Protein AF-A0A453E876-F1 (afdb_monomer)

Structure (mmCIF, N/CA/C/O backbone):
data_AF-A0A453E876-F1
#
_entry.id   AF-A0A453E876-F1
#
loop_
_atom_site.group_PDB
_atom_site.id
_atom_site.type_symbol
_atom_site.label_atom_id
_atom_site.label_alt_id
_atom_site.label_comp_id
_atom_site.label_asym_id
_atom_site.label_entity_id
_atom_site.label_seq_id
_atom_site.pdbx_PDB_ins_code
_atom_site.Cartn_x
_atom_site.Cartn_y
_atom_site.Cartn_z
_atom_site.occupancy
_atom_site.B_iso_or_equiv
_atom_site.auth_seq_id
_atom_site.auth_comp_id
_atom_site.auth_asym_id
_atom_site.auth_atom_id
_atom_site.pdbx_PDB_model_num
ATOM 1 N N . MET A 1 1 ? -22.234 -15.215 25.369 1.00 55.12 1 MET A N 1
ATOM 2 C CA . MET A 1 1 ? -22.283 -13.982 26.189 1.00 55.12 1 MET A CA 1
ATOM 3 C C . MET A 1 1 ? -21.768 -12.739 25.442 1.00 55.12 1 MET A C 1
ATOM 5 O O . MET A 1 1 ? -22.533 -11.798 25.303 1.00 55.12 1 MET A O 1
ATOM 9 N N . ARG A 1 2 ? -20.549 -12.729 24.862 1.00 64.06 2 ARG A N 1
ATOM 10 C CA . ARG A 1 2 ? -19.960 -11.552 24.164 1.00 64.06 2 ARG A CA 1
ATOM 11 C C . ARG A 1 2 ? -20.846 -10.894 23.086 1.00 64.06 2 ARG A C 1
ATOM 13 O O . ARG A 1 2 ? -20.958 -9.673 23.042 1.00 64.06 2 ARG A O 1
ATOM 20 N N . ALA A 1 3 ? -21.544 -11.688 22.272 1.00 67.44 3 ALA A N 1
ATOM 21 C CA . ALA A 1 3 ? -22.435 -11.186 21.218 1.00 67.44 3 ALA A CA 1
ATOM 22 C C . ALA A 1 3 ? -23.636 -10.360 21.733 1.00 67.44 3 ALA A C 1
ATOM 24 O O . ALA A 1 3 ? -24.206 -9.573 20.983 1.00 67.44 3 ALA A O 1
ATOM 25 N N . GLN A 1 4 ? -24.016 -10.502 23.009 1.00 72.56 4 GLN A N 1
ATOM 26 C CA . GLN A 1 4 ? -25.180 -9.809 23.572 1.00 72.56 4 GLN A CA 1
ATOM 27 C C . GLN A 1 4 ? -24.911 -8.323 23.831 1.00 72.56 4 GLN A C 1
ATOM 29 O O . GLN A 1 4 ? -25.853 -7.538 23.824 1.00 72.56 4 GLN A O 1
ATOM 34 N N . TYR A 1 5 ? -23.648 -7.915 24.005 1.00 78.81 5 TYR A N 1
ATOM 35 C CA . TYR A 1 5 ? -23.273 -6.534 24.338 1.00 78.81 5 TYR A CA 1
ATOM 36 C C . TYR A 1 5 ? -22.301 -5.867 23.361 1.00 78.81 5 TYR A C 1
ATOM 38 O O . TYR A 1 5 ? -21.954 -4.696 23.536 1.0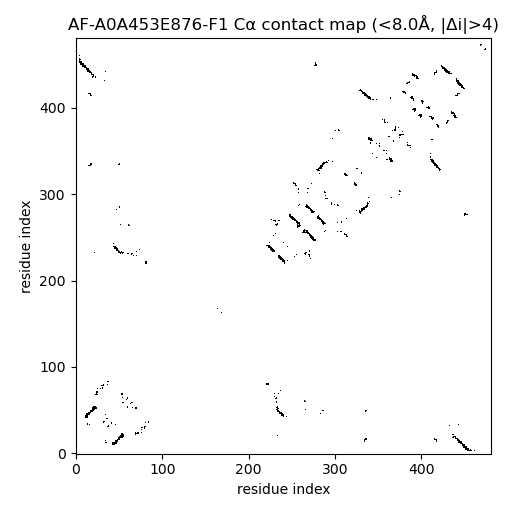0 78.81 5 TYR A O 1
ATOM 46 N N . ILE A 1 6 ? -21.910 -6.572 22.302 1.00 85.31 6 ILE A N 1
ATOM 47 C CA . ILE A 1 6 ? -21.143 -6.014 21.189 1.00 85.31 6 ILE A CA 1
ATOM 48 C C . ILE A 1 6 ? -22.088 -5.643 20.038 1.00 85.31 6 ILE A C 1
ATOM 50 O O . ILE A 1 6 ? -23.146 -6.237 19.817 1.00 85.31 6 ILE A O 1
ATOM 54 N N . SER A 1 7 ? -21.746 -4.576 19.329 1.00 86.75 7 SER A N 1
ATOM 55 C CA . SER A 1 7 ? -22.348 -4.212 18.049 1.00 86.75 7 SER A CA 1
ATOM 56 C C . SER A 1 7 ? -21.262 -4.060 17.003 1.00 86.75 7 SER A C 1
ATOM 58 O O . SER A 1 7 ? -20.224 -3.472 17.295 1.00 86.75 7 SER A O 1
ATOM 60 N N . THR A 1 8 ? -21.527 -4.519 15.789 1.00 91.31 8 THR A N 1
ATOM 61 C CA . THR A 1 8 ? -20.623 -4.320 14.659 1.00 91.31 8 THR A CA 1
ATOM 62 C C . THR A 1 8 ? -20.907 -2.981 13.992 1.00 91.31 8 THR A C 1
ATOM 64 O O . THR A 1 8 ? -22.063 -2.593 13.812 1.00 91.31 8 THR A O 1
ATOM 67 N N . LYS A 1 9 ? -19.845 -2.269 13.628 1.00 94.06 9 LYS A N 1
ATOM 68 C CA . LYS A 1 9 ? -19.885 -1.066 12.798 1.00 94.06 9 LYS A CA 1
ATOM 69 C C . LYS A 1 9 ? -18.961 -1.269 11.602 1.00 94.06 9 LYS A C 1
ATOM 71 O O . LYS A 1 9 ? -17.907 -1.869 11.750 1.00 94.06 9 LYS A O 1
ATOM 76 N N . GLU A 1 10 ? -19.325 -0.742 10.440 1.00 96.31 10 GLU A N 1
ATOM 77 C CA . GLU A 1 10 ? -18.440 -0.717 9.272 1.00 96.31 10 GLU A CA 1
ATOM 78 C C . GLU A 1 10 ? -17.653 0.605 9.243 1.00 96.31 10 GLU A C 1
ATOM 80 O O . GLU A 1 10 ? -18.216 1.677 9.482 1.00 96.31 10 GLU A O 1
ATOM 85 N N . LEU A 1 11 ? -16.344 0.527 8.997 1.00 97.50 11 LEU A N 1
ATOM 86 C CA . LEU A 1 11 ? -15.469 1.669 8.731 1.00 97.50 11 LEU A CA 1
ATOM 87 C C . LEU A 1 11 ? -14.998 1.628 7.282 1.00 97.50 11 LEU A C 1
ATOM 89 O O . LEU A 1 11 ? -14.569 0.579 6.793 1.00 97.50 11 LEU A O 1
ATOM 93 N N . ARG A 1 12 ? -14.999 2.787 6.621 1.00 97.81 12 ARG A N 1
ATOM 94 C CA . ARG A 1 12 ? -14.399 2.927 5.292 1.00 97.81 12 ARG A CA 1
ATOM 95 C C . ARG A 1 12 ? -12.914 3.253 5.432 1.00 97.81 12 ARG A C 1
ATOM 97 O O . ARG A 1 12 ? -12.563 4.306 5.964 1.00 97.81 12 ARG A O 1
ATOM 104 N N . ILE A 1 13 ? -12.045 2.374 4.941 1.00 98.25 13 ILE A N 1
ATOM 105 C CA . ILE A 1 13 ? -10.585 2.523 5.004 1.00 98.25 13 ILE A CA 1
ATOM 106 C C . ILE A 1 13 ? -10.040 2.689 3.586 1.00 98.25 13 ILE A C 1
ATOM 108 O O . ILE A 1 13 ? -10.220 1.814 2.743 1.00 98.25 13 ILE A O 1
ATOM 112 N N . CYS A 1 14 ? -9.364 3.803 3.323 1.00 98.31 14 CYS A N 1
ATOM 113 C CA . CYS A 1 14 ? -8.623 4.042 2.089 1.00 98.31 14 CYS A CA 1
ATOM 114 C C . CYS A 1 14 ? -7.145 3.712 2.323 1.00 98.31 14 CYS A C 1
ATOM 116 O O . CYS A 1 14 ? -6.521 4.259 3.232 1.00 98.31 14 CYS A O 1
ATOM 118 N N . ILE A 1 15 ? -6.591 2.796 1.535 1.00 98.81 15 ILE A N 1
ATOM 119 C CA . ILE A 1 15 ? -5.203 2.347 1.643 1.00 98.81 15 ILE A CA 1
ATOM 120 C C . ILE A 1 15 ? -4.495 2.671 0.335 1.00 98.81 15 ILE A C 1
ATOM 122 O O . ILE A 1 15 ? -4.851 2.129 -0.708 1.00 98.81 15 ILE A O 1
ATOM 126 N N . GLY A 1 16 ? -3.502 3.553 0.395 1.00 98.56 16 GLY A N 1
ATOM 127 C CA . GLY A 1 16 ? -2.729 4.000 -0.756 1.00 98.56 16 GLY A CA 1
ATOM 128 C C . GLY A 1 16 ? -1.260 3.613 -0.636 1.00 98.56 16 GLY A C 1
ATOM 129 O O . GLY A 1 16 ? -0.698 3.644 0.458 1.00 98.56 16 GLY A O 1
ATOM 130 N N . THR A 1 17 ? -0.621 3.279 -1.754 1.00 98.81 17 THR A N 1
ATOM 131 C CA . THR A 1 17 ? 0.834 3.108 -1.821 1.00 98.81 17 THR A CA 1
ATOM 132 C C . THR A 1 17 ? 1.431 3.840 -3.015 1.00 98.81 17 THR A C 1
ATOM 134 O O . THR A 1 17 ? 0.822 3.874 -4.086 1.00 98.81 17 THR A O 1
ATOM 137 N N . TYR A 1 18 ? 2.612 4.433 -2.833 1.00 98.56 18 TYR A N 1
ATOM 138 C CA . TYR A 1 18 ? 3.304 5.158 -3.892 1.00 98.56 18 TYR A CA 1
ATOM 139 C C . TYR A 1 18 ? 4.828 5.129 -3.729 1.00 98.56 18 TYR A C 1
ATOM 141 O O . TYR A 1 18 ? 5.372 5.628 -2.742 1.00 98.56 18 TYR A O 1
ATOM 149 N N . ASN A 1 19 ? 5.531 4.599 -4.729 1.00 98.25 19 ASN A N 1
ATOM 150 C CA . ASN A 1 19 ? 6.972 4.785 -4.836 1.00 98.25 19 ASN A CA 1
ATOM 151 C C . ASN A 1 19 ? 7.273 6.193 -5.389 1.00 98.25 19 ASN A C 1
ATOM 153 O O . ASN A 1 19 ? 6.989 6.495 -6.548 1.00 98.25 19 ASN A O 1
ATOM 157 N N . ALA A 1 20 ? 7.826 7.064 -4.545 1.00 96.81 20 ALA A N 1
ATOM 158 C CA . ALA A 1 20 ? 8.072 8.471 -4.847 1.00 96.81 20 ALA A CA 1
ATOM 159 C C . ALA A 1 20 ? 9.403 8.723 -5.578 1.00 96.81 20 ALA A C 1
ATOM 161 O O . ALA A 1 20 ? 9.680 9.870 -5.921 1.00 96.81 20 ALA A O 1
ATOM 162 N N . ALA A 1 21 ? 10.228 7.693 -5.813 1.00 94.38 21 ALA A N 1
ATOM 163 C CA . ALA A 1 21 ? 11.515 7.791 -6.518 1.00 94.38 21 ALA A CA 1
ATOM 164 C C . ALA A 1 21 ? 12.484 8.862 -5.956 1.00 94.38 21 ALA A C 1
ATOM 166 O O . ALA A 1 21 ? 13.298 9.446 -6.673 1.00 94.38 21 ALA A O 1
ATOM 167 N N . GLY A 1 22 ? 12.393 9.146 -4.658 1.00 92.94 22 GLY A N 1
ATOM 168 C CA . GLY A 1 22 ? 13.159 10.169 -3.949 1.00 92.94 22 GLY A CA 1
ATOM 169 C C . GLY A 1 22 ? 12.712 11.602 -4.230 1.00 92.94 22 GLY A C 1
ATOM 170 O O . GLY A 1 22 ? 13.454 12.530 -3.912 1.00 92.94 22 GLY A O 1
ATOM 171 N N . ILE A 1 23 ? 11.543 11.787 -4.845 1.00 93.44 23 ILE A N 1
ATOM 172 C CA . ILE A 1 23 ? 11.030 13.083 -5.282 1.00 93.44 23 ILE A CA 1
ATOM 173 C C . ILE A 1 23 ? 10.077 13.640 -4.219 1.00 93.44 23 ILE A C 1
ATOM 175 O O . ILE A 1 23 ? 9.083 13.015 -3.838 1.00 93.44 23 ILE A O 1
ATOM 179 N N . GLU A 1 24 ? 10.389 14.843 -3.742 1.00 93.62 24 GLU A N 1
ATOM 180 C CA . GLU A 1 24 ? 9.505 15.623 -2.875 1.00 93.62 24 GLU A CA 1
ATOM 181 C C . GLU A 1 24 ? 8.272 16.111 -3.654 1.00 93.62 24 GLU A C 1
ATOM 183 O O . GLU A 1 24 ? 8.368 16.377 -4.857 1.00 93.62 24 GLU A O 1
ATOM 188 N N . PRO A 1 25 ? 7.103 16.254 -3.004 1.00 96.06 25 PRO A N 1
ATOM 189 C CA . PRO A 1 25 ? 5.923 16.756 -3.688 1.00 96.06 25 PRO A CA 1
ATOM 190 C C . PRO A 1 25 ? 6.150 18.222 -4.104 1.00 96.06 25 PRO A C 1
ATOM 192 O O . PRO A 1 25 ? 6.464 19.051 -3.246 1.00 96.06 25 PRO A O 1
ATOM 195 N N . PRO A 1 26 ? 5.989 18.577 -5.392 1.00 95.06 26 PRO A N 1
ATOM 196 C CA . PRO A 1 26 ? 6.102 19.961 -5.826 1.00 95.06 26 PRO A CA 1
ATOM 197 C C . PRO A 1 26 ? 4.935 20.801 -5.295 1.00 95.06 26 PRO A C 1
ATOM 199 O O . PRO A 1 26 ? 3.850 20.291 -4.997 1.00 95.06 26 PRO A O 1
ATOM 202 N N . GLU A 1 27 ? 5.147 22.114 -5.222 1.00 91.88 27 GLU A N 1
ATOM 203 C CA . GLU A 1 27 ? 4.102 23.056 -4.830 1.00 91.88 27 GLU A CA 1
ATOM 204 C C . GLU A 1 27 ? 2.887 22.945 -5.767 1.00 91.88 27 GLU A C 1
ATOM 206 O O . GLU A 1 27 ? 3.022 22.894 -6.990 1.00 91.88 27 GLU A O 1
ATOM 211 N N . GLY A 1 28 ? 1.687 22.889 -5.186 1.00 89.75 28 GLY A N 1
ATOM 212 C CA . GLY A 1 28 ? 0.436 22.802 -5.941 1.00 89.75 28 GLY A CA 1
ATOM 213 C C . GLY A 1 28 ? 0.098 21.420 -6.510 1.00 89.75 28 GLY A C 1
ATOM 214 O O . GLY A 1 28 ? -0.913 21.311 -7.204 1.00 89.75 28 GLY A O 1
ATOM 215 N N . LEU A 1 29 ? 0.882 20.370 -6.218 1.00 95.06 29 LEU A N 1
ATOM 216 C CA . LEU A 1 29 ? 0.510 18.995 -6.565 1.00 95.06 29 LEU A CA 1
ATOM 217 C C . LEU A 1 29 ? -0.879 18.665 -5.998 1.00 95.06 29 LEU A C 1
ATOM 219 O O . LEU A 1 29 ? -1.130 18.872 -4.814 1.00 95.06 29 LEU A O 1
ATOM 223 N N . ASP A 1 30 ? -1.769 18.116 -6.824 1.00 94.50 30 ASP A N 1
ATOM 224 C CA . ASP A 1 30 ? -3.074 17.645 -6.368 1.00 94.50 30 ASP A CA 1
ATOM 225 C C . ASP A 1 30 ? -3.097 16.121 -6.258 1.00 94.50 30 ASP A C 1
ATOM 227 O O . ASP A 1 30 ? -2.834 15.411 -7.225 1.00 94.50 30 ASP A O 1
ATOM 231 N N . ILE A 1 31 ? -3.436 15.625 -5.069 1.00 95.94 31 ILE A N 1
ATOM 232 C CA . ILE A 1 31 ? -3.569 14.192 -4.783 1.00 95.94 31 ILE A CA 1
ATOM 233 C C . ILE A 1 31 ? -5.001 13.800 -4.402 1.00 95.94 31 ILE A C 1
ATOM 235 O O . ILE A 1 31 ? -5.229 12.685 -3.936 1.00 95.94 31 ILE A O 1
ATOM 239 N N . ALA A 1 32 ? -5.983 14.690 -4.590 1.00 94.25 32 ALA A N 1
ATOM 240 C CA . ALA A 1 32 ? -7.375 14.432 -4.218 1.00 94.25 32 ALA A CA 1
ATOM 241 C C . ALA A 1 32 ? -7.964 13.197 -4.921 1.00 94.25 32 ALA A C 1
ATOM 243 O O . ALA A 1 32 ? -8.670 12.409 -4.293 1.00 94.25 32 ALA A O 1
ATOM 244 N N . GLU A 1 33 ? -7.632 12.996 -6.198 1.00 92.88 33 GLU A N 1
ATOM 245 C CA . GLU A 1 33 ? -8.038 11.805 -6.951 1.00 92.88 33 GLU A CA 1
ATOM 246 C C . GLU A 1 33 ? -7.414 10.531 -6.365 1.00 92.88 33 GLU A C 1
ATOM 248 O O . GLU A 1 33 ? -8.123 9.558 -6.120 1.00 92.88 33 GLU A O 1
ATOM 253 N N . TRP A 1 34 ? -6.108 10.549 -6.066 1.00 95.44 34 TRP A N 1
ATOM 254 C CA . TRP A 1 34 ? -5.416 9.405 -5.464 1.00 95.44 34 TRP A CA 1
ATOM 255 C C . TRP A 1 34 ? -6.023 9.022 -4.106 1.00 95.44 34 TRP A C 1
ATOM 257 O O . TRP A 1 34 ? -6.238 7.839 -3.826 1.00 95.44 34 TRP A O 1
ATOM 267 N N . LEU A 1 35 ? -6.364 10.020 -3.287 1.00 94.75 35 LEU A N 1
ATOM 268 C CA . LEU A 1 35 ? -7.022 9.809 -1.999 1.00 94.75 35 LEU A CA 1
ATOM 269 C C . LEU A 1 35 ? -8.526 9.509 -2.129 1.00 94.75 35 LEU A C 1
ATOM 271 O O . LEU A 1 35 ? -9.163 9.204 -1.124 1.00 94.75 35 LEU A O 1
ATOM 275 N N . GLY A 1 36 ? -9.117 9.578 -3.325 1.00 88.56 36 GLY A N 1
ATOM 276 C CA . GLY A 1 36 ? -10.550 9.354 -3.526 1.00 88.56 36 GLY A CA 1
ATOM 277 C C . GLY A 1 36 ? -11.430 10.387 -2.814 1.00 88.56 36 GLY A C 1
ATOM 278 O O . GLY A 1 36 ? -12.532 10.067 -2.373 1.00 88.56 36 GLY A O 1
ATOM 279 N N . THR A 1 37 ? -10.941 11.620 -2.653 1.00 86.44 37 THR A N 1
ATOM 280 C CA . THR A 1 37 ? -11.691 12.717 -2.019 1.00 86.44 37 THR A CA 1
ATOM 281 C C . THR A 1 37 ? -12.470 13.568 -3.027 1.00 86.44 37 THR A C 1
ATOM 283 O O . THR A 1 37 ? -13.175 14.502 -2.641 1.00 86.44 37 THR A O 1
ATOM 286 N N . THR A 1 38 ? -12.386 13.236 -4.317 1.00 79.81 38 THR A N 1
ATOM 287 C CA . THR A 1 38 ? -13.144 13.861 -5.403 1.00 79.81 38 THR A CA 1
ATOM 288 C C . THR A 1 38 ? -14.540 13.239 -5.527 1.00 79.81 38 THR A C 1
ATOM 290 O O . THR A 1 38 ? -14.693 12.063 -5.830 1.00 79.81 38 THR A O 1
ATOM 293 N N . GLY A 1 39 ? -15.594 14.031 -5.299 1.00 65.19 39 GLY A N 1
ATOM 294 C CA . GLY A 1 39 ? -16.974 13.675 -5.675 1.00 65.19 39 GLY A CA 1
ATOM 295 C C . GLY A 1 39 ? -17.641 12.504 -4.931 1.00 65.19 39 GLY A C 1
ATOM 296 O O . GLY A 1 39 ? -18.786 12.190 -5.246 1.00 65.19 39 GLY A O 1
ATOM 297 N N . GLY A 1 40 ? -16.976 11.881 -3.951 1.00 70.06 40 GLY A N 1
ATOM 298 C CA . GLY A 1 40 ? -17.481 10.737 -3.182 1.00 70.06 40 GLY A CA 1
ATOM 299 C C . GLY A 1 40 ? -17.438 10.928 -1.662 1.00 70.06 40 GLY A C 1
ATOM 300 O O . GLY A 1 40 ? -16.958 11.937 -1.143 1.00 70.06 40 GLY A O 1
ATOM 301 N N . GLU A 1 41 ? -17.954 9.937 -0.929 1.00 80.62 41 GLU A N 1
ATOM 302 C CA . GLU A 1 41 ? -17.862 9.902 0.532 1.00 80.62 41 GLU A CA 1
ATOM 303 C C . GLU A 1 41 ? -16.411 9.653 0.972 1.00 80.62 41 GLU A C 1
ATOM 305 O O . GLU A 1 41 ? -15.805 8.633 0.636 1.00 80.62 41 GLU A O 1
ATOM 310 N N . GLN A 1 42 ? -15.857 10.587 1.749 1.00 89.69 42 GLN A N 1
ATOM 311 C CA . GLN A 1 42 ? -14.519 10.450 2.321 1.00 89.69 42 GLN A CA 1
ATOM 312 C C . GLN A 1 42 ? -14.423 9.223 3.236 1.00 89.69 42 GLN A C 1
ATOM 314 O O . GLN A 1 42 ? -15.302 8.997 4.070 1.00 89.69 42 GLN A O 1
ATOM 319 N N . ALA A 1 43 ? -13.293 8.518 3.179 1.00 95.38 43 ALA A N 1
ATOM 320 C CA . ALA A 1 43 ? -12.990 7.437 4.109 1.00 95.38 43 ALA A CA 1
ATOM 321 C C . ALA A 1 43 ? -12.926 7.920 5.572 1.00 95.38 43 ALA A C 1
ATOM 323 O O . ALA A 1 43 ? -12.626 9.084 5.861 1.00 95.38 43 ALA A O 1
ATOM 324 N N . ASP A 1 44 ? -13.187 7.011 6.509 1.00 97.00 44 ASP A N 1
ATOM 325 C CA . ASP A 1 44 ? -13.001 7.242 7.945 1.00 97.00 44 ASP A CA 1
ATOM 326 C C . ASP A 1 44 ? -11.525 7.209 8.343 1.00 97.00 44 ASP A C 1
ATOM 328 O O . ASP A 1 44 ? -11.130 7.818 9.341 1.00 97.00 44 ASP A O 1
ATOM 332 N N . MET A 1 45 ? -10.715 6.500 7.557 1.00 98.00 45 MET A N 1
ATOM 333 C CA . MET A 1 45 ? -9.296 6.291 7.790 1.00 98.00 45 MET A CA 1
ATOM 334 C C . MET A 1 45 ? -8.532 6.209 6.467 1.00 98.00 45 MET A C 1
ATOM 336 O O . MET A 1 45 ? -8.990 5.569 5.523 1.00 98.00 45 MET A O 1
ATOM 340 N N . TYR A 1 46 ? -7.356 6.831 6.431 1.00 98.62 46 TYR A N 1
ATOM 341 C CA . TYR A 1 46 ? -6.405 6.789 5.326 1.00 98.62 46 TYR A CA 1
ATOM 342 C C . TYR A 1 46 ? -5.089 6.189 5.815 1.00 98.62 46 TYR A C 1
ATOM 344 O O . TYR A 1 46 ? -4.519 6.655 6.804 1.00 98.62 46 TYR A O 1
ATOM 352 N N . VAL A 1 47 ? -4.606 5.166 5.120 1.00 98.81 47 VAL A N 1
ATOM 353 C CA . VAL A 1 47 ? -3.327 4.496 5.376 1.00 98.81 47 VAL A CA 1
ATOM 354 C C . VAL A 1 47 ? -2.476 4.667 4.135 1.00 98.81 47 VAL A C 1
ATOM 356 O O . VAL A 1 47 ? -2.809 4.121 3.088 1.00 98.81 47 VAL A O 1
ATOM 359 N N . LEU A 1 48 ? -1.404 5.445 4.232 1.00 98.81 48 LEU A N 1
ATOM 360 C CA . LEU A 1 48 ? -0.602 5.827 3.076 1.00 98.81 48 LEU A CA 1
ATOM 361 C C . LEU A 1 48 ? 0.836 5.356 3.273 1.00 98.81 48 LEU A C 1
ATOM 363 O O . LEU A 1 48 ? 1.522 5.774 4.209 1.00 98.81 48 LEU A O 1
ATOM 367 N N . GLY A 1 49 ? 1.257 4.448 2.399 1.00 98.69 49 GLY A N 1
ATOM 368 C CA . GLY A 1 49 ? 2.610 3.920 2.331 1.00 98.69 49 GLY A CA 1
ATOM 369 C C . GLY A 1 49 ? 3.404 4.575 1.207 1.00 98.69 49 GLY A C 1
ATOM 370 O O . GLY A 1 49 ? 2.933 4.658 0.078 1.00 98.69 49 GLY A O 1
ATOM 371 N N . PHE A 1 50 ? 4.627 4.996 1.495 1.00 98.38 50 PHE A N 1
ATOM 372 C CA . PHE A 1 50 ? 5.560 5.509 0.503 1.00 98.38 50 PHE A CA 1
ATOM 373 C C . PHE A 1 50 ? 6.815 4.646 0.454 1.00 98.38 50 PHE A C 1
ATOM 375 O O . PHE A 1 50 ? 7.276 4.124 1.474 1.00 98.38 50 PHE A O 1
ATOM 382 N N . GLN A 1 51 ? 7.366 4.499 -0.745 1.00 97.06 51 GLN A N 1
ATOM 383 C CA . GLN A 1 51 ? 8.639 3.833 -0.996 1.00 97.06 51 GLN A CA 1
ATOM 384 C C . GLN A 1 51 ? 9.561 4.795 -1.734 1.00 97.06 51 GLN A C 1
ATOM 386 O O . GLN A 1 51 ? 9.093 5.643 -2.482 1.00 97.06 51 GLN A O 1
ATOM 391 N N . GLU A 1 52 ? 10.862 4.702 -1.466 1.00 94.94 52 GLU A N 1
ATOM 392 C CA . GLU A 1 52 ? 11.834 5.710 -1.907 1.00 94.94 52 GLU A CA 1
ATOM 393 C C . GLU A 1 52 ? 11.345 7.134 -1.596 1.00 94.94 52 GLU A C 1
ATOM 395 O O . GLU A 1 52 ? 11.399 8.013 -2.439 1.00 94.94 52 GLU A O 1
ATOM 400 N N . VAL A 1 53 ? 10.830 7.384 -0.384 1.00 93.62 53 VAL A N 1
ATOM 401 C CA . VAL A 1 53 ? 10.385 8.741 -0.001 1.00 93.62 53 VAL A CA 1
ATOM 402 C C . VAL A 1 53 ? 11.548 9.745 0.001 1.00 93.62 53 VAL A C 1
ATOM 404 O O . VAL A 1 53 ? 11.340 10.941 -0.163 1.00 93.62 53 VAL A O 1
ATOM 407 N N . VAL A 1 54 ? 12.780 9.245 0.138 1.00 90.44 54 VAL A N 1
ATOM 408 C CA . VAL A 1 54 ? 14.029 10.007 0.044 1.00 90.44 54 VAL A CA 1
ATOM 409 C C . VAL A 1 54 ? 14.934 9.447 -1.058 1.00 90.44 54 VAL A C 1
ATOM 411 O O . VAL A 1 54 ? 14.896 8.238 -1.318 1.00 90.44 54 VAL A O 1
ATOM 414 N N . PRO A 1 55 ? 15.815 10.269 -1.662 1.00 84.94 55 PRO A N 1
ATOM 415 C CA . PRO A 1 55 ? 16.817 9.785 -2.605 1.00 84.94 55 PRO A CA 1
ATOM 416 C C . PRO A 1 55 ? 17.711 8.715 -1.976 1.00 84.94 55 PRO A C 1
ATOM 418 O O . PRO A 1 55 ? 18.272 8.907 -0.896 1.00 84.94 55 PRO A O 1
ATOM 421 N N . LEU A 1 56 ? 17.899 7.593 -2.661 1.00 78.62 56 LEU A N 1
ATOM 422 C CA . LEU A 1 56 ? 18.693 6.480 -2.145 1.00 78.62 56 LEU A CA 1
ATOM 423 C C . LEU A 1 56 ? 20.195 6.697 -2.385 1.00 78.62 56 LEU A C 1
ATOM 425 O O . LEU A 1 56 ? 20.803 6.082 -3.258 1.00 78.62 56 LEU A O 1
ATOM 429 N N . ASN A 1 57 ? 20.797 7.588 -1.600 1.00 76.12 57 ASN A N 1
ATOM 430 C CA . ASN A 1 57 ? 22.242 7.812 -1.557 1.00 76.12 57 ASN A CA 1
ATOM 431 C C . ASN A 1 57 ? 22.857 7.241 -0.263 1.00 76.12 57 ASN A C 1
ATOM 433 O O . ASN A 1 57 ? 22.146 6.898 0.681 1.00 76.12 57 ASN A O 1
ATOM 437 N N . ALA A 1 58 ? 24.190 7.137 -0.209 1.00 69.38 58 ALA A N 1
ATOM 438 C CA . ALA A 1 58 ? 24.891 6.581 0.953 1.00 69.38 58 ALA A CA 1
ATOM 439 C C . ALA A 1 58 ? 24.580 7.331 2.261 1.00 69.38 58 ALA A C 1
ATOM 441 O O . ALA A 1 58 ? 24.496 6.700 3.309 1.00 69.38 58 ALA A O 1
ATOM 442 N N . GLY A 1 59 ? 24.356 8.649 2.195 1.00 70.81 59 GLY A N 1
ATOM 443 C CA . GLY A 1 59 ? 23.977 9.466 3.347 1.00 70.81 59 GLY A CA 1
ATOM 444 C C . GLY A 1 59 ? 22.610 9.085 3.912 1.00 70.81 59 GLY A C 1
ATOM 445 O O . GLY A 1 59 ? 22.489 8.894 5.111 1.00 70.81 59 GLY A O 1
ATOM 446 N N . ASN A 1 60 ? 21.611 8.865 3.061 1.00 73.50 60 ASN A N 1
ATOM 447 C CA . ASN A 1 60 ? 20.272 8.472 3.510 1.00 73.50 60 ASN A CA 1
ATOM 448 C C . ASN A 1 60 ? 20.187 7.000 3.939 1.00 73.50 60 ASN A C 1
ATOM 450 O O . ASN A 1 60 ? 19.301 6.630 4.701 1.00 73.50 60 ASN A O 1
ATOM 454 N N . VAL A 1 61 ? 21.087 6.147 3.441 1.00 71.12 61 VAL A N 1
ATOM 455 C CA . VAL A 1 61 ? 21.105 4.711 3.766 1.00 71.12 61 VAL A CA 1
ATOM 456 C C . VAL A 1 61 ? 21.947 4.398 5.010 1.00 71.12 61 VAL A C 1
ATOM 458 O O . VAL A 1 61 ? 21.626 3.448 5.720 1.00 71.12 61 VAL A O 1
ATOM 461 N N . LEU A 1 62 ? 23.024 5.152 5.261 1.00 68.88 62 LEU A N 1
ATOM 462 C CA . LEU A 1 62 ? 23.989 4.891 6.344 1.00 68.88 62 LEU A CA 1
ATOM 463 C C . LEU A 1 62 ? 24.135 6.047 7.346 1.00 68.88 62 LEU A C 1
ATOM 465 O O . LEU A 1 62 ? 24.767 5.870 8.384 1.00 68.88 62 LEU A O 1
ATOM 469 N N . GLY A 1 63 ? 23.614 7.229 7.024 1.00 69.19 63 GLY A N 1
ATOM 470 C CA . GLY A 1 63 ? 23.643 8.418 7.872 1.00 69.19 63 GLY A CA 1
ATOM 471 C C . GLY A 1 63 ? 22.325 8.651 8.608 1.00 69.19 63 GLY A C 1
ATOM 472 O O . GLY A 1 63 ? 21.470 7.771 8.687 1.00 69.19 63 GLY A O 1
ATOM 473 N N . ALA A 1 64 ? 22.176 9.850 9.176 1.00 72.31 64 ALA A N 1
ATOM 474 C CA . ALA A 1 64 ? 20.936 10.252 9.830 1.00 72.31 64 ALA A CA 1
ATOM 475 C C . ALA A 1 64 ? 19.781 10.300 8.817 1.00 72.31 64 ALA A C 1
ATOM 477 O O . ALA A 1 64 ? 19.951 10.775 7.694 1.00 72.31 64 ALA A O 1
ATOM 478 N N . GLU A 1 65 ? 18.612 9.815 9.228 1.00 79.44 65 GLU A N 1
ATOM 479 C CA . GLU A 1 65 ? 17.430 9.755 8.373 1.00 79.44 65 GLU A CA 1
ATOM 480 C C . GLU A 1 65 ? 16.924 11.169 8.034 1.00 79.44 65 GLU A C 1
ATOM 482 O O . GLU A 1 65 ? 16.584 11.948 8.926 1.00 79.44 65 GLU A O 1
ATOM 487 N N . ASP A 1 66 ? 16.880 11.511 6.741 1.00 84.25 66 ASP A N 1
ATOM 488 C CA . ASP A 1 66 ? 16.279 12.762 6.270 1.00 84.25 66 ASP A CA 1
ATOM 489 C C . ASP A 1 66 ? 14.754 12.628 6.248 1.00 84.25 66 ASP A C 1
ATOM 491 O O . ASP A 1 66 ? 14.186 11.896 5.439 1.00 84.25 66 ASP A O 1
ATOM 495 N N . VAL A 1 67 ? 14.083 13.335 7.152 1.00 88.62 67 VAL A N 1
ATOM 496 C CA . VAL A 1 67 ? 12.621 13.284 7.301 1.00 88.62 67 VAL A CA 1
ATOM 497 C C . VAL A 1 67 ? 11.897 14.377 6.513 1.00 88.62 67 VAL A C 1
ATOM 499 O O . VAL A 1 67 ? 10.667 14.375 6.452 1.00 88.62 67 VAL A O 1
ATOM 502 N N . ARG A 1 68 ? 12.622 15.331 5.905 1.00 92.88 68 ARG A N 1
ATOM 503 C CA . ARG A 1 68 ? 12.009 16.492 5.233 1.00 92.88 68 ARG A CA 1
ATOM 504 C C . ARG A 1 68 ? 11.069 16.086 4.090 1.00 92.88 68 ARG A C 1
ATOM 506 O O . ARG A 1 68 ? 9.951 16.605 4.079 1.00 92.88 68 ARG A O 1
ATOM 513 N N . PRO A 1 69 ? 11.422 15.125 3.208 1.00 93.75 69 PRO A N 1
ATOM 514 C CA . PRO A 1 69 ? 10.501 14.676 2.165 1.00 93.75 69 PRO A CA 1
ATOM 515 C C . PRO A 1 69 ? 9.205 14.078 2.717 1.00 93.75 69 PRO A C 1
ATOM 517 O O . PRO A 1 69 ? 8.120 14.386 2.227 1.00 93.75 69 PRO A O 1
ATOM 520 N N . ALA A 1 70 ? 9.295 13.259 3.771 1.00 94.50 70 ALA A N 1
ATOM 521 C CA . ALA A 1 70 ? 8.120 12.673 4.408 1.00 94.50 70 ALA A CA 1
ATOM 522 C C . ALA A 1 70 ? 7.214 13.753 5.018 1.00 94.50 70 ALA A C 1
ATOM 524 O O . ALA A 1 70 ? 6.001 13.715 4.820 1.00 94.50 70 ALA A O 1
ATOM 525 N N . LEU A 1 71 ? 7.790 14.760 5.685 1.00 95.62 71 LEU A N 1
ATOM 526 C CA . LEU A 1 71 ? 7.037 15.897 6.228 1.00 95.62 71 LEU A CA 1
ATOM 527 C C . LEU A 1 71 ? 6.340 16.718 5.131 1.00 95.62 71 LEU A C 1
ATOM 529 O O . LEU A 1 71 ? 5.196 17.132 5.320 1.00 95.62 71 LEU A O 1
ATOM 53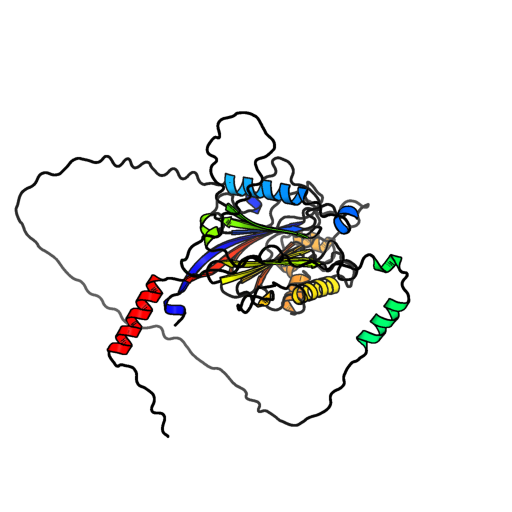3 N N . ALA A 1 72 ? 6.986 16.914 3.979 1.00 96.75 72 ALA A N 1
ATOM 534 C CA . ALA A 1 72 ? 6.379 17.597 2.836 1.00 96.75 72 ALA A CA 1
ATOM 535 C C . ALA A 1 72 ? 5.172 16.817 2.281 1.00 96.75 72 ALA A C 1
ATOM 537 O O . ALA A 1 72 ? 4.106 17.394 2.053 1.00 96.75 72 ALA A O 1
ATOM 538 N N . TRP A 1 73 ? 5.297 15.491 2.140 1.00 97.62 73 TRP A N 1
ATOM 539 C CA . TRP A 1 73 ? 4.173 14.621 1.776 1.00 97.62 73 TRP A CA 1
ATOM 540 C C . TRP A 1 73 ? 3.042 14.675 2.812 1.00 97.62 73 TRP A C 1
ATOM 542 O O . TRP A 1 73 ? 1.873 14.766 2.436 1.00 97.62 73 TRP A O 1
ATOM 552 N N . GLU A 1 74 ? 3.356 14.681 4.112 1.00 96.75 74 GLU A N 1
ATOM 553 C CA . GLU A 1 74 ? 2.344 14.811 5.169 1.00 96.75 74 GLU A CA 1
ATOM 554 C C . GLU A 1 74 ? 1.591 16.140 5.131 1.00 96.75 74 GLU A C 1
ATOM 556 O O . GLU A 1 74 ? 0.376 16.150 5.349 1.00 96.75 74 GLU A O 1
ATOM 561 N N . ALA A 1 75 ? 2.286 17.248 4.865 1.00 96.19 75 ALA A N 1
ATOM 562 C CA . ALA A 1 75 ? 1.660 18.558 4.721 1.00 96.19 75 ALA A CA 1
ATOM 563 C C . ALA A 1 75 ? 0.654 18.551 3.559 1.00 96.19 75 ALA A C 1
ATOM 565 O O . ALA A 1 75 ? -0.512 18.900 3.748 1.00 96.19 75 ALA A O 1
ATOM 566 N N . LEU A 1 76 ? 1.058 18.022 2.398 1.00 96.88 76 LEU A N 1
ATOM 567 C CA . LEU A 1 76 ? 0.180 17.893 1.235 1.00 96.88 76 LEU A CA 1
ATOM 568 C C . LEU A 1 76 ? -1.053 17.007 1.509 1.00 96.88 76 LEU A C 1
ATOM 570 O O . LEU A 1 76 ? -2.174 17.339 1.105 1.00 96.88 76 LEU A O 1
ATOM 574 N N . ILE A 1 77 ? -0.871 15.885 2.215 1.00 96.81 77 ILE A N 1
ATOM 575 C CA . ILE A 1 77 ? -1.975 15.001 2.624 1.00 96.81 77 ILE A CA 1
ATOM 576 C C . ILE A 1 77 ? -2.942 15.750 3.543 1.00 96.81 77 ILE A C 1
ATOM 578 O O . ILE A 1 77 ? -4.154 15.728 3.316 1.00 96.81 77 ILE A O 1
ATOM 582 N N . ARG A 1 78 ? -2.420 16.441 4.563 1.00 95.56 78 ARG A N 1
ATOM 583 C CA . ARG A 1 78 ? -3.224 17.221 5.512 1.00 95.56 78 ARG A CA 1
ATOM 584 C C . ARG A 1 78 ? -4.064 18.274 4.797 1.00 95.56 78 ARG A C 1
ATOM 586 O O . ARG A 1 78 ? -5.264 18.382 5.072 1.00 95.56 78 ARG A O 1
ATOM 593 N N . ASP A 1 79 ? -3.455 19.011 3.877 1.00 93.56 79 ASP A N 1
ATOM 594 C CA . ASP A 1 79 ? -4.124 20.056 3.105 1.00 93.56 79 ASP A CA 1
ATOM 595 C C . ASP A 1 79 ? -5.225 19.464 2.222 1.00 93.56 79 ASP A C 1
ATOM 597 O O . ASP A 1 79 ? -6.367 19.937 2.237 1.00 93.56 79 ASP A O 1
ATOM 601 N N . THR A 1 80 ? -4.929 18.357 1.538 1.00 94.12 80 THR A N 1
ATOM 602 C CA . THR A 1 80 ? -5.900 17.663 0.683 1.00 94.12 80 THR A CA 1
ATOM 603 C C . THR A 1 80 ? -7.101 17.157 1.482 1.00 94.12 80 THR A C 1
ATOM 605 O O . THR A 1 80 ? -8.242 17.413 1.095 1.00 94.12 80 THR A O 1
ATOM 608 N N . LEU A 1 81 ? -6.867 16.504 2.626 1.00 93.00 81 LEU A N 1
ATOM 609 C CA . LEU A 1 81 ? -7.929 15.984 3.495 1.00 93.00 81 LEU A CA 1
ATOM 610 C C . LEU A 1 81 ? -8.768 17.093 4.151 1.00 93.00 81 LEU A C 1
ATOM 612 O O . LEU A 1 81 ? -9.929 16.865 4.504 1.00 93.00 81 LEU A O 1
ATOM 616 N N . THR A 1 82 ? -8.199 18.291 4.315 1.00 90.12 82 THR A N 1
ATOM 617 C CA . THR A 1 82 ? -8.887 19.448 4.908 1.00 90.12 82 THR A CA 1
ATOM 618 C C . THR A 1 82 ? -9.738 20.203 3.882 1.00 90.12 82 THR A C 1
ATOM 620 O O . THR A 1 82 ? -10.820 20.684 4.224 1.00 90.12 82 THR A O 1
ATOM 623 N N . ARG A 1 83 ? -9.287 20.279 2.623 1.00 82.19 83 ARG A N 1
ATOM 624 C CA . ARG A 1 83 ? -9.944 21.025 1.536 1.00 82.19 83 ARG A CA 1
ATOM 625 C C . ARG A 1 83 ? -11.305 20.455 1.134 1.00 82.19 83 ARG A C 1
ATOM 627 O O . ARG A 1 83 ? -12.201 21.211 0.779 1.00 82.19 83 ARG A O 1
ATOM 634 N N . THR A 1 84 ? -11.490 19.143 1.217 1.00 63.06 84 THR A N 1
ATOM 635 C CA . THR A 1 84 ? -12.681 18.442 0.701 1.00 63.06 84 THR A CA 1
ATOM 636 C C . THR A 1 84 ? -13.845 18.364 1.692 1.00 63.06 84 THR A C 1
ATOM 638 O O . THR A 1 84 ? -14.604 17.397 1.697 1.00 63.06 84 THR A O 1
ATOM 641 N N . GLN A 1 85 ? -14.022 19.385 2.534 1.00 55.03 85 GLN A N 1
ATOM 642 C CA . GLN A 1 85 ? -15.274 19.553 3.272 1.00 55.03 85 GLN A CA 1
ATOM 643 C C . GLN A 1 85 ? -16.418 19.771 2.266 1.00 55.03 85 GLN A C 1
ATOM 645 O O . GLN A 1 85 ? -16.375 20.760 1.529 1.00 55.03 85 GLN A O 1
ATOM 650 N N . PRO A 1 86 ? -17.486 18.952 2.252 1.00 44.97 86 PRO A N 1
ATOM 651 C CA . PRO A 1 86 ? -18.749 19.455 1.750 1.00 44.97 86 PRO A CA 1
ATOM 652 C C . PRO A 1 86 ? -19.116 20.630 2.654 1.00 44.97 86 PRO A C 1
ATOM 654 O O . PRO A 1 86 ? -19.172 20.493 3.879 1.00 44.97 86 PRO A O 1
ATOM 657 N N . SER A 1 87 ? -19.334 21.810 2.078 1.00 34.78 87 SER A N 1
ATOM 658 C CA . SER A 1 87 ? -19.911 22.920 2.822 1.00 34.78 87 SER A CA 1
ATOM 659 C C . SER A 1 87 ? -21.249 22.447 3.386 1.00 34.78 87 SER A C 1
ATOM 661 O O . SER A 1 87 ? -22.254 22.410 2.674 1.00 34.78 87 SER A O 1
ATOM 663 N N . CYS A 1 88 ? -21.278 22.060 4.659 1.00 33.06 88 CYS A N 1
ATOM 664 C CA . CYS A 1 88 ? -22.516 21.839 5.378 1.00 33.06 88 CYS A CA 1
ATOM 665 C C . CYS A 1 88 ? -23.134 23.223 5.597 1.00 33.06 88 CYS A C 1
ATOM 667 O O . CYS A 1 88 ? -23.015 23.837 6.659 1.00 33.06 88 CYS A O 1
ATOM 669 N N . SER A 1 89 ? -23.775 23.753 4.556 1.00 34.44 89 SER A N 1
ATOM 670 C CA . SER A 1 89 ? -24.824 24.737 4.732 1.00 34.44 89 SER A CA 1
ATOM 671 C C . SER A 1 89 ? -25.961 24.002 5.433 1.00 34.44 89 SER A C 1
ATOM 673 O O . SER A 1 89 ? -26.870 23.457 4.817 1.00 34.44 89 SER A O 1
ATOM 675 N N . ARG A 1 90 ? -25.898 23.934 6.769 1.00 31.58 90 ARG A N 1
ATOM 676 C CA . ARG A 1 90 ? -27.104 23.663 7.551 1.00 31.58 90 ARG A CA 1
ATOM 677 C C . ARG A 1 90 ? -28.130 24.690 7.066 1.00 31.58 90 ARG A C 1
ATOM 679 O O . ARG A 1 90 ? -27.830 25.887 7.179 1.00 31.58 90 ARG A O 1
ATOM 686 N N . PRO A 1 91 ? -29.297 24.296 6.524 1.00 32.19 91 PRO A N 1
ATOM 687 C CA . PRO A 1 91 ? -30.349 25.266 6.300 1.00 32.19 91 PRO A CA 1
ATOM 688 C C . PRO A 1 91 ? -30.598 25.924 7.654 1.00 32.19 91 PRO A C 1
ATOM 690 O O . PRO A 1 91 ? -30.848 25.247 8.656 1.00 32.19 91 PRO A O 1
ATOM 693 N N . LYS A 1 92 ? -30.429 27.248 7.713 1.00 31.16 92 LYS A N 1
ATOM 694 C CA . LYS A 1 92 ? -30.815 28.041 8.876 1.00 31.16 92 LYS A CA 1
ATOM 695 C C . LYS A 1 92 ? -32.337 27.982 8.961 1.00 31.16 92 LYS A C 1
ATOM 697 O O . LYS A 1 92 ? -33.014 28.930 8.573 1.00 31.16 92 LYS A O 1
ATOM 702 N N . TYR A 1 93 ? -32.878 26.888 9.486 1.00 33.88 93 TYR A N 1
ATOM 703 C CA . TYR A 1 93 ? -34.204 26.916 10.072 1.00 33.88 93 TYR A CA 1
ATOM 704 C C . TYR A 1 93 ? -34.097 27.819 11.297 1.00 33.88 93 TYR A C 1
ATOM 706 O O . TYR A 1 93 ? -33.667 27.418 12.377 1.00 33.88 93 TYR A O 1
ATOM 714 N N . ARG A 1 94 ? -34.405 29.101 11.082 1.00 30.17 94 ARG A N 1
ATOM 715 C CA . ARG A 1 94 ? -34.723 30.030 12.157 1.00 30.17 94 ARG A CA 1
ATOM 716 C C . ARG A 1 94 ? -35.969 29.469 12.830 1.00 30.17 94 ARG A C 1
ATOM 718 O O . ARG A 1 94 ? -37.067 29.645 12.312 1.00 30.17 94 ARG A O 1
ATOM 725 N N . TYR A 1 95 ? -35.798 28.813 13.972 1.00 29.67 95 TYR A N 1
ATOM 726 C CA . TYR A 1 95 ? -36.892 28.663 14.918 1.00 29.67 95 TYR A CA 1
ATOM 727 C C . TYR A 1 95 ? -37.258 30.081 15.369 1.00 29.67 95 TYR A C 1
ATOM 729 O O . TYR A 1 95 ? -36.567 30.684 16.189 1.00 29.67 95 TYR A O 1
ATOM 737 N N . ARG A 1 96 ? -38.292 30.668 14.757 1.00 32.06 96 ARG A N 1
ATOM 738 C CA . ARG A 1 96 ? -39.033 31.732 15.426 1.00 32.06 96 ARG A CA 1
ATOM 739 C C . ARG A 1 96 ? -39.867 31.023 16.477 1.00 32.06 96 ARG A C 1
ATOM 741 O O . ARG A 1 96 ? -40.762 30.256 16.137 1.00 32.06 96 ARG A O 1
ATOM 748 N N . SER A 1 97 ? -39.538 31.245 17.739 1.00 31.98 97 SER A N 1
ATOM 749 C CA . SER A 1 97 ? -40.459 30.993 18.835 1.00 31.98 97 SER A CA 1
ATOM 750 C C . SER A 1 97 ? -41.719 31.820 18.576 1.00 31.98 97 SER A C 1
ATOM 752 O O . SER A 1 97 ? -41.685 33.050 18.621 1.00 31.98 97 SER A O 1
ATOM 754 N N . HIS A 1 98 ? -42.818 31.148 18.238 1.00 31.02 98 HIS A N 1
ATOM 755 C CA . HIS A 1 98 ? -44.136 31.762 18.289 1.00 31.02 98 HIS A CA 1
ATOM 756 C C . HIS A 1 98 ? -44.673 31.677 19.727 1.00 31.02 98 HIS A C 1
ATOM 758 O O . HIS A 1 98 ? -44.396 30.696 20.421 1.00 31.02 98 HIS A O 1
ATOM 764 N N . PRO A 1 99 ? -45.359 32.730 20.201 1.00 34.25 99 PRO A N 1
ATOM 765 C CA . PRO A 1 99 ? -45.792 32.861 21.585 1.00 34.25 99 PRO A CA 1
ATOM 766 C C . PRO A 1 99 ? -46.970 31.937 21.922 1.00 34.25 99 PRO A C 1
ATOM 768 O O . PRO A 1 99 ? -47.616 31.373 21.043 1.00 34.25 99 PRO A O 1
ATOM 771 N N . ALA A 1 100 ? -47.199 31.797 23.227 1.00 29.41 100 ALA A N 1
ATOM 772 C CA . ALA A 1 100 ? -48.116 30.869 23.875 1.00 29.41 100 ALA A CA 1
ATOM 773 C C . ALA A 1 100 ? -49.555 30.841 23.316 1.00 29.41 100 ALA A C 1
ATOM 775 O O . ALA A 1 100 ? -50.135 31.860 22.947 1.00 29.41 100 ALA A O 1
ATOM 776 N N . THR A 1 101 ? -50.119 29.633 23.346 1.00 32.12 101 THR A N 1
ATOM 777 C CA . THR A 1 101 ? -51.525 29.252 23.136 1.00 32.12 101 THR A CA 1
ATOM 778 C C . THR A 1 101 ? -52.529 30.047 23.971 1.00 32.12 101 THR A C 1
ATOM 780 O O . THR A 1 101 ? -52.271 30.305 25.148 1.00 32.12 101 THR A O 1
ATOM 783 N N . PRO A 1 102 ? -53.753 30.224 23.443 1.00 32.06 102 PRO A N 1
ATOM 784 C CA . PRO A 1 102 ? -54.969 30.204 24.240 1.00 32.06 102 PRO A CA 1
ATOM 785 C C . PRO A 1 102 ? -55.874 28.995 23.914 1.00 32.06 102 PRO A C 1
ATOM 787 O O . PRO A 1 102 ? -55.794 28.372 22.861 1.00 32.06 102 PRO A O 1
ATOM 790 N N . THR A 1 103 ? -56.694 28.675 24.909 1.00 31.30 103 THR A N 1
ATOM 791 C CA . THR A 1 103 ? -57.559 27.508 25.167 1.00 31.30 103 THR A CA 1
ATOM 792 C C . THR A 1 103 ? -58.965 27.535 24.527 1.00 31.30 103 THR A C 1
ATOM 794 O O . THR A 1 103 ? -59.454 28.626 24.247 1.00 31.30 103 THR A O 1
ATOM 797 N N . ARG A 1 104 ? -59.642 26.357 24.556 1.00 30.25 104 ARG A N 1
ATOM 798 C CA . ARG A 1 104 ? -61.108 26.049 24.424 1.00 30.25 104 ARG A CA 1
ATOM 799 C C . ARG A 1 104 ? -61.693 26.123 23.006 1.00 30.25 104 ARG A C 1
ATOM 801 O O . ARG A 1 104 ? -61.215 26.915 22.215 1.00 30.25 104 ARG A O 1
ATOM 808 N N . ASP A 1 105 ? -62.698 25.360 22.565 1.00 29.50 105 ASP A N 1
ATOM 809 C CA . ASP A 1 105 ? -63.707 24.389 23.066 1.00 29.50 105 ASP A CA 1
ATOM 810 C C . ASP A 1 105 ? -63.925 23.379 21.885 1.00 29.50 105 ASP A C 1
ATOM 812 O O . ASP A 1 105 ? -63.611 23.732 20.752 1.00 29.50 105 ASP A O 1
ATOM 816 N N . GLY A 1 106 ? -64.276 22.092 22.038 1.00 28.97 106 GLY A N 1
ATOM 817 C CA . GLY A 1 106 ? -65.649 21.576 22.209 1.00 28.97 106 GLY A CA 1
ATOM 818 C C . GLY A 1 106 ? -66.259 20.986 20.904 1.00 28.97 106 GLY A C 1
ATOM 819 O O . GLY A 1 106 ? -66.064 21.561 19.840 1.00 28.97 106 GLY A O 1
ATOM 820 N N . SER A 1 107 ? -67.032 19.888 21.030 1.00 31.41 107 SER A N 1
ATOM 821 C CA . SER A 1 107 ? -67.872 19.134 20.042 1.00 31.41 107 SER A CA 1
ATOM 822 C C . SER A 1 107 ? -67.152 18.314 18.950 1.00 31.41 107 SER A C 1
ATOM 824 O O . SER A 1 107 ? -66.335 18.846 18.209 1.00 31.41 107 SER A O 1
ATOM 826 N N . ASP A 1 108 ? -67.232 16.975 18.962 1.00 31.77 108 ASP A N 1
ATOM 827 C CA . ASP A 1 108 ? -68.338 16.072 18.542 1.00 31.77 108 ASP A CA 1
ATOM 828 C C . ASP A 1 108 ? -68.540 16.034 17.016 1.00 31.77 108 ASP A C 1
ATOM 830 O O . ASP A 1 108 ? -68.916 17.037 16.424 1.00 31.77 108 ASP A O 1
ATOM 834 N N . GLU A 1 109 ? -68.284 14.872 16.393 1.00 32.88 109 GLU A N 1
ATOM 835 C CA . GLU A 1 109 ? -69.288 14.061 15.670 1.00 32.88 109 GLU A CA 1
ATOM 836 C C . GLU A 1 109 ? -68.675 13.021 14.692 1.00 32.88 109 GLU A C 1
ATOM 838 O O . GLU A 1 109 ? -67.897 13.338 13.799 1.00 32.88 109 GLU A O 1
ATOM 843 N N . LEU A 1 110 ? -69.112 11.767 14.897 1.00 32.81 110 LEU A N 1
ATOM 844 C CA . LEU A 1 110 ? -69.562 10.754 13.919 1.00 32.81 110 LEU A CA 1
ATOM 845 C C . LEU A 1 110 ? -68.606 10.143 12.856 1.00 32.81 110 LEU A C 1
ATOM 847 O O . LEU A 1 110 ? -68.260 10.728 11.836 1.00 32.81 110 LEU A O 1
ATOM 851 N N . PHE A 1 111 ? -68.343 8.841 13.067 1.00 33.03 111 PHE A N 1
ATOM 852 C CA . PHE A 1 111 ? -68.168 7.745 12.081 1.00 33.03 111 PHE A CA 1
ATOM 853 C C . PHE A 1 111 ? -69.359 7.651 11.075 1.00 33.03 111 PHE A C 1
ATOM 855 O O . PHE A 1 111 ? -70.355 8.322 11.352 1.00 33.03 111 PHE A O 1
ATOM 862 N N . PRO A 1 112 ? -69.402 6.788 10.008 1.00 45.94 112 PRO A N 1
ATOM 863 C CA . PRO A 1 112 ? -68.656 5.522 9.789 1.00 45.94 112 PRO A CA 1
ATOM 864 C C . PRO A 1 112 ? -68.303 5.108 8.323 1.00 45.94 112 PRO A C 1
ATOM 866 O O . PRO A 1 112 ? -68.753 5.700 7.348 1.00 45.94 112 PRO A O 1
ATOM 869 N N . GLY A 1 113 ? -67.602 3.966 8.203 1.00 27.02 113 GLY A N 1
ATOM 870 C CA . GLY A 1 113 ? -67.723 2.988 7.097 1.00 27.02 113 GLY A CA 1
ATOM 871 C C . GLY A 1 113 ? -66.681 3.095 5.967 1.00 27.02 113 GLY A C 1
ATOM 872 O O . GLY A 1 113 ? -66.444 4.172 5.448 1.00 27.02 113 GLY A O 1
ATOM 873 N N . GLY A 1 114 ? -66.032 2.026 5.501 1.00 28.97 114 GLY A N 1
ATOM 874 C CA . GLY A 1 114 ? -66.160 0.618 5.845 1.00 28.97 114 GLY A CA 1
ATOM 875 C C . GLY A 1 114 ? -65.234 -0.281 5.012 1.00 28.97 114 GLY A C 1
ATOM 876 O O . GLY A 1 114 ? -64.451 0.189 4.191 1.00 28.97 114 GLY A O 1
ATOM 877 N N . THR A 1 115 ? -65.444 -1.572 5.262 1.00 31.94 115 THR A N 1
ATOM 878 C CA . THR A 1 115 ? -65.197 -2.775 4.450 1.00 31.94 115 THR A CA 1
ATOM 879 C C . THR A 1 115 ? -63.781 -3.310 4.249 1.00 31.94 115 THR A C 1
ATOM 881 O O . THR A 1 115 ? -62.956 -2.766 3.517 1.00 31.94 115 THR A O 1
ATOM 884 N N . ASP A 1 116 ? -63.632 -4.484 4.857 1.00 30.73 116 ASP A N 1
ATOM 885 C CA . ASP A 1 116 ? -62.650 -5.544 4.696 1.00 30.73 116 ASP A CA 1
ATOM 886 C C . ASP A 1 116 ? -62.554 -6.075 3.257 1.00 30.73 116 ASP A C 1
ATOM 888 O O . ASP A 1 116 ? -63.534 -6.073 2.514 1.00 30.73 116 ASP A O 1
ATOM 892 N N . THR A 1 117 ? -61.392 -6.620 2.896 1.00 35.31 117 THR A N 1
ATOM 893 C CA . THR A 1 117 ? -61.297 -7.833 2.063 1.00 35.31 117 THR A CA 1
ATOM 894 C C . THR A 1 117 ? -59.973 -8.540 2.351 1.00 35.31 117 THR A C 1
ATOM 896 O O . THR A 1 117 ? -58.892 -8.015 2.092 1.00 35.31 117 THR A O 1
ATOM 899 N N . GLU A 1 118 ? -60.097 -9.736 2.918 1.00 32.00 118 GLU A N 1
ATOM 900 C CA . GLU A 1 118 ? -59.069 -10.768 3.023 1.00 32.00 118 GLU A CA 1
ATOM 901 C C . GLU A 1 118 ? -58.792 -11.380 1.642 1.00 32.00 118 GLU A C 1
ATOM 903 O O . GLU A 1 118 ? -59.702 -11.499 0.823 1.00 32.00 118 GLU A O 1
ATOM 908 N N . THR A 1 119 ? -57.557 -11.817 1.399 1.00 34.44 119 THR A N 1
ATOM 909 C CA . THR A 1 119 ? -57.264 -13.024 0.605 1.00 34.44 119 THR A CA 1
ATOM 910 C C . THR A 1 119 ? -55.922 -13.593 1.064 1.00 34.44 119 THR A C 1
ATOM 912 O O . THR A 1 119 ? -54.879 -12.960 0.905 1.00 34.44 119 THR A O 1
ATOM 915 N N . ASP A 1 120 ? -55.999 -14.777 1.669 1.00 30.77 120 ASP A N 1
ATOM 916 C CA . ASP A 1 120 ? -54.905 -15.726 1.856 1.00 30.77 120 ASP A CA 1
ATOM 917 C C . ASP A 1 120 ? -54.507 -16.335 0.505 1.00 30.77 120 ASP A C 1
ATOM 919 O O . ASP A 1 120 ? -55.375 -16.652 -0.306 1.00 30.77 120 ASP A O 1
ATOM 923 N N . ASP A 1 121 ? -53.211 -16.574 0.307 1.00 33.41 121 ASP A N 1
ATOM 924 C CA . ASP A 1 121 ? -52.736 -17.702 -0.493 1.00 33.41 121 ASP A CA 1
ATOM 925 C C . ASP A 1 121 ? -51.399 -18.192 0.078 1.00 33.41 121 ASP A C 1
ATOM 927 O O . ASP A 1 121 ? -50.455 -17.431 0.310 1.00 33.41 121 ASP A O 1
ATOM 931 N N . ASP A 1 122 ? -51.379 -19.492 0.340 1.00 31.03 122 ASP A N 1
ATOM 932 C CA . ASP A 1 122 ? -50.410 -20.228 1.137 1.00 31.03 122 ASP A CA 1
ATOM 933 C C . ASP A 1 122 ? -49.466 -21.062 0.244 1.00 31.03 122 ASP A C 1
ATOM 935 O O . ASP A 1 122 ? -49.836 -21.515 -0.842 1.00 31.03 122 ASP A O 1
ATOM 939 N N . ALA A 1 123 ? -48.304 -21.401 0.818 1.00 35.84 123 ALA A N 1
ATOM 940 C CA . ALA A 1 123 ? -47.483 -22.593 0.532 1.00 35.84 123 ALA A CA 1
ATOM 941 C C . ALA A 1 123 ? -46.341 -22.516 -0.545 1.00 35.84 123 ALA A C 1
ATOM 943 O O . ALA A 1 123 ? -46.224 -21.557 -1.305 1.00 35.84 123 ALA A O 1
ATOM 944 N N . PRO A 1 124 ? -45.369 -23.466 -0.541 1.00 38.06 124 PRO A N 1
ATOM 945 C CA . PRO A 1 124 ? -44.006 -23.198 -0.055 1.00 38.06 124 PRO A CA 1
ATOM 946 C C . PRO A 1 124 ? -42.892 -23.660 -1.026 1.00 38.06 124 PRO A C 1
ATOM 948 O O . PRO A 1 124 ? -43.072 -24.580 -1.821 1.00 38.06 124 PRO A O 1
ATOM 951 N N . PHE A 1 125 ? -41.680 -23.099 -0.924 1.00 29.03 125 PHE A N 1
ATOM 952 C CA . PHE A 1 125 ? -40.516 -23.599 -1.675 1.00 29.03 125 PHE A CA 1
ATOM 953 C C . PHE A 1 125 ? -39.549 -24.384 -0.783 1.00 29.03 125 PHE A C 1
ATOM 955 O O . PHE A 1 125 ? -38.858 -23.835 0.074 1.00 29.03 125 PHE A O 1
ATOM 962 N N . SER A 1 126 ? -39.513 -25.697 -1.018 1.00 28.97 126 SER A N 1
ATOM 963 C CA . SER A 1 126 ? -38.564 -26.659 -0.459 1.00 28.97 126 SER A CA 1
ATOM 964 C C . SER A 1 126 ? -37.221 -26.639 -1.200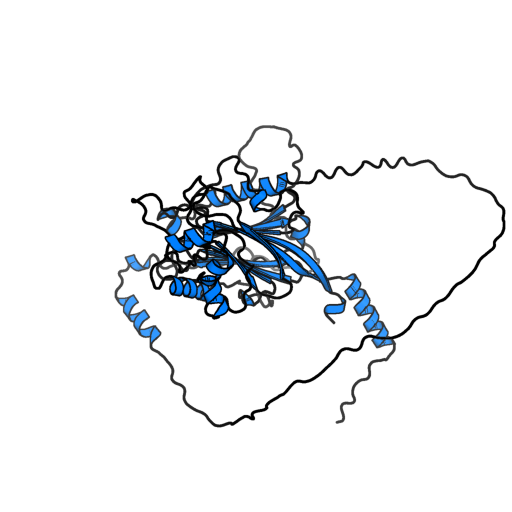 1.00 28.97 126 SER A C 1
ATOM 966 O O . SER A 1 126 ? -37.170 -26.563 -2.427 1.00 28.97 126 SER A O 1
ATOM 968 N N . PHE A 1 127 ? -36.134 -26.772 -0.437 1.00 28.06 127 PHE A N 1
ATOM 969 C CA . PHE A 1 127 ? -34.771 -27.010 -0.917 1.00 28.06 127 PHE A CA 1
ATOM 970 C C . PHE A 1 127 ? -34.544 -28.500 -1.228 1.00 28.06 127 PHE A C 1
ATOM 972 O O . PHE A 1 127 ? -34.949 -29.341 -0.422 1.00 28.06 127 PHE A O 1
ATOM 979 N N . PRO A 1 128 ? -33.831 -28.857 -2.310 1.00 30.81 128 PRO A N 1
ATOM 980 C CA . PRO A 1 128 ? -33.304 -30.204 -2.477 1.00 30.81 128 PRO A CA 1
ATOM 981 C C . PRO A 1 128 ? -31.932 -30.361 -1.796 1.00 30.81 128 PRO A C 1
ATOM 983 O O . PRO A 1 128 ? -30.953 -29.701 -2.142 1.00 30.81 128 PRO A O 1
ATOM 986 N N . VAL A 1 129 ? -31.895 -31.277 -0.829 1.00 26.45 129 VAL A N 1
ATOM 987 C CA . VAL A 1 129 ? -30.719 -31.965 -0.264 1.00 26.45 129 VAL A CA 1
ATOM 988 C C . VAL A 1 129 ? -30.383 -33.163 -1.157 1.00 26.45 129 VAL A C 1
ATOM 990 O O . VAL A 1 129 ? -31.331 -33.745 -1.657 1.00 26.45 129 VAL A O 1
ATOM 993 N N . TYR A 1 130 ? -29.098 -33.530 -1.323 1.00 28.31 130 TYR A N 1
ATOM 994 C CA . TYR A 1 130 ? -28.513 -34.899 -1.442 1.00 28.31 130 TYR A CA 1
ATOM 995 C C . TYR A 1 130 ? -26.987 -34.781 -1.754 1.00 28.31 130 TYR A C 1
ATOM 997 O O . TYR A 1 130 ? -26.570 -33.739 -2.256 1.00 28.31 130 TYR A O 1
ATOM 1005 N N . PRO A 1 131 ? -26.127 -35.791 -1.496 1.00 32.56 131 PRO A N 1
ATOM 1006 C CA . PRO A 1 131 ? -25.546 -36.119 -0.188 1.00 32.56 131 PRO A CA 1
ATOM 1007 C C . PRO A 1 131 ? -23.993 -36.092 -0.179 1.00 32.56 131 PRO A C 1
ATOM 1009 O O . PRO A 1 131 ? -23.341 -36.202 -1.215 1.00 32.56 131 PRO A O 1
ATOM 1012 N N . GLU A 1 132 ? -23.401 -35.993 1.015 1.00 27.20 132 GLU A N 1
ATOM 1013 C CA . GLU A 1 132 ? -21.973 -36.250 1.267 1.00 27.20 132 GLU A CA 1
ATOM 1014 C C . GLU A 1 132 ? -21.656 -37.754 1.213 1.00 27.20 132 GLU A C 1
ATOM 1016 O O . GLU A 1 132 ? -22.330 -38.558 1.858 1.00 27.20 132 GLU A O 1
ATOM 1021 N N . GLU A 1 133 ? -20.568 -38.121 0.531 1.00 25.69 133 GLU A N 1
ATOM 1022 C CA . GLU A 1 133 ? -19.867 -39.392 0.740 1.00 25.69 133 GLU A CA 1
ATOM 1023 C C . GLU A 1 133 ? -18.575 -39.142 1.527 1.00 25.69 133 GLU A C 1
ATOM 1025 O O . GLU A 1 133 ? -17.606 -38.560 1.038 1.00 25.69 133 GLU A O 1
ATOM 1030 N N . TYR A 1 134 ? -18.583 -39.616 2.771 1.00 26.39 134 TYR A N 1
ATOM 1031 C CA . TYR A 1 134 ? -17.417 -39.785 3.627 1.00 26.39 134 TYR A CA 1
ATOM 1032 C C . TYR A 1 134 ? -16.755 -41.134 3.322 1.00 26.39 134 TYR A C 1
ATOM 1034 O O . TYR A 1 134 ? -17.391 -42.181 3.447 1.00 26.39 134 TYR A O 1
ATOM 1042 N N . VAL A 1 135 ? -15.453 -41.131 3.027 1.00 26.94 135 VAL A N 1
ATOM 1043 C CA . VAL A 1 135 ? -14.613 -42.333 3.128 1.00 26.94 135 VAL A CA 1
ATOM 1044 C C . VAL A 1 135 ? -13.665 -42.154 4.306 1.00 26.94 135 VAL A C 1
ATOM 1046 O O . VAL A 1 135 ? -12.786 -41.294 4.308 1.00 26.94 135 VAL A O 1
ATOM 1049 N N . ALA A 1 136 ? -13.878 -42.982 5.325 1.00 24.28 136 ALA A N 1
ATOM 1050 C CA . ALA A 1 136 ? -13.023 -43.114 6.491 1.00 24.28 136 ALA A CA 1
ATOM 1051 C C . ALA A 1 136 ? -11.763 -43.933 6.162 1.00 24.28 136 ALA A C 1
ATOM 1053 O O . ALA A 1 136 ? -11.844 -44.980 5.520 1.00 24.28 136 ALA A O 1
ATOM 1054 N N . ALA A 1 137 ? -10.615 -43.513 6.693 1.00 25.91 137 ALA A N 1
ATOM 1055 C CA . ALA A 1 137 ? -9.460 -44.382 6.889 1.00 25.91 137 ALA A CA 1
ATOM 1056 C C . ALA A 1 137 ? -8.903 -44.169 8.305 1.00 25.91 137 ALA A C 1
ATOM 1058 O O . ALA A 1 137 ? -8.584 -43.058 8.722 1.00 25.91 137 ALA A O 1
ATOM 1059 N N . THR A 1 138 ? -8.859 -45.268 9.050 1.00 28.25 138 THR A N 1
ATOM 1060 C CA . THR A 1 138 ? -8.457 -45.417 10.454 1.00 28.25 138 THR A CA 1
ATOM 1061 C C . THR A 1 138 ? -6.942 -45.280 10.685 1.00 28.25 138 THR A C 1
ATOM 1063 O O . THR A 1 138 ? -6.162 -45.508 9.758 1.00 28.25 138 THR A O 1
ATOM 1066 N N . PRO A 1 139 ? -6.499 -44.997 11.928 1.00 27.92 139 PRO A N 1
ATOM 1067 C CA . PRO A 1 139 ? -5.103 -44.722 12.259 1.00 27.92 139 PRO A CA 1
ATOM 1068 C C . PRO A 1 139 ? -4.291 -46.003 12.514 1.00 27.92 139 PRO A C 1
ATOM 1070 O O . PRO A 1 139 ? -4.801 -46.984 13.057 1.00 27.92 139 PRO A O 1
ATOM 1073 N N . ARG A 1 140 ? -2.988 -45.970 12.206 1.00 26.31 140 ARG A N 1
ATOM 1074 C CA . ARG A 1 140 ? -2.001 -46.931 12.723 1.00 26.31 140 ARG A CA 1
ATOM 1075 C C . ARG A 1 140 ? -0.915 -46.202 13.516 1.00 26.31 140 ARG A C 1
ATOM 1077 O O . ARG A 1 140 ? -0.242 -45.319 13.000 1.00 26.31 140 ARG A O 1
ATOM 1084 N N . MET A 1 141 ? -0.803 -46.606 14.778 1.00 24.22 141 MET A N 1
ATOM 1085 C CA . MET A 1 141 ? 0.249 -46.304 15.754 1.00 24.22 141 MET A CA 1
ATOM 1086 C C . MET A 1 141 ? 1.495 -47.199 15.556 1.00 24.22 141 MET A C 1
ATOM 1088 O O . MET A 1 141 ? 1.399 -48.235 14.899 1.00 24.22 141 MET A O 1
ATOM 1092 N N . LEU A 1 142 ? 2.579 -46.818 16.260 1.00 25.25 142 LEU A N 1
ATOM 1093 C CA . LEU A 1 142 ? 3.977 -47.314 16.347 1.00 25.25 142 LEU A CA 1
ATOM 1094 C C . LEU A 1 142 ? 4.960 -46.563 15.425 1.00 25.25 142 LEU A C 1
ATOM 1096 O O . LEU A 1 142 ? 4.756 -46.524 14.223 1.00 25.25 142 LEU A O 1
ATOM 1100 N N . GLY A 1 143 ? 6.068 -45.980 15.893 1.00 24.28 143 GLY A N 1
ATOM 1101 C CA . GLY A 1 143 ? 6.726 -46.026 17.201 1.00 24.28 143 GLY A CA 1
ATOM 1102 C C . GLY A 1 143 ? 7.992 -45.141 17.215 1.00 24.28 143 GLY A C 1
ATOM 1103 O O . GLY A 1 143 ? 8.359 -44.557 16.201 1.00 24.28 143 GLY A O 1
ATOM 1104 N N . ALA A 1 144 ? 8.588 -45.017 18.401 1.00 24.09 144 ALA A N 1
ATOM 1105 C CA . ALA A 1 144 ? 9.521 -43.988 18.872 1.00 24.09 144 ALA A CA 1
ATOM 1106 C C . ALA A 1 144 ? 10.979 -44.007 18.334 1.00 24.09 144 ALA A C 1
ATOM 1108 O O . ALA A 1 144 ? 11.428 -45.006 17.775 1.00 24.09 144 ALA A O 1
ATOM 1109 N N . MET A 1 145 ? 11.706 -42.934 18.725 1.00 23.98 145 MET A N 1
ATOM 1110 C CA . MET A 1 145 ? 13.176 -42.731 18.820 1.00 23.98 145 MET A CA 1
ATOM 1111 C C . MET A 1 145 ? 13.874 -42.314 17.500 1.00 23.98 145 MET A C 1
ATOM 1113 O O . MET A 1 145 ? 13.603 -42.897 16.463 1.00 23.98 145 MET A O 1
ATOM 1117 N N . VAL A 1 146 ? 14.761 -41.307 17.407 1.00 27.44 146 VAL A N 1
ATOM 1118 C CA . VAL A 1 146 ? 15.815 -40.784 18.307 1.00 27.44 146 VAL A CA 1
ATOM 1119 C C . VAL A 1 146 ? 16.099 -39.297 17.978 1.00 27.44 146 VAL A C 1
ATOM 1121 O O . VAL A 1 146 ? 16.086 -38.919 16.807 1.00 27.44 146 VAL A O 1
ATOM 1124 N N . ASP A 1 147 ? 16.408 -38.487 18.996 1.00 28.39 147 ASP A N 1
ATOM 1125 C CA . ASP A 1 147 ? 16.917 -37.110 18.897 1.00 28.39 147 ASP A CA 1
ATOM 1126 C C . ASP A 1 147 ? 18.302 -37.029 18.222 1.00 28.39 147 ASP A C 1
ATOM 1128 O O . ASP A 1 147 ? 19.239 -37.723 18.618 1.00 28.39 147 ASP A O 1
ATOM 1132 N N . ILE A 1 148 ? 18.461 -36.131 17.243 1.00 27.89 148 ILE A N 1
ATOM 1133 C CA . ILE A 1 148 ? 19.773 -35.674 16.760 1.00 27.89 148 ILE A CA 1
ATOM 1134 C C . ILE A 1 148 ? 19.787 -34.147 16.850 1.00 27.89 148 ILE A C 1
ATOM 1136 O O . ILE A 1 148 ? 19.119 -33.454 16.084 1.00 27.89 148 ILE A O 1
ATOM 1140 N N . GLU A 1 149 ? 20.538 -33.641 17.825 1.00 29.44 149 GLU A N 1
ATOM 1141 C CA . GLU A 1 149 ? 20.864 -32.227 17.994 1.00 29.44 149 GLU A CA 1
ATOM 1142 C C . GLU A 1 149 ? 21.780 -31.759 16.851 1.00 29.44 149 GLU A C 1
ATOM 1144 O O . GLU A 1 149 ? 22.857 -32.313 16.629 1.00 29.44 149 GLU A O 1
ATOM 1149 N N . ASP A 1 150 ? 21.364 -30.717 16.128 1.00 28.56 150 ASP A N 1
ATOM 1150 C CA . ASP A 1 150 ? 22.131 -30.135 15.024 1.00 28.56 150 ASP A CA 1
ATOM 1151 C C . ASP A 1 150 ? 22.964 -28.938 15.532 1.00 28.56 150 ASP A C 1
ATOM 1153 O O . ASP A 1 150 ? 22.544 -27.777 15.526 1.00 28.56 150 ASP A O 1
ATOM 1157 N N . GLU A 1 151 ? 24.162 -29.232 16.050 1.00 31.47 151 GLU A N 1
ATOM 1158 C CA . GLU A 1 151 ? 25.093 -28.267 16.660 1.00 31.47 151 GLU A CA 1
ATOM 1159 C C . GLU A 1 151 ? 26.020 -27.559 15.636 1.00 31.47 151 GLU A C 1
ATOM 1161 O O . GLU A 1 151 ? 27.087 -27.047 15.982 1.00 31.47 151 GLU A O 1
ATOM 1166 N N . GLN A 1 152 ? 25.651 -27.493 14.351 1.00 32.50 152 GLN A N 1
ATOM 1167 C CA . GLN A 1 152 ? 26.529 -26.961 13.292 1.00 32.50 152 GLN A CA 1
ATOM 1168 C C . GLN A 1 152 ? 26.473 -25.441 12.981 1.00 32.50 152 GLN A C 1
ATOM 1170 O O . GLN A 1 152 ? 27.502 -24.920 12.536 1.00 32.50 152 GLN A O 1
ATOM 1175 N N . PRO A 1 153 ? 25.416 -24.640 13.260 1.00 31.98 153 PRO A N 1
ATOM 1176 C CA . PRO A 1 153 ? 25.419 -23.220 12.861 1.00 31.98 153 PRO A CA 1
ATOM 1177 C C . PRO A 1 153 ? 26.321 -22.312 13.720 1.00 31.98 153 PRO A C 1
ATOM 1179 O O . PRO A 1 153 ? 26.739 -21.238 13.284 1.00 31.98 153 PRO A O 1
ATOM 1182 N N . ARG A 1 154 ? 26.641 -22.713 14.962 1.00 34.34 154 ARG A N 1
ATOM 1183 C CA . ARG A 1 154 ? 27.346 -21.852 15.938 1.00 34.34 154 ARG A CA 1
ATOM 1184 C C . ARG A 1 154 ? 28.870 -21.849 15.784 1.00 34.34 154 ARG A C 1
ATOM 1186 O O . ARG A 1 154 ? 29.521 -20.865 16.148 1.00 34.34 154 ARG A O 1
ATOM 1193 N N . ALA A 1 155 ? 29.454 -22.912 15.230 1.00 36.28 155 ALA A N 1
ATOM 1194 C CA . ALA A 1 155 ? 30.904 -23.027 15.065 1.00 36.28 155 ALA A CA 1
ATOM 1195 C C . ALA A 1 155 ? 31.441 -22.083 13.972 1.00 36.28 155 ALA A C 1
ATOM 1197 O O . ALA A 1 155 ? 32.470 -21.431 14.168 1.00 36.28 155 ALA A O 1
ATOM 1198 N N . GLN A 1 156 ? 30.699 -21.921 12.869 1.00 37.59 156 GLN A N 1
ATOM 1199 C CA . GLN A 1 156 ? 31.061 -21.000 11.783 1.00 37.59 156 GLN A CA 1
ATOM 1200 C C . GLN A 1 156 ? 30.978 -19.528 12.220 1.00 37.59 156 GLN A C 1
ATOM 1202 O O . GLN A 1 156 ? 31.848 -18.728 11.876 1.00 37.59 156 GLN A O 1
ATOM 1207 N N . GLN A 1 157 ? 30.006 -19.187 13.073 1.00 37.38 157 GLN A N 1
ATOM 1208 C CA . GLN A 1 157 ? 29.840 -17.834 13.613 1.00 37.38 157 GLN A CA 1
ATOM 1209 C C . GLN A 1 157 ? 30.996 -17.432 14.551 1.00 37.38 157 GLN A C 1
ATOM 1211 O O 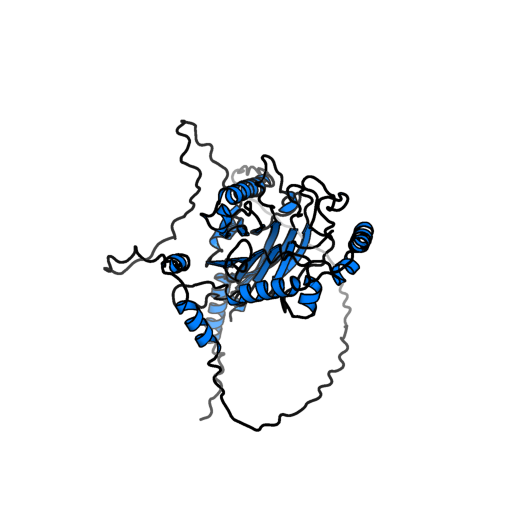. GLN A 1 157 ? 31.455 -16.289 14.533 1.00 37.38 157 GLN A O 1
ATOM 1216 N N . ARG A 1 158 ? 31.530 -18.383 15.333 1.00 40.94 158 ARG A N 1
ATOM 1217 C CA . ARG A 1 158 ? 32.696 -18.162 16.211 1.00 40.94 158 ARG A CA 1
ATOM 1218 C C . ARG A 1 158 ? 34.026 -18.104 15.457 1.00 40.94 158 ARG A C 1
ATOM 1220 O O . ARG A 1 158 ? 34.925 -17.390 15.902 1.00 40.94 158 ARG A O 1
ATOM 1227 N N . ALA A 1 159 ? 34.156 -18.822 14.341 1.00 36.78 159 ALA A N 1
ATOM 1228 C CA . ALA A 1 159 ? 35.361 -18.792 13.512 1.00 36.78 159 ALA A CA 1
ATOM 1229 C C . ALA A 1 159 ? 35.544 -17.433 12.805 1.00 36.78 159 ALA A C 1
ATOM 1231 O O . ALA A 1 159 ? 36.654 -16.907 12.785 1.00 36.78 159 ALA A O 1
ATOM 1232 N N . LEU A 1 160 ? 34.452 -16.814 12.336 1.00 40.44 160 LEU A N 1
ATOM 1233 C CA . LEU A 1 160 ? 34.459 -15.510 11.649 1.00 40.44 160 LEU A CA 1
ATOM 1234 C C . LEU A 1 160 ? 34.779 -14.317 12.570 1.00 40.44 160 LEU A C 1
ATOM 1236 O O . LEU A 1 160 ? 35.404 -13.345 12.150 1.00 40.44 160 LEU A O 1
ATOM 1240 N N . LEU A 1 161 ? 34.415 -14.402 13.854 1.00 40.22 161 LEU A N 1
ATOM 1241 C CA . LEU A 1 161 ? 34.674 -13.350 14.849 1.00 40.22 161 LEU A CA 1
ATOM 1242 C C . LEU A 1 161 ? 36.145 -13.254 15.295 1.00 40.22 161 LEU A C 1
ATOM 1244 O O . LEU A 1 161 ? 36.514 -12.260 15.932 1.00 40.22 161 LEU A O 1
ATOM 1248 N N . LYS A 1 162 ? 36.972 -14.269 14.992 1.00 41.72 162 LYS A N 1
ATOM 1249 C CA . LYS A 1 162 ? 38.405 -14.319 15.342 1.00 41.72 162 LYS A CA 1
ATOM 1250 C C . LYS A 1 162 ? 39.321 -13.672 14.295 1.00 41.72 162 LYS A C 1
ATOM 1252 O O . LYS A 1 162 ? 40.484 -13.440 14.602 1.00 41.72 162 LYS A O 1
ATOM 1257 N N . THR A 1 163 ? 38.810 -13.351 13.107 1.00 38.41 163 THR A N 1
ATOM 1258 C CA . THR A 1 163 ? 39.594 -12.807 11.980 1.00 38.41 163 THR A CA 1
ATOM 1259 C C . THR A 1 163 ? 39.425 -11.302 11.744 1.00 38.41 163 THR A C 1
ATOM 1261 O O . THR A 1 163 ? 40.011 -10.781 10.802 1.00 38.41 163 THR A O 1
ATOM 1264 N N . MET A 1 164 ? 38.657 -10.584 12.571 1.00 35.34 164 MET A N 1
ATOM 1265 C CA . MET A 1 164 ? 38.351 -9.160 12.345 1.00 35.34 164 MET A CA 1
ATOM 1266 C C . MET A 1 164 ? 39.139 -8.218 13.267 1.00 35.34 164 MET A C 1
ATOM 1268 O O . MET A 1 164 ? 39.282 -8.473 14.467 1.00 35.34 164 MET A O 1
ATOM 1272 N N . SER A 1 165 ? 39.629 -7.112 12.697 1.00 39.53 165 SER A N 1
ATOM 1273 C CA . SER A 1 165 ? 40.395 -6.069 13.389 1.00 39.53 165 SER A CA 1
ATOM 1274 C C . SER A 1 165 ? 39.507 -5.235 14.327 1.00 39.53 165 SER A C 1
ATOM 1276 O O . SER A 1 165 ? 38.299 -5.119 14.124 1.00 39.53 165 SER A O 1
ATOM 1278 N N . LYS A 1 166 ? 40.096 -4.621 15.367 1.00 36.72 166 LYS A N 1
ATOM 1279 C CA . LYS A 1 166 ? 39.374 -3.835 16.393 1.00 36.72 166 LYS A CA 1
ATOM 1280 C C . LYS A 1 166 ? 38.588 -2.639 15.828 1.00 36.72 166 LYS A C 1
ATOM 1282 O O . LYS A 1 166 ? 37.642 -2.206 16.478 1.00 36.72 166 LYS A O 1
ATOM 1287 N N . THR A 1 167 ? 38.922 -2.142 14.639 1.00 39.78 167 THR A N 1
ATOM 1288 C CA . THR A 1 167 ? 38.181 -1.075 13.941 1.00 39.78 167 THR A CA 1
ATOM 1289 C C . THR A 1 167 ? 36.935 -1.573 13.198 1.00 39.78 167 THR A C 1
ATOM 1291 O O . THR A 1 167 ? 35.975 -0.818 13.085 1.00 39.78 167 THR A O 1
ATOM 1294 N N . ASP A 1 168 ? 36.870 -2.851 12.809 1.00 39.78 168 ASP A N 1
ATOM 1295 C CA . ASP A 1 168 ? 35.697 -3.434 12.126 1.00 39.78 168 ASP A CA 1
ATOM 1296 C C . ASP A 1 168 ? 34.564 -3.817 13.098 1.00 39.78 168 ASP A C 1
ATOM 1298 O O . ASP A 1 168 ? 33.480 -4.233 12.693 1.00 39.78 168 ASP A O 1
ATOM 1302 N N . ARG A 1 169 ? 34.798 -3.673 14.409 1.00 39.34 169 ARG A N 1
ATOM 1303 C CA . ARG A 1 169 ? 33.814 -3.953 15.468 1.00 39.34 169 ARG A CA 1
ATOM 1304 C C . ARG A 1 169 ? 32.962 -2.744 15.866 1.00 39.34 169 ARG A C 1
ATOM 1306 O O . ARG A 1 169 ? 32.046 -2.902 16.665 1.00 39.34 169 ARG A O 1
ATOM 1313 N N . ILE A 1 170 ? 33.232 -1.558 15.317 1.00 37.50 170 ILE A N 1
ATOM 1314 C CA . ILE A 1 170 ? 32.586 -0.299 15.738 1.00 37.50 170 ILE A CA 1
ATOM 1315 C C . ILE A 1 170 ? 31.302 0.013 14.929 1.00 37.50 170 ILE A C 1
ATOM 1317 O O . ILE A 1 170 ? 30.604 0.973 15.223 1.00 37.50 170 ILE A O 1
ATOM 1321 N N . GLY A 1 171 ? 30.904 -0.841 13.977 1.00 33.22 171 GLY A N 1
ATOM 1322 C CA . GLY A 1 171 ? 29.643 -0.704 13.220 1.00 33.22 171 GLY A CA 1
ATOM 1323 C C . GLY A 1 171 ? 28.501 -1.645 13.634 1.00 33.22 171 GLY A C 1
ATOM 1324 O O . GLY A 1 171 ? 27.477 -1.681 12.961 1.00 33.22 171 GLY A O 1
ATOM 1325 N N . LEU A 1 172 ? 28.672 -2.446 14.694 1.00 33.91 172 LEU A N 1
ATOM 1326 C CA . LEU A 1 172 ? 27.762 -3.550 15.057 1.00 33.91 172 LEU A CA 1
ATOM 1327 C C . LEU A 1 172 ? 27.147 -3.421 16.461 1.00 33.91 172 LEU A C 1
ATOM 1329 O O . LEU A 1 172 ? 26.738 -4.414 17.058 1.00 33.91 172 LEU A O 1
ATOM 1333 N N . ALA A 1 173 ? 27.052 -2.203 16.990 1.00 26.52 173 ALA A N 1
ATOM 1334 C CA . ALA A 1 173 ? 26.385 -1.931 18.259 1.00 26.52 173 ALA A CA 1
ATOM 1335 C C . ALA A 1 173 ? 25.168 -1.029 18.031 1.00 26.52 173 ALA A C 1
ATOM 1337 O O . ALA A 1 173 ? 25.223 0.175 18.251 1.00 26.52 173 ALA A O 1
ATOM 1338 N N . TRP A 1 174 ? 24.061 -1.635 17.610 1.00 31.25 174 TRP A N 1
ATOM 1339 C CA . TRP A 1 174 ? 22.733 -1.094 17.887 1.00 31.25 174 TRP A CA 1
ATOM 1340 C C . TRP A 1 174 ? 22.163 -1.830 19.101 1.00 31.25 174 TRP A C 1
ATOM 1342 O O . TRP A 1 174 ? 21.682 -2.954 18.957 1.00 31.25 174 TRP A O 1
ATOM 1352 N N . PRO A 1 175 ? 22.190 -1.227 20.295 1.00 35.34 175 PRO A N 1
ATOM 1353 C CA . PRO A 1 175 ? 21.156 -1.448 21.279 1.00 35.34 175 PRO A CA 1
ATOM 1354 C C . PRO A 1 175 ? 20.273 -0.197 21.301 1.00 35.34 175 PRO A C 1
ATOM 1356 O O . PRO A 1 175 ? 20.736 0.884 21.664 1.00 35.34 175 PRO A O 1
ATOM 1359 N N . GLU A 1 176 ? 18.997 -0.318 20.935 1.00 33.91 176 GLU A N 1
ATOM 1360 C CA . GLU A 1 176 ? 18.042 0.667 21.441 1.00 33.91 176 GLU A CA 1
ATOM 1361 C C . GLU A 1 176 ? 17.973 0.496 22.964 1.00 33.91 176 GLU A C 1
ATOM 1363 O O . GLU A 1 176 ? 17.718 -0.599 23.474 1.00 33.91 176 GLU A O 1
ATOM 1368 N N . GLN A 1 177 ? 18.263 1.574 23.694 1.00 27.45 177 GLN A N 1
ATOM 1369 C CA . GLN A 1 177 ? 17.907 1.681 25.102 1.00 27.45 177 GLN A CA 1
ATOM 1370 C C . GLN A 1 177 ? 16.378 1.774 25.200 1.00 27.45 177 GLN A C 1
ATOM 1372 O O . GLN A 1 177 ? 15.777 2.545 24.448 1.00 27.45 177 GLN A O 1
ATOM 1377 N N . PRO A 1 178 ? 15.732 1.040 26.121 1.00 28.69 178 PRO A N 1
ATOM 1378 C CA . PRO A 1 178 ? 14.327 1.258 26.424 1.00 28.69 178 PRO A CA 1
ATOM 1379 C C . PRO A 1 178 ? 14.128 2.698 26.907 1.00 28.69 178 PRO A C 1
ATOM 1381 O O . PRO A 1 178 ? 14.839 3.162 27.800 1.00 28.69 178 PRO A O 1
ATOM 1384 N N . LEU A 1 179 ? 13.144 3.397 26.344 1.00 30.59 179 LEU A N 1
ATOM 1385 C CA . LEU A 1 179 ? 12.560 4.580 26.969 1.00 30.59 179 LEU A CA 1
ATOM 1386 C C . LEU A 1 179 ? 11.823 4.132 28.237 1.00 30.59 179 LEU A C 1
ATOM 1388 O O . LEU A 1 179 ? 10.622 3.902 28.207 1.00 30.59 179 LEU A O 1
ATOM 1392 N N . ASP A 1 180 ? 12.569 3.968 29.325 1.00 35.16 180 ASP A N 1
ATOM 1393 C CA . ASP A 1 180 ? 12.044 3.915 30.687 1.00 35.16 180 ASP A CA 1
ATOM 1394 C C . ASP A 1 180 ? 13.158 4.302 31.665 1.00 35.16 180 ASP A C 1
ATOM 1396 O O . ASP A 1 180 ? 13.880 3.464 32.202 1.00 35.16 180 ASP A O 1
ATOM 1400 N N . LEU A 1 181 ? 13.349 5.612 31.850 1.00 29.45 181 LEU A N 1
ATOM 1401 C CA . LEU A 1 181 ? 14.139 6.160 32.956 1.00 29.45 181 LEU A CA 1
ATOM 1402 C C . LEU A 1 181 ? 13.871 7.657 33.147 1.00 29.45 181 LEU A C 1
ATOM 1404 O O . LEU A 1 181 ? 14.776 8.471 33.044 1.00 29.45 181 LEU A O 1
ATOM 1408 N N . MET A 1 182 ? 12.616 8.013 33.443 1.00 29.61 182 MET A N 1
ATOM 1409 C CA . MET A 1 182 ? 12.262 9.158 34.303 1.00 29.61 182 MET A CA 1
ATOM 1410 C C . MET A 1 182 ? 10.875 8.942 34.926 1.00 29.61 182 MET A C 1
ATOM 1412 O O . MET A 1 182 ? 9.942 9.684 34.647 1.00 29.61 182 MET A O 1
ATOM 1416 N N . ALA A 1 183 ? 10.724 7.915 35.768 1.00 31.22 183 ALA A N 1
ATOM 1417 C CA . ALA A 1 183 ? 9.559 7.799 36.654 1.00 31.22 183 ALA A CA 1
ATOM 1418 C C . ALA A 1 183 ? 9.811 6.852 37.840 1.00 31.22 183 ALA A C 1
ATOM 1420 O O . ALA A 1 183 ? 9.022 5.956 38.109 1.00 31.22 183 ALA A O 1
ATOM 1421 N N . THR A 1 184 ? 10.904 7.037 38.583 1.00 26.05 184 THR A N 1
ATOM 1422 C CA . THR A 1 184 ? 11.021 6.442 39.925 1.00 26.05 184 THR A CA 1
ATOM 1423 C C . THR A 1 184 ? 11.641 7.437 40.891 1.00 26.05 184 THR A C 1
ATOM 1425 O O . THR A 1 184 ? 12.821 7.365 41.222 1.00 26.05 184 THR A O 1
ATOM 1428 N N . ALA A 1 185 ? 10.817 8.368 41.355 1.00 25.56 185 ALA A N 1
ATOM 1429 C CA . ALA A 1 185 ? 10.941 8.916 42.694 1.00 25.56 185 ALA A CA 1
ATOM 1430 C C . ALA A 1 185 ? 9.540 9.288 43.198 1.00 25.56 185 ALA A C 1
ATOM 1432 O O . ALA A 1 185 ? 8.901 10.185 42.657 1.00 25.56 185 ALA A O 1
ATOM 1433 N N . SER A 1 186 ? 9.128 8.587 44.259 1.00 24.67 186 SER A N 1
ATOM 1434 C CA . SER A 1 186 ? 8.037 8.891 45.196 1.00 24.67 186 SER A CA 1
ATOM 1435 C C . SER A 1 186 ? 6.787 8.007 45.090 1.00 24.67 186 SER A C 1
ATOM 1437 O O . SER A 1 186 ? 5.759 8.383 44.538 1.00 24.67 186 SER A O 1
ATOM 1439 N N . LEU A 1 187 ? 6.884 6.826 45.709 1.00 25.23 187 LEU A N 1
ATOM 1440 C CA . LEU A 1 187 ? 5.746 6.137 46.313 1.00 25.23 187 LEU A CA 1
ATOM 1441 C C . LEU A 1 187 ? 5.468 6.787 47.674 1.00 25.23 187 LEU A C 1
ATOM 1443 O O . LEU A 1 187 ? 6.271 6.619 48.591 1.00 25.23 187 LEU A O 1
ATOM 1447 N N . ALA A 1 188 ? 4.342 7.486 47.810 1.00 25.36 188 ALA A N 1
ATOM 1448 C CA . ALA A 1 188 ? 3.614 7.605 49.073 1.00 25.36 188 ALA A CA 1
ATOM 1449 C C . ALA A 1 188 ? 2.193 8.144 48.833 1.00 25.36 188 ALA A C 1
ATOM 1451 O O . ALA A 1 188 ? 2.027 9.179 48.197 1.00 25.36 188 ALA A O 1
ATOM 1452 N N . ALA A 1 189 ? 1.234 7.463 49.463 1.00 26.95 189 ALA A N 1
ATOM 1453 C CA . ALA A 1 189 ? -0.170 7.811 49.697 1.00 26.95 189 ALA A CA 1
ATOM 1454 C C . ALA A 1 189 ? -1.202 7.445 48.611 1.00 26.95 189 ALA A C 1
ATOM 1456 O O . ALA A 1 189 ? -1.067 7.745 47.430 1.00 26.95 189 ALA A O 1
ATOM 1457 N N . ALA A 1 190 ? -2.221 6.739 49.099 1.00 28.98 190 ALA A N 1
ATOM 1458 C CA . ALA A 1 190 ? -3.380 6.201 48.415 1.00 28.98 190 ALA A CA 1
ATOM 1459 C C . ALA A 1 190 ? -4.508 7.238 48.248 1.00 28.98 190 ALA A C 1
ATOM 1461 O O . ALA A 1 190 ? -4.484 8.293 48.879 1.00 28.98 190 ALA A O 1
ATOM 1462 N N . ASP A 1 191 ? -5.505 6.808 47.472 1.00 29.64 191 ASP A N 1
ATOM 1463 C CA . ASP A 1 191 ? -6.850 7.349 47.238 1.00 29.64 191 ASP A CA 1
ATOM 1464 C C . ASP A 1 191 ? -7.037 8.495 46.222 1.00 29.64 191 ASP A C 1
ATOM 1466 O O . ASP A 1 191 ? -6.274 9.453 46.144 1.00 29.64 191 ASP A O 1
ATOM 1470 N N . ASP A 1 192 ? -8.128 8.323 45.459 1.00 25.80 192 ASP A N 1
ATOM 1471 C CA . ASP A 1 192 ? -8.738 9.129 44.388 1.00 25.80 192 ASP A CA 1
ATOM 1472 C C . ASP A 1 192 ? -8.183 9.040 42.942 1.00 25.80 192 ASP A C 1
ATOM 1474 O O . ASP A 1 192 ? -7.128 9.558 42.581 1.00 25.80 192 ASP A O 1
ATOM 1478 N N . CYS A 1 193 ? -8.999 8.456 42.044 1.00 29.61 193 CYS A N 1
ATOM 1479 C CA . CYS A 1 193 ? -9.025 8.770 40.601 1.00 29.61 193 CYS A CA 1
ATOM 1480 C C . CYS A 1 193 ? -9.137 10.300 40.418 1.00 29.61 193 CYS A C 1
ATOM 1482 O O . CYS A 1 193 ? -9.969 10.865 41.132 1.00 29.61 193 CYS A O 1
ATOM 1484 N N . PRO A 1 194 ? -8.473 10.999 39.456 1.00 38.75 194 PRO A N 1
ATOM 1485 C CA . PRO A 1 194 ? -8.560 10.739 37.997 1.00 38.75 194 PRO A CA 1
ATOM 1486 C C . PRO A 1 194 ? -7.336 11.205 37.134 1.00 38.75 194 PRO A C 1
ATOM 1488 O O . PRO A 1 194 ? -6.493 11.948 37.612 1.00 38.75 194 PRO A O 1
ATOM 1491 N N . ALA A 1 195 ? -7.268 10.850 35.833 1.00 27.12 195 ALA A N 1
ATOM 1492 C CA . ALA A 1 195 ? -6.695 11.659 34.713 1.00 27.12 195 ALA A CA 1
ATOM 1493 C C . ALA A 1 195 ? -6.606 10.807 33.422 1.00 27.12 195 ALA A C 1
ATOM 1495 O O . ALA A 1 195 ? -5.913 9.798 33.380 1.00 27.12 195 ALA A O 1
ATOM 1496 N N . MET A 1 196 ? -7.401 11.052 32.371 1.00 27.84 196 MET A N 1
ATOM 1497 C CA . MET A 1 196 ? -7.080 11.992 31.280 1.00 27.84 196 MET A CA 1
ATOM 1498 C C . MET A 1 196 ? -5.600 11.943 30.886 1.00 27.84 196 MET A C 1
ATOM 1500 O O . MET A 1 196 ? -4.770 12.641 31.459 1.00 27.84 196 MET A O 1
ATOM 1504 N N . VAL A 1 197 ? -5.289 11.141 29.866 1.00 30.53 197 VAL A N 1
ATOM 1505 C CA . VAL A 1 197 ? -4.033 11.276 29.123 1.00 30.53 197 VAL A CA 1
ATOM 1506 C C . VAL A 1 197 ? -3.988 12.712 28.584 1.00 30.53 197 VAL A C 1
ATOM 1508 O O . VAL A 1 197 ? -4.937 13.103 27.898 1.00 30.53 197 VAL A O 1
ATOM 1511 N N . PRO A 1 198 ? -2.964 13.519 28.902 1.00 28.78 198 PRO A N 1
ATOM 1512 C CA . PRO A 1 198 ? -2.873 14.873 28.383 1.00 28.78 198 PRO A CA 1
ATOM 1513 C C . PRO A 1 198 ? -2.759 14.831 26.856 1.00 28.78 198 PRO A C 1
ATOM 1515 O O . PRO A 1 198 ? -2.026 14.010 26.299 1.00 28.78 198 PRO A O 1
ATOM 1518 N N . ASP A 1 199 ? -3.517 15.710 26.197 1.00 30.77 199 ASP A N 1
ATOM 1519 C CA . ASP A 1 199 ? -3.451 15.977 24.762 1.00 30.77 199 ASP A CA 1
ATOM 1520 C C . ASP A 1 199 ? -1.998 16.286 24.362 1.00 30.77 199 ASP A C 1
ATOM 1522 O O . ASP A 1 199 ? -1.526 17.415 24.481 1.00 30.77 199 ASP A O 1
ATOM 1526 N N . LEU A 1 200 ? -1.283 15.288 23.842 1.00 31.44 200 LEU A N 1
ATOM 1527 C CA . LEU A 1 200 ? -0.096 15.493 23.013 1.00 31.44 200 LEU A CA 1
ATOM 1528 C C . LEU A 1 200 ? -0.554 15.776 21.572 1.00 31.44 200 LEU A C 1
ATOM 1530 O O . LEU A 1 200 ? -0.218 15.054 20.637 1.00 31.44 200 LEU A O 1
ATOM 1534 N N . ASP A 1 201 ? -1.342 16.843 21.408 1.00 33.03 201 ASP A N 1
ATOM 1535 C CA . ASP A 1 201 ? -1.411 17.603 20.158 1.00 33.03 201 ASP A CA 1
ATOM 1536 C C . ASP A 1 201 ? -0.141 18.476 20.123 1.00 33.03 201 ASP A C 1
ATOM 1538 O O . ASP A 1 201 ? -0.166 19.672 20.415 1.00 33.03 201 ASP A O 1
ATOM 1542 N N . LEU A 1 202 ? 1.010 17.873 19.805 1.00 34.44 202 LEU A N 1
ATOM 1543 C CA . LEU A 1 202 ? 2.160 18.642 19.326 1.00 34.44 202 LEU A CA 1
ATOM 1544 C C . LEU A 1 202 ? 1.900 18.993 17.858 1.00 34.44 202 LEU A C 1
ATOM 1546 O O . LEU A 1 202 ? 2.483 18.419 16.937 1.00 34.44 202 LEU A O 1
ATOM 1550 N N . ASP A 1 203 ? 0.987 19.943 17.660 1.00 35.25 203 ASP A N 1
ATOM 1551 C CA . ASP A 1 203 ? 0.989 20.804 16.484 1.00 35.25 203 ASP A CA 1
ATOM 1552 C C . ASP A 1 203 ? 2.322 21.573 16.512 1.00 35.25 203 ASP A C 1
ATOM 1554 O O . ASP A 1 203 ? 2.464 22.597 17.182 1.00 35.25 203 ASP A O 1
ATOM 1558 N N . LEU A 1 204 ? 3.335 21.047 15.820 1.00 36.44 204 LEU A N 1
ATOM 1559 C CA . LEU A 1 204 ? 4.581 21.752 15.511 1.00 36.44 204 LEU A CA 1
ATOM 1560 C C . LEU A 1 204 ? 4.309 22.864 14.484 1.00 36.44 204 LEU A C 1
ATOM 1562 O O . LEU A 1 204 ? 4.842 22.837 13.387 1.00 36.44 204 LEU A O 1
ATOM 1566 N N . ASP A 1 205 ? 3.470 23.834 14.834 1.00 41.22 205 ASP A N 1
ATOM 1567 C CA . ASP A 1 205 ? 3.222 25.045 14.054 1.00 41.22 205 ASP A CA 1
ATOM 1568 C C . ASP A 1 205 ? 3.125 26.220 15.034 1.00 41.22 205 ASP A C 1
ATOM 1570 O O . ASP A 1 205 ? 2.041 26.648 15.438 1.00 41.22 205 ASP A O 1
ATOM 1574 N N . GLY A 1 206 ? 4.276 26.723 15.496 1.00 36.19 206 GLY A N 1
ATOM 1575 C CA . GLY A 1 206 ? 4.240 27.759 16.526 1.00 36.19 206 GLY A CA 1
ATOM 1576 C C . GLY A 1 206 ? 5.517 28.474 16.946 1.00 36.19 206 GLY A C 1
ATOM 1577 O O . GLY A 1 206 ? 5.410 29.259 17.876 1.00 36.19 206 GLY A O 1
ATOM 1578 N N . GLU A 1 207 ? 6.685 28.299 16.320 1.00 31.77 207 GLU A N 1
ATOM 1579 C CA . GLU A 1 207 ? 7.886 29.062 16.721 1.00 31.77 207 GLU A CA 1
ATOM 1580 C C . GLU A 1 207 ? 8.762 29.504 15.536 1.00 31.77 207 GLU A C 1
ATOM 1582 O O . GLU A 1 207 ? 9.944 29.205 15.453 1.00 31.77 207 GLU A O 1
ATOM 1587 N N . ALA A 1 208 ? 8.186 30.273 14.606 1.00 33.47 208 ALA A N 1
ATOM 1588 C CA . ALA A 1 208 ? 8.972 31.079 13.662 1.00 33.47 208 ALA A CA 1
ATOM 1589 C C . ALA A 1 208 ? 8.196 32.283 13.089 1.00 33.47 208 ALA A C 1
ATOM 1591 O O . ALA A 1 208 ? 8.269 32.559 11.900 1.00 33.47 208 ALA A O 1
ATOM 1592 N N . ALA A 1 209 ? 7.427 33.020 13.899 1.00 34.06 209 ALA A N 1
ATOM 1593 C CA . ALA A 1 209 ? 6.914 34.331 13.479 1.00 34.06 209 ALA A CA 1
ATOM 1594 C C . ALA A 1 209 ? 6.493 35.185 14.683 1.00 34.06 209 ALA A C 1
ATOM 1596 O O . ALA A 1 209 ? 5.325 35.234 15.069 1.00 34.06 209 ALA A O 1
ATOM 1597 N N . ARG A 1 210 ? 7.441 35.919 15.278 1.00 35.41 210 ARG A N 1
ATOM 1598 C CA . ARG A 1 210 ? 7.099 37.090 16.097 1.00 35.41 210 ARG A CA 1
ATOM 1599 C C . ARG A 1 210 ? 6.632 38.211 15.166 1.00 35.41 210 ARG A C 1
ATOM 1601 O O . ARG A 1 210 ? 7.419 39.042 14.734 1.00 35.41 210 ARG A O 1
ATOM 1608 N N . GLY A 1 211 ? 5.335 38.228 14.880 1.00 31.08 211 GLY A N 1
ATOM 1609 C CA . GLY A 1 211 ? 4.637 39.331 14.228 1.00 31.08 211 GLY A CA 1
ATOM 1610 C C . GLY A 1 211 ? 3.214 39.394 14.766 1.00 31.08 211 GLY A C 1
ATOM 1611 O O . GLY A 1 211 ? 2.442 38.457 14.595 1.00 31.08 211 GLY A O 1
ATOM 1612 N N . HIS A 1 212 ? 2.881 40.469 15.479 1.00 38.62 212 HIS A N 1
ATOM 1613 C CA . HIS A 1 212 ? 1.571 40.675 16.091 1.00 38.62 212 HIS A CA 1
ATOM 1614 C C . HIS A 1 212 ? 0.471 40.725 15.017 1.00 38.62 212 HIS A C 1
ATOM 1616 O O . HIS A 1 212 ? 0.273 41.743 14.361 1.00 38.62 212 HIS A O 1
ATOM 1622 N N . GLY A 1 213 ? -0.270 39.628 14.864 1.00 34.12 213 GLY A N 1
ATOM 1623 C CA . GLY A 1 213 ? -1.465 39.537 14.032 1.00 34.12 213 GLY A CA 1
ATOM 1624 C C . GLY A 1 213 ? -2.534 38.715 14.747 1.00 34.12 213 GLY A C 1
ATOM 1625 O O . GLY A 1 213 ? -2.255 37.638 15.267 1.00 34.12 213 GLY A O 1
ATOM 1626 N N . LYS A 1 214 ? -3.763 39.241 14.816 1.00 36.34 214 LYS A N 1
ATOM 1627 C CA . LYS A 1 214 ? -4.943 38.584 15.407 1.00 36.34 214 LYS A CA 1
ATOM 1628 C C . LYS A 1 214 ? -5.051 37.122 14.942 1.00 36.34 214 LYS A C 1
ATOM 1630 O O . LYS A 1 214 ? -5.240 36.882 13.750 1.00 36.34 214 LYS A O 1
ATOM 1635 N N . LYS A 1 215 ? -5.010 36.161 15.878 1.00 39.06 215 LYS A N 1
ATOM 1636 C CA . LYS A 1 215 ? -5.320 34.743 15.622 1.00 39.06 215 LYS A CA 1
ATOM 1637 C C . LYS A 1 215 ? -6.748 34.638 15.073 1.00 39.06 215 LYS A C 1
ATOM 1639 O O . LYS A 1 215 ? -7.716 34.740 15.825 1.00 39.06 215 LYS A O 1
ATOM 1644 N N . LYS A 1 216 ? -6.894 34.456 13.757 1.00 41.94 216 LYS A N 1
ATOM 1645 C CA . LYS A 1 216 ? -8.141 33.945 13.173 1.00 41.94 216 LYS A CA 1
ATOM 1646 C C . LYS A 1 216 ? -8.322 32.528 13.717 1.00 41.94 216 LYS A C 1
ATOM 1648 O O . LYS A 1 216 ? -7.396 31.731 13.623 1.00 41.94 216 LYS A O 1
ATOM 1653 N N . GLY A 1 217 ? -9.473 32.237 14.323 1.00 44.62 217 GLY A N 1
ATOM 1654 C CA . GLY A 1 217 ? -9.796 30.897 14.815 1.00 44.62 217 GLY A CA 1
ATOM 1655 C C . GLY A 1 217 ? -9.732 29.893 13.667 1.00 44.62 217 GLY A C 1
ATOM 1656 O O . GLY A 1 217 ? -10.626 29.870 12.824 1.00 44.62 217 GLY A O 1
ATOM 1657 N N . GLY A 1 218 ? -8.643 29.128 13.598 1.00 55.84 218 GLY A N 1
ATOM 1658 C CA . GLY A 1 218 ? -8.428 28.128 12.561 1.00 55.84 218 GLY A CA 1
ATOM 1659 C C . GLY A 1 218 ? -9.458 27.010 12.682 1.00 55.84 218 GLY A C 1
ATOM 1660 O O . GLY A 1 218 ? -9.697 26.487 13.771 1.00 55.84 218 GLY A O 1
ATOM 1661 N N . VAL A 1 219 ? -10.087 26.651 11.564 1.00 65.38 219 VAL A N 1
ATOM 1662 C CA . VAL A 1 219 ? -10.935 25.459 11.485 1.00 65.38 219 VAL A CA 1
ATOM 1663 C C . VAL A 1 219 ? -10.034 24.248 11.725 1.00 65.38 219 VAL A C 1
ATOM 1665 O O . VAL A 1 219 ? -9.092 24.019 10.973 1.00 65.38 219 VAL A O 1
ATOM 1668 N N . ARG A 1 220 ? -10.297 23.486 12.792 1.00 77.25 220 ARG A N 1
ATOM 1669 C CA . ARG A 1 220 ? -9.547 22.258 13.094 1.00 77.25 220 ARG A CA 1
ATOM 1670 C C . ARG A 1 220 ? -9.687 21.266 11.937 1.00 77.25 220 ARG A C 1
ATOM 1672 O O . ARG A 1 220 ? -10.807 21.012 11.493 1.00 77.25 220 ARG A O 1
ATOM 1679 N N . SER A 1 221 ? -8.571 20.677 11.493 1.00 84.44 221 SER A N 1
ATOM 1680 C CA . SER A 1 221 ? -8.579 19.689 10.404 1.00 84.44 221 SER A CA 1
ATOM 1681 C C . SER A 1 221 ? -9.535 18.524 10.729 1.00 84.44 221 SER A C 1
ATOM 1683 O O . SER A 1 221 ? -9.518 18.032 11.867 1.00 84.44 221 SER A O 1
ATOM 1685 N N . PRO A 1 222 ? -10.382 18.076 9.778 1.00 91.69 222 PRO A N 1
ATOM 1686 C CA . PRO A 1 222 ? -11.333 16.983 9.993 1.00 91.69 222 PRO A CA 1
ATOM 1687 C C . PRO A 1 222 ? -10.661 15.625 10.217 1.00 91.69 222 PRO A C 1
ATOM 1689 O O . PRO A 1 222 ? -11.311 14.710 10.726 1.00 91.69 222 PRO A O 1
ATOM 1692 N N . PHE A 1 223 ? -9.375 15.508 9.887 1.00 95.62 223 PHE A N 1
ATOM 1693 C CA . PHE A 1 223 ? -8.552 14.331 10.123 1.00 95.62 223 PHE A CA 1
ATOM 1694 C C . PHE A 1 223 ? -7.442 14.649 11.126 1.00 95.62 223 PHE A C 1
ATOM 1696 O O . PHE A 1 223 ? -7.041 15.799 11.308 1.00 95.62 223 PHE A O 1
ATOM 1703 N N . VAL A 1 224 ? -6.975 13.615 11.815 1.00 96.19 224 VAL A N 1
ATOM 1704 C CA . VAL A 1 224 ? -5.810 13.661 12.698 1.00 96.19 224 VAL A CA 1
ATOM 1705 C C . VAL A 1 224 ? -4.842 12.565 12.298 1.00 96.19 224 VAL A C 1
ATOM 1707 O O . VAL A 1 224 ? -5.259 11.448 11.981 1.00 96.19 224 VAL A O 1
ATOM 1710 N N . ARG A 1 225 ? -3.552 12.884 12.328 1.00 97.50 225 ARG A N 1
ATOM 1711 C CA . ARG A 1 225 ? -2.499 11.901 12.113 1.00 97.50 225 ARG A CA 1
ATOM 1712 C C . ARG A 1 225 ? -2.299 11.070 13.378 1.00 97.50 225 ARG A C 1
ATOM 1714 O O . ARG A 1 225 ? -2.166 11.622 14.464 1.00 97.50 225 ARG A O 1
ATOM 1721 N N . ILE A 1 226 ? -2.270 9.752 13.223 1.00 97.75 226 ILE A N 1
ATOM 1722 C CA . ILE A 1 226 ? -2.075 8.777 14.304 1.00 97.75 226 ILE A CA 1
ATOM 1723 C C . ILE A 1 226 ? -0.688 8.142 14.236 1.00 97.75 226 ILE A C 1
ATOM 1725 O O . ILE A 1 226 ? -0.043 7.974 15.265 1.00 97.75 226 ILE A O 1
ATOM 1729 N N . VAL A 1 227 ? -0.220 7.811 13.030 1.00 98.12 227 VAL A N 1
ATOM 1730 C CA . VAL A 1 227 ? 1.109 7.226 12.800 1.00 98.12 227 VAL A CA 1
ATOM 1731 C C . VAL A 1 227 ? 1.854 8.076 11.782 1.00 98.12 227 VAL A C 1
ATOM 1733 O O . VAL A 1 227 ? 1.258 8.530 10.810 1.00 98.12 227 VAL A O 1
ATOM 1736 N N . SER A 1 228 ? 3.141 8.291 12.036 1.00 97.75 228 SER A N 1
ATOM 1737 C CA . SER A 1 228 ? 4.129 8.838 11.107 1.00 97.75 228 SER A CA 1
ATOM 1738 C C . SER A 1 228 ? 5.440 8.131 11.401 1.00 97.75 228 SER A C 1
ATOM 1740 O O . SER A 1 228 ? 6.039 8.357 12.455 1.00 97.75 228 SER A O 1
ATOM 1742 N N . LYS A 1 229 ? 5.838 7.188 10.547 1.00 97.00 229 LYS A N 1
ATOM 1743 C CA . LYS A 1 229 ? 7.097 6.468 10.735 1.00 97.00 229 LYS A CA 1
ATOM 1744 C C . LYS A 1 229 ? 7.783 6.233 9.408 1.00 97.00 229 LYS A C 1
ATOM 1746 O O . LYS A 1 229 ? 7.198 5.655 8.494 1.00 97.00 229 LYS A O 1
ATOM 1751 N N . GLN A 1 230 ? 9.046 6.627 9.360 1.00 94.44 230 GLN A N 1
ATOM 1752 C CA . GLN A 1 230 ? 9.966 6.350 8.274 1.00 94.44 230 GLN A CA 1
ATOM 1753 C C . GLN A 1 230 ? 11.033 5.337 8.732 1.00 94.44 230 GLN A C 1
ATOM 1755 O O . GLN A 1 230 ? 11.307 5.175 9.927 1.00 94.44 230 GLN A O 1
ATOM 1760 N N . MET A 1 231 ? 11.518 4.562 7.763 1.00 91.56 231 MET A N 1
ATOM 1761 C CA . MET A 1 231 ? 12.688 3.697 7.836 1.00 91.56 231 MET A CA 1
ATOM 1762 C C . MET A 1 231 ? 13.426 3.806 6.499 1.00 91.56 231 MET A C 1
ATOM 1764 O O . MET A 1 231 ? 13.040 3.177 5.504 1.00 91.56 231 MET A O 1
ATOM 1768 N N . VAL A 1 232 ? 14.504 4.590 6.472 1.00 89.88 232 VAL A N 1
ATOM 1769 C CA . VAL A 1 232 ? 15.274 4.901 5.258 1.00 89.88 232 VAL A CA 1
ATOM 1770 C C . VAL A 1 232 ? 14.339 5.473 4.182 1.00 89.88 232 VAL A C 1
ATOM 1772 O O . VAL A 1 232 ? 13.891 6.607 4.300 1.00 89.8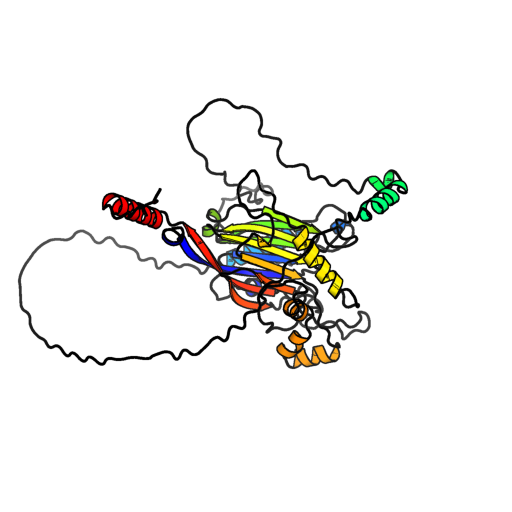8 232 VAL A O 1
ATOM 1775 N N . GLY A 1 233 ? 14.003 4.693 3.150 1.00 91.75 233 GLY A N 1
ATOM 1776 C CA . GLY A 1 233 ? 13.120 5.102 2.058 1.00 91.75 233 GLY A CA 1
ATOM 1777 C C . GLY A 1 233 ? 11.677 4.618 2.195 1.00 91.75 233 GLY A C 1
ATOM 1778 O O . GLY A 1 233 ? 10.873 4.936 1.327 1.00 91.75 233 GLY A O 1
ATOM 1779 N N . VAL A 1 234 ? 11.341 3.826 3.216 1.00 95.75 234 VAL A N 1
ATOM 1780 C CA . VAL A 1 234 ? 9.974 3.332 3.443 1.00 95.75 234 VAL A CA 1
ATOM 1781 C C . VAL A 1 234 ? 9.301 4.223 4.472 1.00 95.75 234 VAL A C 1
ATOM 1783 O O . VAL A 1 234 ? 9.843 4.428 5.552 1.00 95.75 234 VAL A O 1
ATOM 1786 N N . PHE A 1 235 ? 8.118 4.734 4.161 1.00 97.75 235 PHE A N 1
ATOM 1787 C CA . PHE A 1 235 ? 7.375 5.621 5.046 1.00 97.75 235 PHE A CA 1
ATOM 1788 C C . PHE A 1 235 ? 5.915 5.181 5.145 1.00 97.75 235 PHE A C 1
ATOM 1790 O O . PHE A 1 235 ? 5.314 4.753 4.162 1.00 97.75 235 PHE A O 1
ATOM 1797 N N . LEU A 1 236 ? 5.352 5.232 6.349 1.00 98.69 236 LEU A N 1
ATOM 1798 C CA . LEU A 1 236 ? 3.959 4.908 6.630 1.00 98.69 236 LEU A CA 1
ATOM 1799 C C . LEU A 1 236 ? 3.343 6.034 7.458 1.00 98.69 236 LEU A C 1
ATOM 1801 O O . LEU A 1 236 ? 3.832 6.366 8.542 1.00 98.69 236 LEU A O 1
ATOM 1805 N N . THR A 1 237 ? 2.230 6.571 6.967 1.00 98.75 237 THR A N 1
ATOM 1806 C CA . THR A 1 237 ? 1.433 7.569 7.675 1.00 98.75 237 THR A CA 1
ATOM 1807 C C . THR A 1 237 ? -0.031 7.144 7.726 1.00 98.75 237 THR A C 1
ATOM 1809 O O . THR A 1 237 ? -0.589 6.641 6.747 1.00 98.75 237 THR A O 1
ATOM 1812 N N . ILE A 1 238 ? -0.650 7.286 8.898 1.00 98.81 238 ILE A N 1
ATOM 1813 C CA . ILE A 1 238 ? -2.039 6.880 9.146 1.00 98.81 238 ILE A CA 1
ATOM 1814 C C . ILE A 1 238 ? -2.821 8.078 9.659 1.00 98.81 238 ILE A C 1
ATOM 1816 O O . ILE A 1 238 ? -2.446 8.687 10.662 1.00 98.81 238 ILE A O 1
ATOM 1820 N N . TRP A 1 239 ? -3.945 8.362 9.008 1.00 98.50 239 TRP A N 1
ATOM 1821 C CA . TRP A 1 239 ? -4.833 9.475 9.312 1.00 98.50 239 TRP A CA 1
ATOM 1822 C C . TRP A 1 239 ? -6.234 8.951 9.581 1.00 98.50 239 TRP A C 1
ATOM 1824 O O . TRP A 1 239 ? -6.753 8.139 8.822 1.00 98.50 239 TRP A O 1
ATOM 1834 N N . VAL A 1 240 ? -6.875 9.428 10.643 1.00 98.00 240 VAL A N 1
ATOM 1835 C CA . VAL A 1 240 ? -8.253 9.044 10.981 1.00 98.00 240 VAL A CA 1
ATOM 1836 C C . VAL A 1 240 ? -9.124 10.275 11.107 1.00 98.00 240 VAL A C 1
ATOM 1838 O O . VAL A 1 240 ? -8.658 11.347 11.505 1.00 98.00 240 VAL A O 1
ATOM 1841 N N . ARG A 1 241 ? -10.410 10.133 10.792 1.00 95.81 241 ARG A N 1
ATOM 1842 C CA . ARG A 1 241 ? -11.397 11.181 11.036 1.00 95.81 241 ARG A CA 1
ATOM 1843 C C . ARG A 1 241 ? -11.340 11.566 12.513 1.00 95.81 241 ARG A C 1
ATOM 1845 O O . ARG A 1 241 ? -11.300 10.702 13.389 1.00 95.81 241 ARG A O 1
ATOM 1852 N N . ARG A 1 242 ? -11.375 12.863 12.819 1.00 94.44 242 ARG A N 1
ATOM 1853 C CA . ARG A 1 242 ? -11.177 13.383 14.182 1.00 94.44 242 ARG A CA 1
ATOM 1854 C C . ARG A 1 242 ? -12.131 12.762 15.210 1.00 94.44 242 ARG A C 1
ATOM 1856 O O . ARG A 1 242 ? -11.729 12.531 16.344 1.00 94.44 242 ARG A O 1
ATOM 1863 N N . GLY A 1 243 ? -13.362 12.434 14.810 1.00 93.94 243 GLY A N 1
ATOM 1864 C CA . GLY A 1 243 ? -14.331 11.737 15.666 1.00 93.94 243 GLY A CA 1
ATOM 1865 C C . GLY A 1 243 ? -13.933 10.302 16.049 1.00 93.94 243 GLY A C 1
ATOM 1866 O O . GLY A 1 243 ? -14.336 9.833 17.108 1.00 93.94 243 GLY A O 1
ATOM 1867 N N . LEU A 1 244 ? -13.116 9.624 15.234 1.00 95.19 244 LEU A N 1
ATOM 1868 C CA . LEU A 1 244 ? -12.654 8.252 15.469 1.00 95.19 244 LEU A CA 1
ATOM 1869 C C . LEU A 1 244 ? -11.422 8.190 16.388 1.00 95.19 244 LEU A C 1
ATOM 1871 O O . LEU A 1 244 ? -11.174 7.160 17.006 1.00 95.19 244 LEU A O 1
ATOM 1875 N N . ARG A 1 245 ? -10.677 9.295 16.545 1.00 95.50 245 ARG A N 1
ATOM 1876 C CA . ARG A 1 245 ? -9.432 9.368 17.337 1.00 95.50 245 ARG A CA 1
ATOM 1877 C C . ARG A 1 245 ? -9.544 8.757 18.732 1.00 95.50 245 ARG A C 1
ATOM 1879 O O . ARG A 1 245 ? -8.612 8.093 19.174 1.00 95.50 245 ARG A O 1
ATOM 1886 N N . ARG A 1 246 ? -10.657 9.002 19.430 1.00 94.75 246 ARG A N 1
ATOM 1887 C CA . ARG A 1 246 ? -10.888 8.524 20.809 1.00 94.75 246 ARG A CA 1
ATOM 1888 C C . ARG A 1 246 ? -11.058 7.008 20.895 1.00 94.75 246 ARG A C 1
ATOM 1890 O O . ARG A 1 246 ? -10.885 6.433 21.961 1.00 94.75 246 ARG A O 1
ATOM 1897 N N . CYS A 1 247 ? -11.407 6.381 19.778 1.00 95.88 247 CYS A N 1
ATOM 1898 C CA . CYS A 1 247 ? -11.594 4.943 19.662 1.00 95.88 247 CYS A CA 1
ATOM 1899 C C . CYS A 1 247 ? -10.301 4.228 19.253 1.00 95.88 247 CYS A C 1
ATOM 1901 O O . CYS A 1 247 ? -10.291 3.005 19.229 1.00 95.88 247 CYS A O 1
ATOM 1903 N N . VAL A 1 248 ? -9.238 4.969 18.923 1.00 96.62 248 VAL A N 1
ATOM 1904 C CA . VAL A 1 248 ? -7.937 4.406 18.560 1.00 96.62 248 VAL A CA 1
ATOM 1905 C C . VAL A 1 248 ? -7.055 4.280 19.798 1.00 96.62 248 VAL A C 1
ATOM 1907 O O . VAL A 1 248 ? -6.799 5.277 20.480 1.00 96.62 248 VAL A O 1
ATOM 1910 N N . GLN A 1 249 ? -6.570 3.070 20.068 1.00 94.38 249 GLN A N 1
ATOM 1911 C CA . GLN A 1 249 ? -5.705 2.750 21.210 1.00 94.38 249 GLN A CA 1
ATOM 1912 C C . GLN A 1 249 ? -4.613 1.747 20.805 1.00 94.38 249 GLN A C 1
ATOM 1914 O O . GLN A 1 249 ? -4.636 1.216 19.693 1.00 94.38 249 GLN A O 1
ATOM 1919 N N . ASN A 1 250 ? -3.679 1.450 21.715 1.00 92.94 250 ASN A N 1
ATOM 1920 C CA . ASN A 1 250 ? -2.671 0.390 21.559 1.00 92.94 250 ASN A CA 1
ATOM 1921 C C . ASN A 1 250 ? -1.799 0.524 20.299 1.00 92.94 250 ASN A C 1
ATOM 1923 O O . ASN A 1 250 ? -1.484 -0.469 19.651 1.00 92.94 250 ASN A O 1
ATOM 1927 N N . ILE A 1 251 ? -1.432 1.757 19.940 1.00 95.31 251 ILE A N 1
ATOM 1928 C CA . ILE A 1 251 ? -0.622 2.032 18.751 1.00 95.31 251 ILE A CA 1
ATOM 1929 C C . ILE A 1 251 ? 0.821 1.602 19.015 1.00 95.31 251 ILE A C 1
ATOM 1931 O O . ILE A 1 251 ? 1.456 2.078 19.955 1.00 95.31 251 ILE A O 1
ATOM 1935 N N . LYS A 1 252 ? 1.347 0.733 18.157 1.00 95.44 252 LYS A N 1
ATOM 1936 C CA . LYS A 1 252 ? 2.731 0.259 18.173 1.00 95.44 252 LYS A CA 1
ATOM 1937 C C . LYS A 1 252 ? 3.272 0.237 16.754 1.00 95.44 252 LYS A C 1
ATOM 1939 O O . LYS A 1 252 ? 2.535 -0.025 15.807 1.00 95.44 252 LYS A O 1
ATOM 1944 N N . VAL A 1 253 ? 4.569 0.473 16.604 1.00 96.06 253 VAL A N 1
ATOM 1945 C CA . VAL A 1 253 ? 5.229 0.496 15.297 1.00 96.06 253 VAL A CA 1
ATOM 1946 C C . VAL A 1 253 ? 6.480 -0.373 15.339 1.00 96.06 253 VAL A C 1
ATOM 1948 O O . VAL A 1 253 ? 7.186 -0.393 16.343 1.00 96.06 253 VAL A O 1
ATOM 1951 N N . SER A 1 254 ? 6.740 -1.101 14.258 1.00 96.19 254 SER A N 1
ATOM 1952 C CA . SER A 1 254 ? 7.879 -2.004 14.102 1.00 96.19 254 SER A CA 1
ATOM 1953 C C . SER A 1 254 ? 8.511 -1.799 12.728 1.00 96.19 254 SER A C 1
ATOM 1955 O O . SER A 1 254 ? 7.801 -1.643 11.734 1.00 96.19 254 SER A O 1
ATOM 1957 N N . THR A 1 255 ? 9.838 -1.788 12.658 1.00 95.25 255 THR A N 1
ATOM 1958 C CA . THR A 1 255 ? 10.586 -1.594 11.409 1.00 95.25 255 THR A CA 1
ATOM 1959 C C . THR A 1 255 ? 11.535 -2.759 11.175 1.00 95.25 255 THR A C 1
ATOM 1961 O O . THR A 1 255 ? 12.266 -3.154 12.082 1.00 95.25 255 THR A O 1
ATOM 1964 N N . VAL A 1 256 ? 11.551 -3.303 9.959 1.00 95.00 256 VAL A N 1
ATOM 1965 C CA . VAL A 1 256 ? 12.388 -4.455 9.597 1.00 95.00 256 VAL A CA 1
ATOM 1966 C C . VAL A 1 256 ? 13.122 -4.155 8.300 1.00 95.00 256 VAL A C 1
ATOM 1968 O O . VAL A 1 256 ? 12.492 -4.044 7.257 1.00 95.00 256 VAL A O 1
ATOM 1971 N N . GLY A 1 257 ? 14.451 -4.070 8.347 1.00 93.81 257 GLY A N 1
ATOM 1972 C CA . GLY A 1 257 ? 15.297 -4.006 7.152 1.00 93.81 257 GLY A CA 1
ATOM 1973 C C . GLY A 1 257 ? 15.616 -5.399 6.601 1.00 93.81 257 GLY A C 1
ATOM 1974 O O . GLY A 1 257 ? 16.036 -6.271 7.366 1.00 93.81 257 GLY A O 1
ATOM 1975 N N . VAL A 1 258 ? 15.452 -5.587 5.286 1.00 91.31 258 VAL A N 1
ATOM 1976 C CA . VAL A 1 258 ? 15.746 -6.834 4.533 1.00 91.31 258 VAL A CA 1
ATOM 1977 C C . VAL A 1 258 ? 16.667 -6.593 3.328 1.00 91.31 258 VAL A C 1
ATOM 1979 O O . VAL A 1 258 ? 16.773 -7.417 2.426 1.00 91.31 258 VAL A O 1
ATOM 1982 N N . GLY A 1 259 ? 17.326 -5.433 3.275 1.00 79.62 259 GLY A N 1
ATOM 1983 C CA . GLY A 1 259 ? 18.199 -5.056 2.165 1.00 79.62 259 GLY A CA 1
ATOM 1984 C C . GLY A 1 259 ? 19.514 -5.852 2.080 1.00 79.62 259 GLY A C 1
ATOM 1985 O O . GLY A 1 259 ? 19.590 -7.055 2.328 1.00 79.62 259 GLY A O 1
ATOM 1986 N N . ALA A 1 260 ? 20.588 -5.186 1.663 1.00 68.12 260 ALA A N 1
ATOM 1987 C CA . ALA A 1 260 ? 21.932 -5.754 1.652 1.00 68.12 260 ALA A CA 1
ATOM 1988 C C . ALA A 1 260 ? 22.288 -6.449 2.987 1.00 68.12 260 ALA A C 1
ATOM 1990 O O . ALA A 1 260 ? 21.928 -6.001 4.074 1.00 68.12 260 ALA A O 1
ATOM 1991 N N . MET A 1 261 ? 22.982 -7.587 2.893 1.00 64.12 261 MET A N 1
ATOM 1992 C CA . MET A 1 261 ? 23.344 -8.446 4.034 1.00 64.12 261 MET A CA 1
ATOM 1993 C C . MET A 1 261 ? 22.165 -8.954 4.896 1.00 64.12 261 MET A C 1
ATOM 1995 O O . MET A 1 261 ? 22.404 -9.506 5.963 1.00 64.12 261 MET A O 1
ATOM 1999 N N . GLY A 1 262 ? 20.907 -8.807 4.455 1.00 61.50 262 GLY A N 1
ATOM 2000 C CA . GLY A 1 262 ? 19.714 -9.287 5.172 1.00 61.50 262 GLY A CA 1
ATOM 2001 C C . GLY A 1 262 ? 19.210 -8.361 6.288 1.00 61.50 262 GLY A C 1
ATOM 2002 O O . GLY A 1 262 ? 18.205 -8.659 6.931 1.00 61.50 262 GLY A O 1
ATOM 2003 N N . TYR A 1 263 ? 19.885 -7.229 6.514 1.00 60.91 263 TYR A N 1
ATOM 2004 C CA . TYR A 1 263 ? 19.550 -6.282 7.589 1.00 60.91 263 TYR A CA 1
ATOM 2005 C C . TYR A 1 263 ? 19.741 -4.814 7.190 1.00 60.91 263 TYR A C 1
ATOM 2007 O O . TYR A 1 263 ? 19.131 -3.940 7.800 1.00 60.91 263 TYR A O 1
ATOM 2015 N N . ILE A 1 264 ? 20.567 -4.527 6.178 1.00 63.44 264 ILE A N 1
ATOM 2016 C CA . ILE A 1 264 ? 20.993 -3.169 5.832 1.00 63.44 264 ILE A CA 1
ATOM 2017 C C . ILE A 1 264 ? 20.245 -2.699 4.593 1.00 63.44 264 ILE A C 1
ATOM 2019 O O . ILE A 1 264 ? 20.364 -3.288 3.527 1.00 63.44 264 ILE A O 1
ATOM 2023 N N . GLY A 1 265 ? 19.564 -1.567 4.679 1.00 60.00 265 GLY A N 1
ATOM 2024 C CA . GLY A 1 265 ? 19.306 -0.756 3.497 1.00 60.00 265 GLY A CA 1
ATOM 2025 C C . GLY A 1 265 ? 17.846 -0.494 3.189 1.00 60.00 265 GLY A C 1
ATOM 2026 O O . GLY A 1 265 ? 16.932 -0.949 3.862 1.00 60.00 265 GLY A O 1
ATOM 2027 N N . ASN A 1 266 ? 17.680 0.278 2.125 1.00 77.56 266 ASN A N 1
ATOM 2028 C CA . ASN A 1 266 ? 16.475 0.824 1.500 1.00 77.56 266 ASN A CA 1
ATOM 2029 C C . ASN A 1 266 ? 15.304 -0.141 1.207 1.00 77.56 266 ASN A C 1
ATOM 2031 O O . ASN A 1 266 ? 14.381 0.250 0.492 1.00 77.56 266 ASN A O 1
ATOM 2035 N N . LYS A 1 267 ? 15.361 -1.388 1.677 1.00 92.50 267 LYS A N 1
ATOM 2036 C CA . LYS A 1 267 ? 14.360 -2.436 1.489 1.00 92.50 267 LYS A CA 1
ATOM 2037 C C . LYS A 1 267 ? 13.949 -2.998 2.840 1.00 92.50 267 LYS A C 1
ATOM 2039 O O . LYS A 1 267 ? 14.794 -3.229 3.708 1.00 92.50 267 LYS A O 1
ATOM 2044 N N . GLY A 1 268 ? 12.663 -3.266 2.997 1.00 95.62 268 GLY A N 1
ATOM 2045 C CA . GLY A 1 268 ? 12.102 -3.754 4.248 1.00 95.62 268 GLY A CA 1
ATOM 2046 C C . GLY A 1 268 ? 10.689 -3.260 4.476 1.00 95.62 268 GLY A C 1
ATOM 2047 O O . GLY A 1 268 ? 9.960 -3.029 3.512 1.00 95.62 268 GLY A O 1
ATOM 2048 N N . SER A 1 269 ? 10.312 -3.109 5.741 1.00 97.25 269 SER A N 1
ATOM 2049 C CA . SER A 1 269 ? 8.958 -2.752 6.142 1.00 97.25 269 SER A CA 1
ATOM 2050 C C . SER A 1 269 ? 8.897 -1.731 7.270 1.00 97.25 269 SER A C 1
ATOM 2052 O O . SER A 1 269 ? 9.687 -1.800 8.213 1.00 97.25 269 SER A O 1
ATOM 2054 N N . VAL A 1 270 ? 7.862 -0.895 7.234 1.00 97.94 270 VAL A N 1
ATOM 2055 C CA . VAL A 1 270 ? 7.319 -0.184 8.395 1.00 97.94 270 VAL A CA 1
ATOM 2056 C C . VAL A 1 270 ? 5.929 -0.755 8.677 1.00 97.94 270 VAL A C 1
ATOM 2058 O O . VAL A 1 270 ? 5.047 -0.691 7.821 1.00 97.94 270 VAL A O 1
ATOM 2061 N N . SER A 1 271 ? 5.738 -1.307 9.873 1.00 98.56 271 SER A N 1
ATOM 2062 C CA . SER A 1 271 ? 4.502 -1.970 10.293 1.00 98.56 271 SER A CA 1
ATOM 2063 C C . SER A 1 271 ? 3.873 -1.248 11.477 1.00 98.56 271 SER A C 1
ATOM 2065 O O . SER A 1 271 ? 4.573 -0.938 12.437 1.00 98.56 271 SER A O 1
ATOM 2067 N N . ALA A 1 272 ? 2.564 -1.018 11.448 1.00 98.44 272 ALA A N 1
ATOM 2068 C CA . ALA A 1 272 ? 1.808 -0.410 12.537 1.00 98.44 272 ALA A CA 1
ATOM 2069 C C . ALA A 1 272 ? 0.722 -1.365 13.046 1.00 98.44 272 ALA A C 1
ATOM 2071 O O . ALA A 1 272 ? -0.116 -1.817 12.270 1.00 98.44 272 ALA A O 1
ATOM 2072 N N . SER A 1 273 ? 0.732 -1.627 14.350 1.00 98.00 273 SER A N 1
ATOM 2073 C CA . SER A 1 273 ? -0.314 -2.323 15.100 1.00 98.00 273 SER A CA 1
ATOM 2074 C C . SER A 1 273 ? -1.142 -1.291 15.856 1.00 98.00 273 SER A C 1
ATOM 2076 O O . SER A 1 273 ? -0.587 -0.359 16.439 1.00 98.00 273 SER A O 1
ATOM 2078 N N . MET A 1 274 ? -2.465 -1.415 15.823 1.00 96.94 274 MET A N 1
ATOM 2079 C CA . MET A 1 274 ? -3.361 -0.557 16.596 1.00 96.94 274 MET A CA 1
ATOM 2080 C C . MET A 1 274 ? -4.719 -1.216 16.802 1.00 96.94 274 MET A C 1
ATOM 2082 O O . MET A 1 274 ? -5.129 -2.087 16.043 1.00 96.94 274 MET A O 1
ATOM 2086 N N . SER A 1 275 ? -5.448 -0.753 17.809 1.00 95.88 275 SER A N 1
ATOM 2087 C CA . SER A 1 275 ? -6.855 -1.098 18.013 1.00 95.88 275 SER A CA 1
ATOM 2088 C C . SER A 1 275 ? -7.750 0.056 17.584 1.00 95.88 275 SER A C 1
ATOM 2090 O O . SER A 1 275 ? -7.428 1.219 17.846 1.00 95.88 275 SER A O 1
ATOM 2092 N N . ILE A 1 276 ? -8.873 -0.261 16.944 1.00 96.50 276 ILE A N 1
ATOM 2093 C CA . ILE A 1 276 ? -9.976 0.677 16.730 1.00 96.50 276 ILE A CA 1
ATOM 2094 C C . ILE A 1 276 ? -11.218 0.054 17.357 1.00 96.50 276 ILE A C 1
ATOM 2096 O O . ILE A 1 276 ? -11.666 -1.011 16.933 1.00 96.50 276 ILE A O 1
ATOM 2100 N N . TYR A 1 277 ? -11.772 0.717 18.370 1.00 94.81 277 TYR A N 1
ATOM 2101 C CA . TYR A 1 277 ? -12.737 0.106 19.283 1.00 94.81 277 TYR A CA 1
ATOM 2102 C C . TYR A 1 277 ? -12.168 -1.189 19.892 1.00 94.81 277 TYR A C 1
ATOM 2104 O O . TYR A 1 277 ? -11.127 -1.128 20.536 1.00 94.81 277 TYR A O 1
ATOM 2112 N N . GLN A 1 278 ? -12.841 -2.331 19.722 1.00 92.31 278 GLN A N 1
ATOM 2113 C CA . GLN A 1 278 ? -12.412 -3.632 20.246 1.00 92.31 278 GLN A CA 1
ATOM 2114 C C . GLN A 1 278 ? -11.733 -4.512 19.185 1.00 92.31 278 GLN A C 1
ATOM 2116 O O . GLN A 1 278 ? -11.513 -5.689 19.442 1.00 92.31 278 GLN A O 1
ATOM 2121 N N . THR A 1 279 ? -11.417 -3.963 18.005 1.00 95.44 279 THR A N 1
ATOM 2122 C CA . THR A 1 279 ? -10.853 -4.729 16.884 1.00 95.44 279 THR A CA 1
ATOM 2123 C C . THR A 1 279 ? -9.398 -4.361 16.623 1.00 95.44 279 THR A C 1
ATOM 2125 O O . THR A 1 279 ? -9.057 -3.175 16.532 1.00 95.44 279 THR A O 1
ATOM 2128 N N . MET A 1 280 ? -8.545 -5.378 16.467 1.00 96.31 280 MET A N 1
ATOM 2129 C CA . MET A 1 280 ? -7.107 -5.210 16.224 1.00 96.31 280 MET A CA 1
ATOM 2130 C C . MET A 1 280 ? -6.772 -5.142 14.730 1.00 96.31 280 MET A C 1
ATOM 2132 O O . MET A 1 280 ? -7.136 -6.024 13.950 1.00 96.31 280 MET A O 1
ATOM 2136 N N . PHE A 1 281 ? -6.007 -4.119 14.354 1.00 98.31 281 PHE A N 1
ATOM 2137 C CA . PHE A 1 281 ? -5.542 -3.853 12.997 1.00 98.31 281 PHE A CA 1
ATOM 2138 C C . PHE A 1 281 ? -4.018 -3.905 12.899 1.00 98.31 281 PHE A C 1
ATOM 2140 O O . PHE A 1 281 ? -3.318 -3.410 13.785 1.00 98.31 281 PHE A O 1
ATOM 2147 N N . CYS A 1 282 ? -3.511 -4.426 11.782 1.00 98.50 282 CYS A N 1
ATOM 2148 C CA . CYS A 1 282 ? -2.101 -4.339 11.414 1.00 98.50 282 CYS A CA 1
ATOM 2149 C C . CYS A 1 282 ? -1.938 -3.850 9.970 1.00 98.50 282 CYS A C 1
ATOM 2151 O O . CYS A 1 282 ? -2.552 -4.384 9.047 1.00 98.50 282 CYS A O 1
ATOM 2153 N N . PHE A 1 283 ? -1.077 -2.854 9.770 1.00 98.81 283 PHE A N 1
ATOM 2154 C CA . PHE A 1 283 ? -0.743 -2.282 8.464 1.00 98.81 283 PHE A CA 1
ATOM 2155 C C . PHE A 1 283 ? 0.749 -2.449 8.209 1.00 98.81 283 PHE A C 1
ATOM 2157 O O . PHE A 1 283 ? 1.550 -1.994 9.019 1.00 98.81 283 PHE A O 1
ATOM 2164 N N . VAL A 1 284 ? 1.128 -3.081 7.100 1.00 98.81 284 VAL A N 1
ATOM 2165 C CA . VAL A 1 284 ? 2.523 -3.414 6.775 1.00 98.81 284 VAL A CA 1
ATOM 2166 C C . VAL A 1 284 ? 2.899 -2.761 5.448 1.00 98.81 284 VAL A C 1
ATOM 2168 O O . VAL A 1 284 ? 2.517 -3.249 4.388 1.00 98.81 284 VAL A O 1
ATOM 2171 N N . CYS A 1 285 ? 3.621 -1.640 5.498 1.00 98.75 285 CYS A N 1
ATOM 2172 C CA . CYS A 1 285 ? 4.132 -0.944 4.316 1.00 98.75 285 CYS A CA 1
ATOM 2173 C C . CYS A 1 285 ? 5.522 -1.467 3.969 1.00 98.75 285 CYS A C 1
ATOM 2175 O O . CYS A 1 285 ? 6.397 -1.469 4.835 1.00 98.75 285 CYS A O 1
ATOM 2177 N N . THR A 1 286 ? 5.745 -1.895 2.725 1.00 98.38 286 THR A N 1
ATOM 2178 C CA . THR A 1 286 ? 7.000 -2.548 2.331 1.00 98.38 286 THR A CA 1
ATOM 2179 C C . THR A 1 286 ? 7.622 -2.007 1.060 1.00 98.38 286 THR A C 1
ATOM 2181 O O . THR A 1 286 ? 6.964 -1.438 0.194 1.00 98.38 286 THR A O 1
ATOM 2184 N N . HIS A 1 287 ? 8.925 -2.229 0.955 1.00 97.81 287 HIS A N 1
ATOM 2185 C CA . HIS A 1 287 ? 9.684 -2.085 -0.270 1.00 97.81 287 HIS A CA 1
ATOM 2186 C C . HIS A 1 287 ? 10.580 -3.316 -0.412 1.00 97.81 287 HIS A C 1
ATOM 2188 O O . HIS A 1 287 ? 11.575 -3.446 0.305 1.00 97.81 287 HIS A O 1
ATOM 2194 N N . LEU A 1 288 ? 10.205 -4.241 -1.296 1.00 96.94 288 LEU A N 1
ATOM 2195 C CA . LEU A 1 288 ? 10.890 -5.529 -1.456 1.00 96.94 288 LEU A CA 1
ATOM 2196 C C . LEU A 1 288 ? 12.002 -5.469 -2.511 1.00 96.94 288 LEU A C 1
ATOM 2198 O O . LEU A 1 288 ? 12.109 -4.520 -3.290 1.00 96.94 288 LEU A O 1
ATOM 2202 N N . SER A 1 289 ? 12.853 -6.496 -2.548 1.00 95.12 289 SER A N 1
ATOM 2203 C CA . SER A 1 289 ? 13.960 -6.594 -3.500 1.00 95.12 289 SER A CA 1
ATOM 2204 C C . SER A 1 289 ? 13.534 -6.412 -4.966 1.00 95.12 289 SER A C 1
ATOM 2206 O O . SER A 1 289 ? 12.704 -7.145 -5.509 1.00 95.12 289 SER A O 1
ATOM 2208 N N . ALA A 1 290 ? 14.181 -5.460 -5.637 1.00 92.50 290 ALA A N 1
ATOM 2209 C CA . ALA A 1 290 ? 13.946 -5.138 -7.041 1.00 92.50 290 ALA A CA 1
ATOM 2210 C C . ALA A 1 290 ? 14.695 -6.076 -8.009 1.00 92.50 290 ALA A C 1
ATOM 2212 O O . ALA A 1 290 ? 15.592 -6.825 -7.623 1.00 92.50 290 ALA A O 1
ATOM 2213 N N . GLY A 1 291 ? 14.357 -5.983 -9.298 1.00 89.31 291 GLY A N 1
ATOM 2214 C CA . GLY A 1 291 ? 15.092 -6.617 -10.395 1.00 89.31 291 GLY A CA 1
ATOM 2215 C C . GLY A 1 291 ? 14.365 -7.776 -11.086 1.00 89.31 291 GLY A C 1
ATOM 2216 O O . GLY A 1 291 ? 13.489 -8.431 -10.516 1.00 89.31 291 GLY A O 1
ATOM 2217 N N . GLU A 1 292 ? 14.779 -8.019 -12.336 1.00 87.19 292 GLU A N 1
ATOM 2218 C CA . GLU A 1 292 ? 14.203 -8.999 -13.282 1.00 87.19 292 GLU A CA 1
ATOM 2219 C C . GLU A 1 292 ? 15.083 -10.237 -13.505 1.00 87.19 292 GLU A C 1
ATOM 2221 O O . GLU A 1 292 ? 14.646 -11.204 -14.119 1.00 87.19 292 GLU A O 1
ATOM 2226 N N . ARG A 1 293 ? 16.328 -10.240 -13.005 1.00 88.38 293 ARG A N 1
ATOM 2227 C CA . ARG A 1 293 ? 17.220 -11.403 -13.148 1.00 88.38 293 ARG A CA 1
ATOM 2228 C C . ARG A 1 293 ? 16.626 -12.654 -12.478 1.00 88.38 293 ARG A C 1
ATOM 2230 O O . ARG A 1 293 ? 15.963 -12.513 -11.440 1.00 88.38 293 ARG A O 1
ATOM 2237 N N . PRO A 1 294 ? 16.935 -13.860 -12.996 1.00 84.69 294 PRO A N 1
ATOM 2238 C CA . PRO A 1 294 ? 16.618 -15.114 -12.319 1.00 84.69 294 PRO A CA 1
ATOM 2239 C C . PRO A 1 294 ? 17.091 -15.087 -10.858 1.00 84.69 294 PRO A C 1
ATOM 2241 O O . PRO A 1 294 ? 18.189 -14.620 -10.567 1.00 84.69 294 PRO A O 1
ATOM 2244 N N . GLY A 1 295 ? 16.240 -15.540 -9.935 1.00 90.62 295 GLY A N 1
ATOM 2245 C CA . GLY A 1 295 ? 16.509 -15.533 -8.490 1.00 90.62 295 GLY A CA 1
ATOM 2246 C C . GLY A 1 295 ? 15.945 -14.332 -7.718 1.00 90.62 295 GLY A C 1
ATOM 2247 O O . GLY A 1 295 ? 15.674 -14.472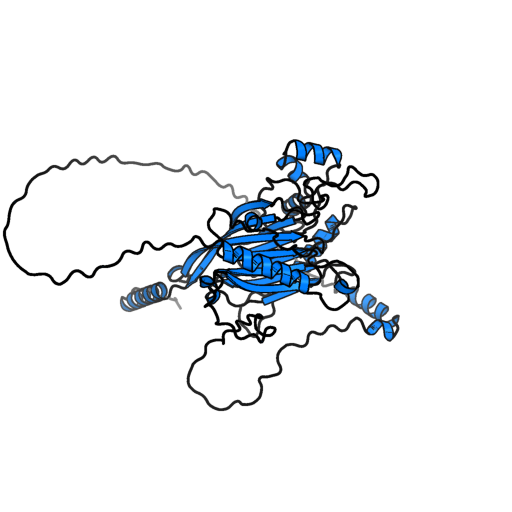 -6.528 1.00 90.62 295 GLY A O 1
ATOM 2248 N N . ASN A 1 296 ? 15.651 -13.192 -8.360 1.00 94.00 296 ASN A N 1
ATOM 2249 C CA . ASN A 1 296 ? 15.058 -12.044 -7.648 1.00 94.00 296 ASN A CA 1
ATOM 2250 C C . ASN A 1 296 ? 13.654 -12.337 -7.101 1.00 94.00 296 ASN A C 1
ATOM 2252 O O . ASN A 1 296 ? 13.286 -11.810 -6.056 1.00 94.00 296 ASN A O 1
ATOM 2256 N N . LEU A 1 297 ? 12.893 -13.210 -7.770 1.00 95.94 297 LEU A N 1
ATOM 2257 C CA . LEU A 1 297 ? 11.614 -13.706 -7.258 1.00 95.94 297 LEU A CA 1
ATOM 2258 C C . LEU A 1 297 ? 11.788 -14.408 -5.904 1.00 95.94 297 LEU A C 1
ATOM 2260 O O . LEU A 1 297 ? 11.096 -14.084 -4.947 1.00 95.94 297 LEU A O 1
ATOM 2264 N N . LEU A 1 298 ? 12.754 -15.326 -5.810 1.00 95.19 298 LEU A N 1
ATOM 2265 C CA . LEU A 1 298 ? 13.046 -16.040 -4.564 1.00 95.19 298 LEU A CA 1
ATOM 2266 C C . LEU A 1 298 ? 13.505 -15.076 -3.470 1.00 95.19 298 LEU A C 1
ATOM 2268 O O . LEU A 1 298 ? 13.121 -15.237 -2.316 1.00 95.19 298 LEU A O 1
ATOM 2272 N N . LYS A 1 299 ? 14.274 -14.045 -3.839 1.00 94.94 299 LYS A N 1
ATOM 2273 C CA . LYS A 1 299 ? 14.688 -13.003 -2.902 1.00 94.94 299 LYS A CA 1
ATOM 2274 C C . LYS A 1 299 ? 13.494 -12.220 -2.346 1.00 94.94 299 LYS A C 1
ATOM 2276 O O . LYS A 1 299 ? 13.423 -12.040 -1.141 1.00 94.94 299 LYS A O 1
ATOM 2281 N N . ARG A 1 300 ? 12.525 -11.825 -3.181 1.00 96.69 300 ARG A N 1
ATOM 2282 C CA . ARG A 1 300 ? 11.284 -11.175 -2.713 1.00 96.69 300 ARG A CA 1
ATOM 2283 C C . ARG A 1 300 ? 10.483 -12.065 -1.768 1.00 96.69 300 ARG A C 1
ATOM 2285 O O . ARG A 1 300 ? 10.013 -11.582 -0.744 1.00 96.69 300 ARG A O 1
ATOM 2292 N N . ASN A 1 301 ? 10.363 -13.357 -2.070 1.00 97.25 301 ASN A N 1
ATOM 2293 C CA . ASN A 1 301 ? 9.700 -14.296 -1.164 1.00 97.25 301 ASN A CA 1
ATOM 2294 C C . ASN A 1 301 ? 10.445 -14.400 0.180 1.00 97.25 301 ASN A C 1
ATOM 2296 O O . ASN A 1 301 ? 9.807 -14.404 1.230 1.00 97.25 301 ASN A O 1
ATOM 2300 N N . ALA A 1 302 ? 11.781 -14.445 0.157 1.00 95.62 302 ALA A N 1
ATOM 2301 C CA . ALA A 1 302 ? 12.603 -14.462 1.367 1.00 95.62 302 ALA A CA 1
ATOM 2302 C C . ALA A 1 302 ? 12.463 -13.161 2.179 1.00 95.62 302 ALA A C 1
ATOM 2304 O O . ALA A 1 302 ? 12.333 -13.224 3.399 1.00 95.62 302 ALA A O 1
ATOM 2305 N N . ASP A 1 303 ? 12.406 -12.000 1.515 1.00 96.25 303 ASP A N 1
ATOM 2306 C CA . ASP A 1 303 ? 12.138 -10.707 2.157 1.00 96.25 303 ASP A CA 1
ATOM 2307 C C . ASP A 1 303 ? 10.788 -10.739 2.903 1.00 96.25 303 ASP A C 1
ATOM 2309 O O . ASP A 1 303 ? 10.709 -10.332 4.061 1.00 96.25 303 ASP A O 1
ATOM 2313 N N . VAL A 1 304 ? 9.731 -11.276 2.274 1.00 97.19 304 VAL A N 1
ATOM 2314 C CA . VAL A 1 304 ? 8.396 -11.427 2.890 1.00 97.19 304 VAL A CA 1
ATOM 2315 C C . VAL A 1 304 ? 8.452 -12.333 4.122 1.00 97.19 304 VAL A C 1
ATOM 2317 O O . VAL A 1 304 ? 7.930 -11.969 5.178 1.00 97.19 304 VAL A O 1
ATOM 2320 N N . GLN A 1 305 ? 9.113 -13.489 4.019 1.00 96.06 305 GLN A N 1
ATOM 2321 C CA . GLN A 1 305 ? 9.282 -14.415 5.144 1.00 96.06 305 GLN A CA 1
ATOM 2322 C C . GLN A 1 305 ? 10.030 -13.759 6.310 1.00 96.06 305 GLN A C 1
ATOM 2324 O O . GLN A 1 305 ? 9.625 -13.893 7.466 1.00 96.06 305 GLN A O 1
ATOM 2329 N N . GLU A 1 306 ? 11.085 -13.005 6.014 1.00 95.62 306 GLU A N 1
ATOM 2330 C CA . GLU A 1 306 ? 11.884 -12.321 7.024 1.00 95.62 306 GLU A CA 1
ATOM 2331 C C . GLU A 1 306 ? 11.098 -11.201 7.724 1.00 95.62 306 GLU A C 1
ATOM 2333 O O . GLU A 1 306 ? 11.187 -11.057 8.947 1.00 95.62 306 GLU A O 1
ATOM 2338 N N . ILE A 1 307 ? 10.262 -10.461 6.988 1.00 96.56 307 ILE A N 1
ATOM 2339 C CA . ILE A 1 307 ? 9.367 -9.439 7.555 1.00 96.56 307 ILE A CA 1
ATOM 2340 C C . ILE A 1 307 ? 8.332 -10.069 8.491 1.00 96.56 307 ILE A C 1
ATOM 2342 O O . ILE A 1 307 ? 8.123 -9.550 9.590 1.00 96.56 307 ILE A O 1
ATOM 2346 N N . HIS A 1 308 ? 7.728 -11.202 8.116 1.00 96.31 308 HIS A N 1
ATOM 2347 C CA . HIS A 1 308 ? 6.845 -11.951 9.018 1.00 96.31 308 HIS A CA 1
ATOM 2348 C C . HIS A 1 308 ? 7.580 -12.427 10.276 1.00 96.31 308 HIS A C 1
ATOM 2350 O O . HIS A 1 308 ? 7.067 -12.315 11.392 1.00 96.31 308 HIS A O 1
ATOM 2356 N N . ARG A 1 309 ? 8.805 -12.936 10.111 1.00 95.00 309 ARG A N 1
ATOM 2357 C CA . ARG A 1 309 ? 9.596 -13.494 11.211 1.00 95.00 309 ARG A CA 1
ATOM 2358 C C . ARG A 1 309 ? 10.079 -12.434 12.200 1.00 95.00 309 ARG A C 1
ATOM 2360 O O . ARG A 1 309 ? 10.225 -12.751 13.376 1.00 95.00 309 ARG A O 1
ATOM 2367 N N . ARG A 1 310 ? 10.363 -11.210 11.745 1.00 95.06 310 ARG A N 1
ATOM 2368 C CA . ARG A 1 310 ? 10.986 -10.151 12.566 1.00 95.06 310 ARG A CA 1
ATOM 2369 C C . ARG A 1 310 ? 10.065 -9.027 12.989 1.00 95.06 310 ARG A C 1
ATOM 2371 O O . ARG A 1 310 ? 10.408 -8.336 13.945 1.00 95.06 310 ARG A O 1
ATOM 2378 N N . THR A 1 311 ? 8.931 -8.822 12.324 1.00 96.06 311 THR A N 1
ATOM 2379 C CA . THR A 1 311 ? 7.966 -7.824 12.791 1.00 96.06 311 THR A CA 1
ATOM 2380 C C . THR A 1 311 ? 7.415 -8.278 14.138 1.00 96.06 311 THR A C 1
ATOM 2382 O O . THR A 1 311 ? 6.763 -9.318 14.235 1.00 96.06 311 THR A O 1
ATOM 2385 N N . ARG A 1 312 ? 7.714 -7.500 15.178 1.00 94.81 312 ARG A N 1
ATOM 2386 C CA . ARG A 1 312 ? 7.285 -7.726 16.561 1.00 94.81 312 ARG A CA 1
ATOM 2387 C C . ARG A 1 312 ? 6.765 -6.426 17.162 1.00 94.81 312 ARG A C 1
ATOM 2389 O O . ARG A 1 312 ? 7.388 -5.376 16.991 1.00 94.81 312 ARG A O 1
ATOM 2396 N N . PHE A 1 313 ? 5.658 -6.507 17.895 1.00 92.56 313 PHE A N 1
ATOM 2397 C CA . PHE A 1 313 ? 5.010 -5.379 18.565 1.00 92.56 313 PHE A CA 1
ATOM 2398 C C . PHE A 1 313 ? 5.141 -5.508 20.091 1.00 92.56 313 PHE A C 1
ATOM 2400 O O . PHE A 1 313 ? 4.269 -6.055 20.769 1.00 92.56 313 PHE A O 1
ATOM 2407 N N . ALA A 1 314 ? 6.241 -4.998 20.655 1.00 80.06 314 ALA A N 1
ATOM 2408 C CA . ALA A 1 314 ? 6.497 -5.060 22.098 1.00 80.06 314 ALA A CA 1
ATOM 2409 C C . ALA A 1 314 ? 5.344 -4.433 22.909 1.00 80.06 314 ALA A C 1
ATOM 2411 O O . ALA A 1 314 ? 4.805 -3.391 22.542 1.00 80.06 314 ALA A O 1
ATOM 2412 N N . GLY A 1 315 ? 4.915 -5.093 23.987 1.00 65.00 315 GLY A N 1
ATOM 2413 C CA . GLY A 1 315 ? 3.869 -4.609 24.891 1.00 65.00 315 GLY A CA 1
ATOM 2414 C C . GLY A 1 315 ? 4.358 -4.602 26.339 1.00 65.00 315 GLY A C 1
ATOM 2415 O O . GLY A 1 315 ? 5.023 -5.563 26.729 1.00 65.00 315 GLY A O 1
ATOM 2416 N N . PRO A 1 316 ? 4.041 -3.569 27.139 1.00 54.81 316 PRO A N 1
ATOM 2417 C CA . PRO A 1 316 ? 4.277 -3.624 28.573 1.00 54.81 316 PRO A CA 1
ATOM 2418 C C . PRO A 1 316 ? 3.372 -4.692 29.204 1.00 54.81 316 PRO A C 1
ATOM 2420 O O . PRO A 1 316 ? 2.182 -4.725 28.911 1.00 54.81 316 PRO A O 1
ATOM 2423 N N . GLY A 1 317 ? 3.964 -5.548 30.043 1.00 54.16 317 GLY A N 1
ATOM 2424 C CA . GLY A 1 317 ? 3.323 -6.385 31.068 1.00 54.16 317 GLY A CA 1
ATOM 2425 C C . GLY A 1 317 ? 2.006 -7.098 30.726 1.00 54.16 317 GLY A C 1
ATOM 2426 O O . GLY A 1 317 ? 0.953 -6.480 30.748 1.00 54.16 317 GLY A O 1
ATOM 2427 N N . GLY A 1 318 ? 2.054 -8.426 30.563 1.00 54.34 318 GLY A N 1
ATOM 2428 C CA . GLY A 1 318 ? 0.958 -9.373 30.864 1.00 54.34 318 GLY A CA 1
ATOM 2429 C C . GLY A 1 318 ? -0.367 -9.293 30.085 1.00 54.34 318 GLY A C 1
ATOM 2430 O O . GLY A 1 318 ? -1.090 -10.282 30.071 1.00 54.34 318 GLY A O 1
ATOM 2431 N N . LEU A 1 319 ? -0.695 -8.178 29.430 1.00 60.34 319 LEU A N 1
ATOM 2432 C CA . LEU A 1 319 ? -1.903 -8.023 28.621 1.00 60.34 319 LEU A CA 1
ATOM 2433 C C . LEU A 1 319 ? -1.772 -8.808 27.308 1.00 60.34 319 LEU A C 1
ATOM 2435 O O . LEU A 1 319 ? -0.735 -8.749 26.640 1.00 60.34 319 LEU A O 1
ATOM 2439 N N . GLU A 1 320 ? -2.841 -9.510 26.924 1.00 67.12 320 GLU A N 1
ATOM 2440 C CA . GLU A 1 320 ? -2.989 -10.238 25.653 1.00 67.12 320 GLU A CA 1
ATOM 2441 C C . GLU A 1 320 ? -3.111 -9.271 24.458 1.00 67.12 320 GLU A C 1
ATOM 2443 O O . GLU A 1 320 ? -4.128 -9.196 23.773 1.00 67.12 320 GLU A O 1
ATOM 2448 N N . LEU A 1 321 ? -2.076 -8.466 24.221 1.00 81.62 321 LEU A N 1
ATOM 2449 C CA . LEU A 1 321 ? -1.962 -7.636 23.026 1.00 81.62 321 LEU A CA 1
ATOM 2450 C C . LEU A 1 321 ? -1.263 -8.417 21.902 1.00 81.62 321 LEU A C 1
ATOM 2452 O O . LEU A 1 321 ? -0.335 -9.178 22.196 1.00 81.62 321 LEU A O 1
ATOM 2456 N N . PRO A 1 322 ? -1.622 -8.166 20.627 1.00 85.56 322 PRO A N 1
ATOM 2457 C CA . PRO A 1 322 ? -0.934 -8.727 19.473 1.00 85.56 322 PRO A CA 1
ATOM 2458 C C . PRO A 1 322 ? 0.576 -8.505 19.545 1.00 85.56 322 PRO A C 1
ATOM 2460 O O . PRO A 1 322 ? 1.043 -7.388 19.817 1.00 85.56 322 PRO A O 1
ATOM 2463 N N . ARG A 1 323 ? 1.332 -9.577 19.306 1.00 90.38 323 ARG A N 1
ATOM 2464 C CA . ARG A 1 323 ? 2.800 -9.587 19.295 1.00 90.38 323 ARG A CA 1
ATOM 2465 C C . ARG A 1 323 ? 3.330 -9.681 17.873 1.00 90.38 323 ARG A C 1
ATOM 2467 O O . ARG A 1 323 ? 4.319 -9.017 17.564 1.00 90.38 323 ARG A O 1
ATOM 2474 N N . ASP A 1 324 ? 2.635 -10.435 17.029 1.00 94.38 324 ASP A N 1
ATOM 2475 C CA . ASP A 1 324 ? 2.983 -10.708 15.639 1.00 94.38 324 ASP A CA 1
ATOM 2476 C C . ASP A 1 324 ? 1.940 -10.149 14.664 1.00 94.38 324 ASP A C 1
ATOM 2478 O O . ASP A 1 324 ? 0.844 -9.741 15.046 1.00 94.38 324 ASP A O 1
ATOM 2482 N N . ILE A 1 325 ? 2.273 -10.129 13.369 1.00 96.69 325 ILE A N 1
ATOM 2483 C CA . ILE A 1 325 ? 1.356 -9.665 12.313 1.00 96.69 325 ILE A CA 1
ATOM 2484 C C . ILE A 1 325 ? 0.040 -10.459 12.359 1.00 96.69 325 ILE A C 1
ATOM 2486 O O . ILE A 1 325 ? -1.026 -9.852 12.401 1.00 96.69 325 ILE A O 1
ATOM 2490 N N . TYR A 1 326 ? 0.112 -11.792 12.423 1.00 96.50 326 TYR A N 1
ATOM 2491 C CA . TYR A 1 326 ? -1.057 -12.680 12.355 1.00 96.50 326 TYR A CA 1
ATOM 2492 C C . TYR A 1 326 ? -1.919 -12.731 13.626 1.00 96.50 326 TYR A C 1
ATOM 2494 O O . TYR A 1 326 ? -3.006 -13.297 13.579 1.00 96.50 326 TYR A O 1
ATOM 2502 N N . ASP A 1 327 ? -1.496 -12.090 14.719 1.00 94.69 327 ASP A N 1
ATOM 2503 C CA . ASP A 1 327 ? -2.314 -11.949 15.935 1.00 94.69 327 ASP A CA 1
ATOM 2504 C C . ASP A 1 327 ? -3.441 -10.908 15.773 1.00 94.69 327 ASP A C 1
ATOM 2506 O O . ASP A 1 327 ? -4.255 -10.705 16.673 1.00 94.69 327 ASP A O 1
ATOM 2510 N N . HIS A 1 328 ? -3.471 -10.192 14.647 1.00 96.50 328 HIS A N 1
ATOM 2511 C CA . HIS A 1 328 ? -4.455 -9.153 14.369 1.00 96.50 328 HIS A CA 1
ATOM 2512 C C . HIS A 1 328 ? -5.623 -9.702 13.553 1.00 96.50 328 HIS A C 1
ATOM 2514 O O . HIS A 1 328 ? -5.476 -10.586 12.713 1.00 96.50 328 HIS A O 1
ATOM 2520 N N . GLU A 1 329 ? -6.798 -9.110 13.744 1.00 96.12 329 GLU A N 1
ATOM 2521 C CA . GLU A 1 329 ? -8.023 -9.563 13.086 1.00 96.12 329 GLU A CA 1
ATOM 2522 C C . GLU A 1 329 ? -8.200 -8.993 11.675 1.00 96.12 329 GLU A C 1
ATOM 2524 O O . GLU A 1 329 ? -8.920 -9.568 10.854 1.00 96.12 329 GLU A O 1
ATOM 2529 N N . ARG A 1 330 ? -7.611 -7.818 11.424 1.00 97.62 330 ARG A N 1
ATOM 2530 C CA . ARG A 1 330 ? -7.700 -7.064 10.170 1.00 97.62 330 ARG A CA 1
ATOM 2531 C C . ARG A 1 330 ? -6.293 -6.659 9.751 1.00 97.62 330 ARG A C 1
ATOM 2533 O O . ARG A 1 330 ? -5.689 -5.778 10.364 1.00 97.62 330 ARG A O 1
ATOM 2540 N N . ILE A 1 331 ? -5.755 -7.305 8.727 1.00 98.44 331 ILE A N 1
ATOM 2541 C CA . ILE A 1 331 ? -4.366 -7.106 8.313 1.00 98.44 331 ILE A CA 1
ATOM 2542 C C . ILE A 1 331 ? -4.335 -6.603 6.880 1.00 98.44 331 ILE A C 1
ATOM 2544 O O . ILE A 1 331 ? -5.000 -7.154 6.006 1.00 98.44 331 ILE A O 1
ATOM 2548 N N . PHE A 1 332 ? -3.530 -5.577 6.635 1.00 98.81 332 PHE A N 1
ATOM 2549 C CA . PHE A 1 332 ? -3.307 -5.026 5.310 1.00 98.81 332 PHE A CA 1
ATOM 2550 C C . PHE A 1 332 ? -1.815 -4.933 5.026 1.00 98.81 332 PHE A C 1
ATOM 2552 O O . PHE A 1 332 ? -1.042 -4.438 5.848 1.00 98.81 332 PHE A O 1
ATOM 2559 N N . TRP A 1 333 ? -1.419 -5.385 3.843 1.00 98.88 333 TRP A N 1
ATOM 2560 C CA . TRP A 1 333 ? -0.046 -5.312 3.367 1.00 98.88 333 TRP A CA 1
ATOM 2561 C C . TRP A 1 333 ? -0.014 -4.487 2.097 1.00 98.88 333 TRP A C 1
ATOM 2563 O O . TRP A 1 333 ? -0.716 -4.786 1.137 1.00 98.88 333 TRP A O 1
ATOM 2573 N N . LEU A 1 334 ? 0.792 -3.438 2.096 1.00 98.81 334 LEU A N 1
ATOM 2574 C CA . LEU A 1 334 ? 0.876 -2.469 1.018 1.00 98.81 334 LEU A CA 1
ATOM 2575 C C . LEU A 1 334 ? 2.338 -2.188 0.686 1.00 98.81 334 LEU A C 1
ATOM 2577 O O . LEU A 1 334 ? 3.230 -2.415 1.507 1.00 98.81 334 LEU A O 1
ATOM 2581 N N . GLY A 1 335 ? 2.600 -1.691 -0.513 1.00 98.69 335 GLY A N 1
ATOM 2582 C CA . GLY A 1 335 ? 3.940 -1.247 -0.869 1.00 98.69 335 GLY A CA 1
ATOM 2583 C C . GLY A 1 335 ? 4.338 -1.510 -2.306 1.00 98.69 335 GLY A C 1
ATOM 2584 O O . GLY A 1 335 ? 3.578 -2.086 -3.086 1.00 98.69 335 GLY A O 1
ATOM 2585 N N . ASP A 1 336 ? 5.587 -1.164 -2.599 1.00 98.75 336 ASP A N 1
ATOM 2586 C CA . ASP A 1 336 ? 6.306 -1.633 -3.777 1.00 98.75 336 ASP A CA 1
ATOM 2587 C C . ASP A 1 336 ? 6.846 -3.041 -3.489 1.00 98.75 336 ASP A C 1
ATOM 2589 O O . ASP A 1 336 ? 7.942 -3.250 -2.944 1.00 98.75 336 ASP A O 1
ATOM 2593 N N . LEU A 1 337 ? 6.036 -4.035 -3.848 1.00 98.62 337 LEU A N 1
ATOM 2594 C CA . LEU A 1 337 ? 6.370 -5.445 -3.695 1.00 98.62 337 LEU A CA 1
ATOM 2595 C C . LEU A 1 337 ? 7.333 -5.932 -4.783 1.00 98.62 337 LEU A C 1
ATOM 2597 O O . LEU A 1 337 ? 7.873 -7.032 -4.673 1.00 98.62 337 LEU A O 1
ATOM 2601 N N . ASN A 1 338 ? 7.574 -5.128 -5.822 1.00 98.06 338 ASN A N 1
ATOM 2602 C CA . ASN A 1 338 ? 8.575 -5.354 -6.862 1.00 98.06 338 ASN A CA 1
ATOM 2603 C C . ASN A 1 338 ? 8.458 -6.673 -7.656 1.00 98.06 338 ASN A C 1
ATOM 2605 O O . ASN A 1 338 ? 9.382 -7.024 -8.403 1.00 98.06 338 ASN A O 1
ATOM 2609 N N . TYR A 1 339 ? 7.352 -7.412 -7.525 1.00 98.19 339 TYR A N 1
ATOM 2610 C CA . TYR A 1 339 ? 7.068 -8.578 -8.363 1.00 98.19 339 TYR A CA 1
ATOM 2611 C C . TYR A 1 339 ? 6.895 -8.143 -9.820 1.00 98.19 339 TYR A C 1
ATOM 2613 O O . TYR A 1 339 ? 6.395 -7.059 -10.112 1.00 98.19 339 TYR A O 1
ATOM 2621 N N . ARG A 1 340 ? 7.379 -8.977 -10.744 1.00 97.00 340 ARG A N 1
ATOM 2622 C CA . ARG A 1 340 ? 7.439 -8.668 -12.178 1.00 97.00 340 ARG A CA 1
ATOM 2623 C C . ARG A 1 340 ? 6.478 -9.540 -12.971 1.00 97.00 340 ARG A C 1
ATOM 2625 O O . ARG A 1 340 ? 5.916 -10.501 -12.448 1.00 97.00 340 ARG A O 1
ATOM 2632 N N . ILE A 1 341 ? 6.318 -9.211 -14.245 1.00 95.69 341 ILE A N 1
ATOM 2633 C CA . ILE A 1 341 ? 5.520 -9.988 -15.188 1.00 95.69 341 ILE A CA 1
ATOM 2634 C C . ILE A 1 341 ? 6.473 -10.798 -16.064 1.00 95.69 341 ILE A C 1
ATOM 2636 O O . ILE A 1 341 ? 7.337 -10.238 -16.738 1.00 95.69 341 ILE A O 1
ATOM 2640 N N . ASP A 1 342 ? 6.306 -12.119 -16.071 1.00 93.06 342 ASP A N 1
ATOM 2641 C CA . ASP A 1 342 ? 7.176 -13.027 -16.827 1.00 93.06 342 ASP A CA 1
ATOM 2642 C C . ASP A 1 342 ? 6.684 -13.182 -18.272 1.00 93.06 342 ASP A C 1
ATOM 2644 O O . ASP A 1 342 ? 6.274 -14.260 -18.709 1.00 93.06 342 ASP A O 1
ATOM 2648 N N . VAL A 1 343 ? 6.688 -12.068 -19.007 1.00 91.62 343 VAL A N 1
ATOM 2649 C CA . VAL A 1 343 ? 6.314 -11.978 -20.425 1.00 91.62 343 VAL A CA 1
ATOM 2650 C C . VAL A 1 343 ? 7.346 -11.113 -21.162 1.00 91.62 343 VAL A C 1
ATOM 2652 O O . VAL A 1 343 ? 7.794 -10.104 -20.611 1.00 91.62 343 VAL A O 1
ATOM 2655 N N . PRO A 1 344 ? 7.757 -11.476 -22.395 1.00 91.56 344 PRO A N 1
ATOM 2656 C CA . PRO A 1 344 ? 8.649 -10.639 -23.194 1.00 91.56 344 PRO A CA 1
ATOM 2657 C C . PRO A 1 344 ? 8.066 -9.246 -23.450 1.00 91.56 344 PRO A C 1
ATOM 2659 O O . PRO A 1 344 ? 6.866 -9.116 -23.683 1.00 91.56 344 PRO A O 1
ATOM 2662 N N . TYR A 1 345 ? 8.935 -8.233 -23.479 1.00 90.38 345 TYR A N 1
ATOM 2663 C CA . TYR A 1 345 ? 8.576 -6.815 -23.608 1.00 90.38 345 TYR A CA 1
ATOM 2664 C C . TYR A 1 345 ? 7.504 -6.541 -24.679 1.00 90.38 345 TYR A C 1
ATOM 2666 O O . TYR A 1 345 ? 6.443 -6.011 -24.358 1.00 90.38 345 TYR A O 1
ATOM 2674 N N . ASP A 1 346 ? 7.728 -6.978 -25.924 1.00 91.50 346 ASP A N 1
ATOM 2675 C CA . ASP A 1 346 ? 6.818 -6.685 -27.043 1.00 91.50 346 ASP A CA 1
ATOM 2676 C C . ASP A 1 346 ? 5.422 -7.298 -26.830 1.00 91.50 346 ASP A C 1
ATOM 2678 O O . ASP A 1 346 ? 4.400 -6.672 -27.116 1.00 91.50 346 ASP A O 1
ATOM 2682 N N . ARG A 1 347 ? 5.358 -8.508 -26.256 1.00 94.38 347 ARG A N 1
ATOM 2683 C CA . ARG A 1 347 ? 4.086 -9.168 -25.938 1.00 94.38 347 ARG A CA 1
ATOM 2684 C C . ARG A 1 347 ? 3.376 -8.481 -24.775 1.00 94.38 347 ARG A C 1
ATOM 2686 O O . ARG A 1 347 ? 2.159 -8.334 -24.828 1.00 94.38 347 ARG A O 1
ATOM 2693 N N . THR A 1 348 ? 4.112 -8.042 -23.755 1.00 95.06 348 THR A N 1
ATOM 2694 C CA . THR A 1 348 ? 3.551 -7.254 -22.649 1.00 95.06 348 THR A CA 1
ATOM 2695 C C . THR A 1 348 ? 2.893 -5.983 -23.174 1.00 95.06 348 THR A C 1
ATOM 2697 O O . THR A 1 348 ? 1.745 -5.711 -22.839 1.00 95.06 348 THR A O 1
ATOM 2700 N N . HIS A 1 349 ? 3.568 -5.251 -24.062 1.00 94.19 349 HIS A N 1
ATOM 2701 C CA . HIS A 1 349 ? 3.002 -4.058 -24.693 1.00 94.19 349 HIS A CA 1
ATOM 2702 C C . HIS A 1 349 ? 1.775 -4.366 -25.556 1.00 94.19 349 HIS A C 1
ATOM 2704 O O . HIS A 1 349 ? 0.800 -3.622 -25.491 1.00 94.19 349 HIS A O 1
ATOM 2710 N N . GLY A 1 350 ? 1.781 -5.474 -26.304 1.00 95.75 350 GLY A N 1
ATOM 2711 C CA . GLY A 1 350 ? 0.606 -5.923 -27.057 1.00 95.75 350 GLY A CA 1
ATOM 2712 C C . GLY A 1 350 ? -0.614 -6.179 -26.165 1.00 95.75 350 GLY A C 1
ATOM 2713 O O . GLY A 1 350 ? -1.711 -5.733 -26.489 1.00 95.75 350 GLY A O 1
ATOM 2714 N N . LEU A 1 351 ? -0.420 -6.829 -25.011 1.00 97.00 351 LEU A N 1
ATOM 2715 C CA . LEU A 1 351 ? -1.499 -7.079 -24.045 1.00 97.00 351 LEU A CA 1
ATOM 2716 C C . LEU A 1 351 ? -1.991 -5.796 -23.373 1.00 97.00 351 LEU A C 1
ATOM 2718 O O . LEU A 1 351 ? -3.194 -5.621 -23.210 1.00 97.00 351 LEU A O 1
ATOM 2722 N N . ILE A 1 352 ? -1.081 -4.879 -23.034 1.00 96.44 352 ILE A N 1
ATOM 2723 C CA . ILE A 1 352 ? -1.438 -3.568 -22.476 1.00 96.44 352 ILE A CA 1
ATOM 2724 C C . ILE A 1 352 ? -2.244 -2.749 -23.489 1.00 96.44 352 ILE A C 1
ATOM 2726 O O . ILE A 1 352 ? -3.262 -2.168 -23.123 1.00 96.44 352 ILE A O 1
ATOM 2730 N N . ALA A 1 353 ? -1.826 -2.725 -24.758 1.00 96.19 353 ALA A N 1
ATOM 2731 C CA . ALA A 1 353 ? -2.534 -2.016 -25.823 1.00 96.19 353 ALA A CA 1
ATOM 2732 C C . ALA A 1 353 ? -3.932 -2.601 -26.083 1.00 96.19 353 ALA A C 1
ATOM 2734 O O . ALA A 1 353 ? -4.859 -1.858 -26.394 1.00 96.19 353 ALA A O 1
ATOM 2735 N N . ALA A 1 354 ? -4.090 -3.917 -25.917 1.00 97.62 354 ALA A N 1
ATOM 2736 C CA . ALA A 1 354 ? -5.378 -4.603 -25.981 1.00 97.62 354 ALA A CA 1
ATOM 2737 C C . ALA A 1 354 ? -6.206 -4.492 -24.685 1.00 97.62 354 ALA A C 1
ATOM 2739 O O . ALA A 1 354 ? -7.343 -4.956 -24.660 1.00 97.62 354 ALA A O 1
ATOM 2740 N N . MET A 1 355 ? -5.646 -3.910 -23.616 1.00 97.50 355 MET A N 1
ATOM 2741 C CA . MET A 1 355 ? -6.229 -3.877 -22.269 1.00 97.50 355 MET A CA 1
ATOM 2742 C C . MET A 1 355 ? -6.597 -5.275 -21.727 1.00 97.50 355 MET A C 1
ATOM 2744 O O . MET A 1 355 ? -7.521 -5.423 -20.929 1.00 97.50 355 MET A O 1
ATOM 2748 N N . ASP A 1 356 ? -5.861 -6.315 -22.141 1.00 97.75 356 ASP A N 1
ATOM 2749 C CA . ASP A 1 356 ? -6.062 -7.704 -21.705 1.00 97.75 356 ASP A CA 1
ATOM 2750 C C . ASP A 1 356 ? -5.355 -7.952 -20.361 1.00 97.75 356 ASP A C 1
ATOM 2752 O O . ASP A 1 356 ? -4.316 -8.618 -20.254 1.00 97.75 356 ASP A O 1
ATOM 2756 N N . TRP A 1 357 ? -5.916 -7.350 -19.311 1.00 97.62 357 TRP A N 1
ATOM 2757 C CA . TRP A 1 357 ? -5.423 -7.491 -17.943 1.00 97.62 357 TRP A CA 1
ATOM 2758 C C . TRP A 1 357 ? -5.484 -8.926 -17.411 1.00 97.62 357 TRP A C 1
ATOM 2760 O O . TRP A 1 357 ? -4.513 -9.328 -16.767 1.00 97.62 357 TRP A O 1
ATOM 2770 N N . PRO A 1 358 ? -6.536 -9.733 -17.678 1.00 97.12 358 PRO A N 1
ATOM 2771 C CA . PRO A 1 358 ? -6.592 -11.116 -17.211 1.00 97.12 358 PRO A CA 1
ATOM 2772 C C . PRO A 1 358 ? -5.415 -11.957 -17.712 1.00 97.12 358 PRO A C 1
ATOM 2774 O O . PRO A 1 358 ? -4.723 -12.580 -16.901 1.00 97.12 358 PRO A O 1
ATOM 2777 N N . GLN A 1 359 ? -5.119 -11.921 -19.018 1.00 96.56 359 GLN A N 1
ATOM 2778 C CA . GLN A 1 359 ? -4.005 -12.692 -19.575 1.00 96.56 359 GLN A CA 1
ATOM 2779 C C . GLN A 1 359 ? -2.657 -12.217 -19.022 1.00 96.56 359 GLN A C 1
ATOM 2781 O O . GLN A 1 359 ? -1.758 -13.023 -18.764 1.00 96.56 359 GLN A O 1
ATOM 2786 N N . LEU A 1 360 ? -2.510 -10.908 -18.817 1.00 97.31 360 LEU A N 1
ATOM 2787 C CA . LEU A 1 360 ? -1.297 -10.333 -18.255 1.00 97.31 360 LEU A CA 1
ATOM 2788 C C . LEU A 1 360 ? -1.120 -10.727 -16.771 1.00 97.31 360 LEU A C 1
ATOM 2790 O O . LEU A 1 360 ? -0.025 -11.121 -16.360 1.00 97.31 360 LEU A O 1
ATOM 2794 N N . ALA A 1 361 ? -2.202 -10.725 -15.987 1.00 97.19 361 ALA A N 1
ATOM 2795 C CA . ALA A 1 361 ? -2.220 -11.107 -14.573 1.00 97.19 361 ALA A CA 1
ATOM 2796 C C . ALA A 1 361 ? -1.923 -12.599 -14.343 1.00 97.19 361 ALA A C 1
ATOM 2798 O O . ALA A 1 361 ? -1.339 -12.962 -13.321 1.00 97.19 361 ALA A O 1
ATOM 2799 N N . GLU A 1 362 ? -2.230 -13.487 -15.293 1.00 96.44 362 GLU A N 1
ATOM 2800 C CA . GLU A 1 362 ? -1.798 -14.893 -15.219 1.00 96.44 362 GLU A CA 1
ATOM 2801 C C . GLU A 1 362 ? -0.270 -15.051 -15.188 1.00 96.44 362 GLU A C 1
ATOM 2803 O O . GLU A 1 362 ? 0.258 -16.044 -14.666 1.00 96.44 362 GLU A O 1
ATOM 2808 N N . LYS A 1 363 ? 0.446 -14.085 -15.772 1.00 96.75 363 LYS A N 1
ATOM 2809 C CA . LYS A 1 363 ? 1.907 -14.076 -15.883 1.00 96.75 363 LYS A CA 1
ATOM 2810 C C . LYS A 1 363 ? 2.577 -13.184 -14.835 1.00 96.75 363 LYS A C 1
ATOM 2812 O O . LYS A 1 363 ? 3.809 -13.148 -14.783 1.00 96.75 363 LYS A O 1
ATOM 2817 N N . ASP A 1 364 ? 1.796 -12.539 -13.972 1.00 97.75 364 ASP A N 1
ATOM 2818 C CA . ASP A 1 364 ? 2.283 -11.806 -12.804 1.00 97.75 364 ASP A CA 1
ATOM 2819 C C . ASP A 1 364 ? 2.898 -12.768 -11.779 1.00 97.75 364 ASP A C 1
ATOM 2821 O O . ASP A 1 364 ? 2.300 -13.782 -11.400 1.00 97.75 364 ASP A O 1
ATOM 2825 N N . GLN A 1 365 ? 4.116 -12.468 -11.329 1.00 97.88 365 GLN A N 1
ATOM 2826 C CA . GLN A 1 365 ? 4.812 -13.307 -10.360 1.00 97.88 365 GLN A CA 1
ATOM 2827 C C . GLN A 1 365 ? 4.045 -13.386 -9.032 1.00 97.88 365 GLN A C 1
ATOM 2829 O O . GLN A 1 365 ? 3.871 -14.495 -8.530 1.00 97.88 365 GLN A O 1
ATOM 2834 N N . LEU A 1 366 ? 3.534 -12.268 -8.494 1.00 98.06 366 LEU A N 1
ATOM 2835 C CA . LEU A 1 366 ? 2.842 -12.264 -7.197 1.00 98.06 366 LEU A CA 1
ATOM 2836 C C . LEU A 1 366 ? 1.559 -13.100 -7.233 1.00 98.06 366 LEU A C 1
ATOM 2838 O O . LEU A 1 366 ? 1.375 -13.957 -6.371 1.00 98.06 366 LEU A O 1
ATOM 2842 N N . LYS A 1 367 ? 0.707 -12.932 -8.257 1.00 97.06 367 LYS A N 1
ATOM 2843 C CA . LYS A 1 367 ? -0.511 -13.748 -8.425 1.00 97.06 367 LYS A CA 1
ATOM 2844 C C . LYS A 1 367 ? -0.198 -15.247 -8.452 1.00 97.06 367 LYS A C 1
ATOM 2846 O O . LYS A 1 367 ? -0.963 -16.050 -7.915 1.00 97.06 367 LYS A O 1
ATOM 2851 N N . ARG A 1 368 ? 0.925 -15.652 -9.054 1.00 95.94 368 ARG A N 1
ATOM 2852 C CA . ARG A 1 368 ? 1.345 -17.062 -9.052 1.00 95.94 368 ARG A CA 1
ATOM 2853 C C . ARG A 1 368 ? 1.899 -17.519 -7.708 1.00 95.94 368 ARG A C 1
ATOM 2855 O O . ARG A 1 368 ? 1.635 -18.662 -7.345 1.00 95.94 368 ARG A O 1
ATOM 2862 N N . GLU A 1 369 ? 2.667 -16.688 -7.006 1.00 96.19 369 GLU A N 1
ATOM 2863 C CA . GLU A 1 369 ? 3.180 -17.031 -5.672 1.00 96.19 369 GLU A CA 1
ATOM 2864 C C . GLU A 1 369 ? 2.045 -17.171 -4.652 1.00 96.19 369 GLU A C 1
ATOM 2866 O O . GLU A 1 369 ? 2.049 -18.157 -3.915 1.00 96.19 369 GLU A O 1
ATOM 2871 N N . LEU A 1 370 ? 1.043 -16.282 -4.708 1.00 95.19 370 LEU A N 1
ATOM 2872 C CA . LEU A 1 370 ? -0.207 -16.366 -3.941 1.00 95.19 370 LEU A CA 1
ATOM 2873 C C . LEU A 1 370 ? -0.929 -17.695 -4.198 1.00 95.19 370 LEU A C 1
ATOM 2875 O O . LEU A 1 370 ? -1.174 -18.462 -3.273 1.00 95.19 370 LEU A O 1
ATOM 2879 N N . ARG A 1 371 ? -1.206 -18.018 -5.472 1.00 93.75 371 ARG A N 1
ATOM 2880 C CA . ARG A 1 371 ? -1.915 -19.256 -5.854 1.00 93.75 371 ARG A CA 1
ATOM 2881 C C . ARG A 1 371 ? -1.178 -20.523 -5.417 1.00 93.75 371 ARG A C 1
ATOM 2883 O O . ARG A 1 371 ? -1.804 -21.541 -5.156 1.00 93.75 371 ARG A O 1
ATOM 2890 N N . LYS A 1 372 ? 0.154 -20.477 -5.399 1.00 94.44 372 LYS A N 1
ATOM 2891 C CA . LYS A 1 372 ? 1.014 -21.614 -5.049 1.00 94.44 372 LYS A CA 1
ATOM 2892 C C . LYS A 1 372 ? 1.362 -21.662 -3.557 1.00 94.44 372 LYS A C 1
ATOM 2894 O O . LYS A 1 372 ? 2.128 -22.543 -3.184 1.00 94.44 372 LYS A O 1
ATOM 2899 N N . GLY A 1 373 ? 0.875 -20.718 -2.744 1.00 91.88 373 GLY A N 1
ATOM 2900 C CA . GLY A 1 373 ? 1.144 -20.655 -1.303 1.00 91.88 373 GLY A CA 1
ATOM 2901 C C . GLY A 1 373 ? 2.617 -20.441 -0.939 1.00 91.88 373 GLY A C 1
ATOM 2902 O O . GLY A 1 373 ? 3.034 -20.787 0.157 1.00 91.88 373 GLY A O 1
ATOM 2903 N N . ARG A 1 374 ? 3.448 -19.910 -1.848 1.00 91.75 374 ARG A N 1
ATOM 2904 C CA . ARG A 1 374 ? 4.896 -19.737 -1.593 1.00 91.75 374 ARG A CA 1
ATOM 2905 C C . ARG A 1 374 ? 5.253 -18.417 -0.919 1.00 91.75 374 ARG A C 1
ATOM 2907 O O . ARG A 1 374 ? 6.291 -18.319 -0.269 1.00 91.75 374 ARG A O 1
ATOM 2914 N N . ALA A 1 375 ? 4.412 -17.410 -1.109 1.00 91.88 375 ALA A N 1
ATOM 2915 C CA . ALA A 1 375 ? 4.436 -16.141 -0.401 1.00 91.88 375 ALA A CA 1
ATOM 2916 C C . ALA A 1 375 ? 2.985 -15.686 -0.228 1.00 91.88 375 ALA A C 1
ATOM 2918 O O . ALA A 1 375 ? 2.163 -15.939 -1.111 1.00 91.88 375 ALA A O 1
ATOM 2919 N N . PHE A 1 376 ? 2.691 -15.010 0.886 1.00 94.75 376 PHE A N 1
ATOM 2920 C CA . PHE A 1 376 ? 1.350 -14.501 1.188 1.00 94.75 376 PHE A CA 1
ATOM 2921 C C . PHE A 1 376 ? 0.256 -15.588 1.198 1.00 94.75 376 PHE A C 1
ATOM 2923 O O . PHE A 1 376 ? -0.856 -15.375 0.720 1.00 94.75 376 PHE A O 1
ATOM 2930 N N . GLU A 1 377 ? 0.543 -16.765 1.755 1.00 92.25 377 GLU A N 1
ATOM 2931 C CA . GLU A 1 377 ? -0.460 -17.826 1.894 1.00 92.25 377 GLU A CA 1
ATOM 2932 C C . GLU A 1 377 ? -1.691 -17.341 2.687 1.00 92.25 377 GLU A C 1
ATOM 2934 O O . GLU A 1 377 ? -1.561 -16.748 3.756 1.00 92.25 377 GLU A O 1
ATOM 2939 N N . GLY A 1 378 ? -2.891 -17.552 2.136 1.00 92.62 378 GLY A N 1
ATOM 2940 C CA . GLY A 1 378 ? -4.163 -17.124 2.736 1.00 92.62 378 GLY A CA 1
ATOM 2941 C C . GLY A 1 378 ? -4.516 -15.640 2.560 1.00 92.62 378 GLY A C 1
ATOM 2942 O O . GLY A 1 378 ? -5.614 -15.230 2.936 1.00 92.62 378 GLY A O 1
ATOM 2943 N N . TRP A 1 379 ? -3.635 -14.825 1.974 1.00 97.38 379 TRP A N 1
ATOM 2944 C CA . TRP A 1 379 ? -3.927 -13.420 1.687 1.00 97.38 379 TRP A CA 1
ATOM 2945 C C . TRP A 1 379 ? -4.810 -13.265 0.450 1.00 97.38 379 TRP A C 1
ATOM 2947 O O . TRP A 1 379 ? -4.765 -14.061 -0.489 1.00 97.38 379 TRP A O 1
ATOM 2957 N N . SER A 1 380 ? -5.580 -12.182 0.432 1.00 96.88 380 SER A N 1
ATOM 2958 C CA . SER A 1 380 ? -6.462 -11.807 -0.669 1.00 96.88 380 SER A CA 1
ATOM 2959 C C . SER A 1 380 ? -6.020 -10.493 -1.305 1.00 96.88 380 SER A C 1
ATOM 2961 O O . SER A 1 380 ? -5.657 -9.537 -0.618 1.00 96.88 380 SER A O 1
ATOM 2963 N N . GLU A 1 381 ? -6.094 -10.430 -2.631 1.00 98.06 381 GLU A N 1
ATOM 2964 C CA . GLU A 1 381 ? -5.832 -9.227 -3.420 1.00 98.06 381 GLU A CA 1
ATOM 2965 C C . GLU A 1 381 ? -6.974 -9.010 -4.417 1.00 98.06 381 GLU A C 1
ATOM 2967 O O . GLU A 1 381 ? -7.464 -9.973 -5.011 1.00 98.06 381 GLU A O 1
ATOM 2972 N N . GLY A 1 382 ? -7.348 -7.749 -4.652 1.00 97.38 382 GLY A N 1
ATOM 2973 C CA . GLY A 1 382 ? -8.301 -7.379 -5.695 1.00 97.38 382 GLY A CA 1
ATOM 2974 C C . GLY A 1 382 ? -7.883 -7.803 -7.110 1.00 97.38 382 GLY A C 1
ATOM 2975 O O . GLY A 1 382 ? -6.723 -8.141 -7.393 1.00 97.38 382 GLY A O 1
ATOM 2976 N N . VAL A 1 383 ? -8.857 -7.782 -8.018 1.00 97.69 383 VAL A N 1
ATOM 2977 C CA . VAL A 1 383 ? -8.623 -7.990 -9.452 1.00 97.69 383 VAL A CA 1
ATOM 2978 C C . VAL A 1 383 ? -7.849 -6.790 -10.001 1.00 97.69 383 VAL A C 1
ATOM 2980 O O . VAL A 1 383 ? -8.134 -5.646 -9.655 1.00 97.69 383 VAL A O 1
ATOM 2983 N N . LEU A 1 384 ? -6.830 -7.054 -10.818 1.00 97.88 384 LEU A N 1
ATOM 2984 C CA . LEU A 1 384 ? -6.032 -6.012 -11.461 1.00 97.88 384 LEU A CA 1
ATOM 2985 C C . LEU A 1 384 ? -6.730 -5.597 -12.757 1.00 97.88 384 LEU A C 1
ATOM 2987 O O . LEU A 1 384 ? -6.556 -6.246 -13.782 1.00 97.88 384 LEU A O 1
ATOM 2991 N N . GLU A 1 385 ? -7.531 -4.537 -12.697 1.00 97.12 385 GLU A N 1
ATOM 2992 C CA . GLU A 1 385 ? -8.291 -4.001 -13.844 1.00 97.12 385 GLU A CA 1
ATOM 2993 C C . GLU A 1 385 ? -7.666 -2.719 -14.421 1.00 97.12 385 GLU A C 1
ATOM 2995 O O . GLU A 1 385 ? -8.309 -1.938 -15.120 1.00 97.12 385 GLU A O 1
ATOM 3000 N N . PHE A 1 386 ? -6.392 -2.484 -14.114 1.00 98.06 386 PHE A N 1
ATOM 3001 C CA . PHE A 1 386 ? -5.652 -1.288 -14.493 1.00 98.06 386 PHE A CA 1
ATOM 3002 C C . PHE A 1 386 ? -4.268 -1.644 -15.034 1.00 98.06 386 PHE A C 1
ATOM 3004 O O . PHE A 1 386 ? -3.690 -2.673 -14.684 1.00 98.06 386 PHE A O 1
ATOM 3011 N N . ALA A 1 387 ? -3.708 -0.758 -15.860 1.00 98.00 387 ALA A N 1
ATOM 3012 C CA . ALA A 1 387 ? -2.396 -0.964 -16.470 1.00 98.00 387 ALA A CA 1
ATOM 3013 C C . ALA A 1 387 ? -1.261 -1.094 -15.427 1.00 98.00 387 ALA A C 1
ATOM 3015 O O . ALA A 1 387 ? -1.352 -0.483 -14.358 1.00 98.00 387 ALA A O 1
ATOM 3016 N N . PRO A 1 388 ? -0.173 -1.827 -15.734 1.00 98.12 388 PRO A N 1
ATOM 3017 C CA . PRO A 1 388 ? 1.020 -1.910 -14.891 1.00 98.12 388 PRO A CA 1
ATOM 3018 C C . PRO A 1 388 ? 1.515 -0.550 -14.385 1.00 98.12 388 PRO A C 1
ATOM 3020 O O . PRO A 1 388 ? 1.503 0.442 -15.117 1.00 98.12 388 PRO A O 1
ATOM 3023 N N . THR A 1 389 ? 1.960 -0.492 -13.134 1.00 98.31 389 THR A N 1
ATOM 3024 C CA . THR A 1 389 ? 2.299 0.766 -12.445 1.00 98.31 389 THR A CA 1
ATOM 3025 C C . THR A 1 389 ? 3.752 1.184 -12.623 1.00 98.31 389 THR A C 1
ATOM 3027 O O . THR A 1 389 ? 4.088 2.310 -12.289 1.00 98.31 389 THR A O 1
ATOM 3030 N N . TYR A 1 390 ? 4.584 0.326 -13.210 1.00 97.19 390 TYR A N 1
ATOM 3031 C CA . TYR A 1 390 ? 6.017 0.520 -13.433 1.00 97.19 390 TYR A CA 1
ATOM 3032 C C . TYR A 1 390 ? 6.404 -0.027 -14.820 1.00 97.19 390 TYR A C 1
ATOM 3034 O O . TYR A 1 390 ? 5.760 -0.964 -15.276 1.00 97.19 390 TYR A O 1
ATOM 3042 N N . LYS A 1 391 ? 7.419 0.454 -15.552 1.00 94.38 391 LYS A N 1
ATOM 3043 C CA . LYS A 1 391 ? 8.277 1.624 -15.307 1.00 94.38 391 LYS A CA 1
ATOM 3044 C C . LYS A 1 391 ? 7.972 2.728 -16.315 1.00 94.38 391 LYS A C 1
ATOM 3046 O O . LYS A 1 391 ? 8.158 2.520 -17.515 1.00 94.38 391 LYS A O 1
ATOM 3051 N N . TYR A 1 392 ? 7.555 3.889 -15.834 1.00 94.75 392 TYR A N 1
ATOM 3052 C CA . TYR A 1 392 ? 7.205 5.037 -16.665 1.00 94.75 392 TYR A CA 1
ATOM 3053 C C . TYR A 1 392 ? 8.383 5.992 -16.876 1.00 94.75 392 TYR A C 1
ATOM 3055 O O . TYR A 1 392 ? 9.305 6.071 -16.065 1.00 94.75 392 TYR A O 1
ATOM 3063 N N . GLU A 1 393 ? 8.350 6.733 -17.977 1.00 93.31 393 GLU A N 1
ATOM 3064 C CA . GLU A 1 393 ? 9.157 7.938 -18.147 1.00 93.31 393 GLU A CA 1
ATOM 3065 C C . GLU A 1 393 ? 8.556 9.059 -17.289 1.00 93.31 393 GLU A C 1
ATOM 3067 O O . GLU A 1 393 ? 7.387 9.420 -17.465 1.00 93.31 393 GLU A O 1
ATOM 3072 N N . ILE A 1 394 ? 9.356 9.607 -16.370 1.00 93.00 394 ILE A N 1
ATOM 3073 C CA . ILE A 1 394 ? 8.938 10.665 -15.437 1.00 93.00 394 ILE A CA 1
ATOM 3074 C C . ILE A 1 394 ? 8.360 11.857 -16.208 1.00 93.00 394 ILE A C 1
ATOM 3076 O O . ILE A 1 394 ? 8.906 12.289 -17.223 1.00 93.00 394 ILE A O 1
ATOM 3080 N N . GLY A 1 395 ? 7.248 12.399 -15.713 1.00 93.12 395 GLY A N 1
ATOM 3081 C CA . GLY A 1 395 ? 6.529 13.510 -16.333 1.00 93.12 395 GLY A CA 1
ATOM 3082 C C . GLY A 1 395 ? 5.611 13.097 -17.486 1.00 93.12 395 GLY A C 1
ATOM 3083 O O . GLY A 1 395 ? 4.915 13.951 -18.033 1.00 93.12 395 GLY A O 1
ATOM 3084 N N . THR A 1 396 ? 5.554 11.810 -17.845 1.00 91.56 396 THR A N 1
ATOM 3085 C CA . THR A 1 396 ? 4.752 11.313 -18.973 1.00 91.56 396 THR A CA 1
ATOM 3086 C C . THR A 1 396 ? 3.826 10.152 -18.578 1.00 91.56 396 THR A C 1
ATOM 3088 O O . THR A 1 396 ? 3.876 9.618 -17.469 1.00 91.56 396 THR A O 1
ATOM 3091 N N . GLY A 1 397 ? 2.954 9.747 -19.507 1.00 90.81 397 GLY A N 1
ATOM 3092 C CA . GLY A 1 397 ? 2.146 8.524 -19.411 1.00 90.81 397 GLY A CA 1
ATOM 3093 C C . GLY A 1 397 ? 2.735 7.324 -20.162 1.00 90.81 397 GLY A C 1
ATOM 3094 O O . GLY A 1 397 ? 2.015 6.358 -20.400 1.00 90.81 397 GLY A O 1
ATOM 3095 N N . LYS A 1 398 ? 4.001 7.385 -20.596 1.00 91.81 398 LYS A N 1
ATOM 3096 C CA . LYS A 1 398 ? 4.630 6.353 -21.433 1.00 91.81 398 LYS A CA 1
ATOM 3097 C C . LYS A 1 398 ? 5.554 5.458 -20.613 1.00 91.81 398 LYS A C 1
ATOM 3099 O O . LYS A 1 398 ? 6.252 5.935 -19.722 1.00 91.81 398 LYS A O 1
ATOM 3104 N N . TYR A 1 399 ? 5.571 4.165 -20.927 1.00 92.56 399 TYR A N 1
ATOM 3105 C CA . TYR A 1 399 ? 6.563 3.240 -20.377 1.00 92.56 399 TYR A CA 1
ATOM 3106 C C . TYR A 1 399 ? 7.931 3.460 -21.024 1.00 92.56 399 TYR A C 1
ATOM 3108 O O . TYR A 1 399 ? 8.009 3.736 -22.219 1.00 92.56 399 TYR A O 1
ATOM 3116 N N . ILE A 1 400 ? 9.002 3.261 -20.255 1.00 85.75 400 ILE A N 1
ATOM 3117 C CA . ILE A 1 400 ? 10.376 3.339 -20.767 1.00 85.75 400 ILE A CA 1
ATOM 3118 C C . ILE A 1 400 ? 10.619 2.219 -21.790 1.00 85.75 400 ILE A C 1
ATOM 3120 O O . ILE A 1 400 ? 10.373 1.043 -21.505 1.00 85.75 400 ILE A O 1
ATOM 3124 N N . GLY A 1 401 ? 11.200 2.549 -22.945 1.00 69.62 401 GLY A N 1
ATOM 3125 C CA . GLY A 1 401 ? 11.719 1.524 -23.859 1.00 69.62 401 GLY A CA 1
ATOM 3126 C C . GLY A 1 401 ? 11.976 1.925 -25.308 1.00 69.62 401 GLY A C 1
ATOM 3127 O O . GLY A 1 401 ? 12.486 1.080 -26.049 1.00 69.62 401 GLY A O 1
ATOM 3128 N N . ASP A 1 402 ? 11.718 3.179 -25.689 1.00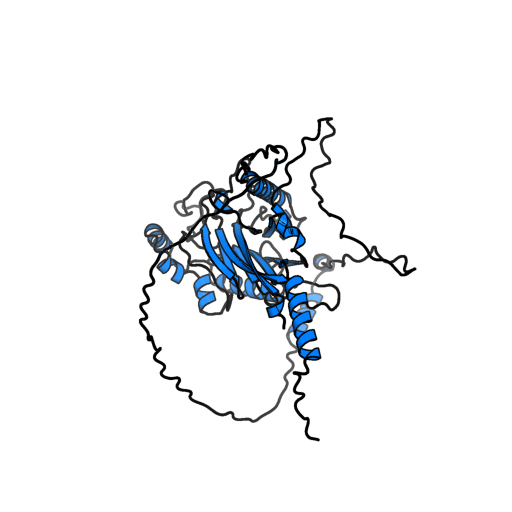 55.06 402 ASP A N 1
ATOM 3129 C CA . ASP A 1 402 ? 12.027 3.670 -27.041 1.00 55.06 402 ASP A CA 1
ATOM 3130 C C . ASP A 1 402 ? 13.510 4.058 -27.221 1.00 55.06 402 ASP A C 1
ATOM 3132 O O . ASP A 1 402 ? 14.042 3.954 -28.327 1.00 55.06 402 ASP A O 1
ATOM 3136 N N . ASP A 1 403 ? 14.225 4.403 -26.141 1.00 52.59 403 ASP A N 1
ATOM 3137 C CA . ASP A 1 403 ? 15.615 4.872 -26.218 1.00 52.59 403 ASP A CA 1
ATOM 3138 C C . ASP A 1 403 ? 16.677 3.804 -25.886 1.00 52.59 403 ASP A C 1
ATOM 3140 O O . ASP A 1 403 ? 16.680 3.155 -24.835 1.00 52.59 403 ASP A O 1
ATOM 3144 N N . GLN A 1 404 ? 17.676 3.685 -26.770 1.00 50.34 404 GLN A N 1
ATOM 3145 C CA . GLN A 1 404 ? 18.753 2.682 -26.722 1.00 50.34 404 GLN A CA 1
ATOM 3146 C C . GLN A 1 404 ? 19.715 2.812 -25.520 1.00 50.34 404 GLN A C 1
ATOM 3148 O O . GLN A 1 404 ? 20.497 1.898 -25.264 1.00 50.34 404 GLN A O 1
ATOM 3153 N N . LYS A 1 405 ? 19.682 3.919 -24.764 1.00 52.25 405 LYS A N 1
ATOM 3154 C CA . LYS A 1 405 ? 20.659 4.200 -23.691 1.00 52.25 405 LYS A CA 1
ATOM 3155 C C . LYS A 1 405 ? 20.312 3.581 -22.327 1.00 52.25 405 LYS A C 1
ATOM 3157 O O . LYS A 1 405 ? 21.222 3.355 -21.536 1.00 52.25 405 LYS A O 1
ATOM 3162 N N . GLY A 1 406 ? 19.035 3.302 -22.040 1.00 54.22 406 GLY A N 1
ATOM 3163 C CA . GLY A 1 406 ? 18.573 2.846 -20.712 1.00 54.22 406 GLY A CA 1
ATOM 3164 C C . GLY A 1 406 ? 18.307 1.341 -20.577 1.00 54.22 406 GLY A C 1
ATOM 3165 O O . GLY A 1 406 ? 18.187 0.828 -19.462 1.00 54.22 406 GLY A O 1
ATOM 3166 N N . GLY A 1 407 ? 18.239 0.627 -21.705 1.00 64.50 407 GLY A N 1
ATOM 3167 C CA . GLY A 1 407 ? 17.777 -0.759 -21.774 1.00 64.50 407 GLY A CA 1
ATOM 3168 C C . GLY A 1 407 ? 16.264 -0.883 -21.556 1.00 64.50 407 GLY A C 1
ATOM 3169 O O . GLY A 1 407 ? 15.678 -0.203 -20.716 1.00 64.50 407 GLY A O 1
ATOM 3170 N N . ARG A 1 408 ? 15.618 -1.781 -22.305 1.00 78.81 408 ARG A N 1
ATOM 3171 C CA . ARG A 1 408 ? 14.178 -2.048 -22.167 1.00 78.81 408 ARG A CA 1
ATOM 3172 C C . ARG A 1 408 ? 13.865 -2.605 -20.770 1.00 78.81 408 ARG A C 1
ATOM 3174 O O . ARG A 1 408 ? 14.622 -3.426 -20.238 1.00 78.81 408 ARG A O 1
ATOM 3181 N N . ARG A 1 409 ? 12.764 -2.148 -20.169 1.00 86.88 409 ARG A N 1
ATOM 3182 C CA . ARG A 1 409 ? 12.208 -2.675 -18.913 1.00 86.88 409 ARG A CA 1
ATOM 3183 C C . ARG A 1 409 ? 10.767 -3.067 -19.159 1.00 86.88 409 ARG A 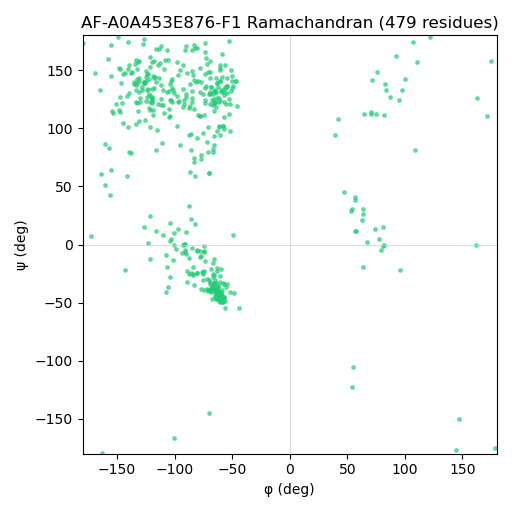C 1
ATOM 3185 O O . ARG A 1 409 ? 9.983 -2.248 -19.620 1.00 86.88 409 ARG A O 1
ATOM 3192 N N . THR A 1 410 ? 10.436 -4.320 -18.883 1.00 92.12 410 THR A N 1
ATOM 3193 C CA . THR A 1 410 ? 9.071 -4.803 -19.072 1.00 92.12 410 THR A CA 1
ATOM 3194 C C . THR A 1 410 ? 8.154 -4.146 -18.040 1.00 92.12 410 THR A C 1
ATOM 3196 O O . THR A 1 410 ? 8.489 -4.169 -16.851 1.00 92.12 410 THR A O 1
ATOM 3199 N N . PRO A 1 411 ? 7.004 -3.587 -18.456 1.00 95.88 411 PRO A N 1
ATOM 3200 C CA . PRO A 1 411 ? 6.023 -3.075 -17.513 1.00 95.88 411 PRO A CA 1
ATOM 3201 C C . PRO A 1 411 ? 5.593 -4.123 -16.472 1.00 95.88 411 PRO A C 1
ATOM 3203 O O . PRO A 1 411 ? 5.471 -5.305 -16.796 1.00 95.88 411 PRO A O 1
ATOM 3206 N N . ALA A 1 412 ? 5.360 -3.710 -15.225 1.00 97.31 412 ALA A N 1
ATOM 3207 C CA . ALA A 1 412 ? 4.986 -4.585 -14.114 1.00 97.31 412 ALA A CA 1
ATOM 3208 C C . ALA A 1 412 ? 4.063 -3.907 -13.084 1.00 97.31 412 ALA A C 1
ATOM 3210 O O . ALA A 1 412 ? 4.108 -2.691 -12.891 1.00 97.31 412 ALA A O 1
ATOM 3211 N N . TRP A 1 413 ? 3.233 -4.708 -12.407 1.00 98.56 413 TRP A N 1
ATOM 3212 C CA . TRP A 1 413 ? 2.480 -4.290 -11.220 1.00 98.56 413 TRP A CA 1
ATOM 3213 C C . TRP A 1 413 ? 3.343 -4.474 -9.971 1.00 98.56 413 TRP A C 1
ATOM 3215 O O . TRP A 1 413 ? 3.240 -5.483 -9.265 1.00 98.56 413 TRP A O 1
ATOM 3225 N N . CYS A 1 414 ? 4.218 -3.503 -9.731 1.00 98.56 414 CYS A N 1
ATOM 3226 C CA . CYS A 1 414 ? 5.107 -3.487 -8.573 1.00 98.56 414 CYS A CA 1
ATOM 3227 C C . CYS A 1 414 ? 4.369 -3.066 -7.292 1.00 98.56 414 CYS A C 1
ATOM 3229 O O . CYS A 1 414 ? 4.599 -3.642 -6.231 1.00 98.56 414 CYS A O 1
ATOM 3231 N N . ASP A 1 415 ? 3.455 -2.103 -7.412 1.00 98.81 415 ASP A N 1
ATOM 3232 C CA . ASP A 1 415 ? 2.759 -1.444 -6.305 1.00 98.81 415 ASP A CA 1
ATOM 3233 C C . ASP A 1 415 ? 1.432 -2.155 -6.013 1.00 98.81 415 ASP A C 1
ATOM 3235 O O . ASP A 1 415 ? 0.579 -2.255 -6.898 1.00 98.81 415 ASP A O 1
ATOM 3239 N N . ARG A 1 416 ? 1.261 -2.707 -4.804 1.00 98.81 416 ARG A N 1
ATOM 3240 C CA . ARG A 1 416 ? 0.159 -3.639 -4.492 1.00 98.81 416 ARG A CA 1
ATOM 3241 C C . ARG A 1 416 ? -0.440 -3.381 -3.115 1.00 98.81 416 ARG A C 1
ATOM 3243 O O . ARG A 1 416 ? 0.250 -2.902 -2.216 1.00 98.81 416 ARG A O 1
ATOM 3250 N N . VAL A 1 417 ? -1.707 -3.762 -2.942 1.00 98.81 417 VAL A N 1
ATOM 3251 C CA . VAL A 1 417 ? -2.391 -3.788 -1.642 1.00 98.81 417 VAL A CA 1
ATOM 3252 C C . VAL A 1 417 ? -3.118 -5.120 -1.463 1.00 98.81 417 VAL A C 1
ATOM 3254 O O . VAL A 1 417 ? -3.997 -5.471 -2.246 1.00 98.81 417 VAL A O 1
ATOM 3257 N N . LEU A 1 418 ? -2.770 -5.844 -0.403 1.00 98.69 418 LEU A N 1
ATOM 3258 C CA . LEU A 1 418 ? -3.342 -7.126 -0.011 1.00 98.69 418 LEU A CA 1
ATOM 3259 C C . LEU A 1 418 ? -4.016 -7.004 1.356 1.00 98.69 418 LEU A C 1
ATOM 3261 O O . LEU A 1 418 ? -3.678 -6.133 2.162 1.00 98.69 418 LEU A O 1
ATOM 3265 N N . SER A 1 419 ? -4.942 -7.916 1.630 1.00 98.50 419 SER A N 1
ATOM 3266 C CA . SER A 1 419 ? -5.645 -8.017 2.908 1.00 98.50 419 SER A CA 1
ATOM 3267 C C . SER A 1 419 ? -5.670 -9.454 3.424 1.00 98.50 419 SER A C 1
ATOM 3269 O O . SER A 1 419 ? -5.635 -10.409 2.646 1.00 98.50 419 SER A O 1
ATOM 3271 N N . PHE A 1 420 ? -5.721 -9.602 4.744 1.00 97.88 420 PHE A N 1
ATOM 3272 C CA . PHE A 1 420 ? -5.872 -10.875 5.438 1.00 97.88 420 PHE A CA 1
ATOM 3273 C C . PHE A 1 420 ? -6.763 -10.691 6.670 1.00 97.88 420 PHE A C 1
ATOM 3275 O O . PHE A 1 420 ? -6.750 -9.641 7.318 1.00 97.88 420 PHE A O 1
ATOM 3282 N N . GLY A 1 421 ? -7.525 -11.732 6.999 1.00 95.25 421 GLY A N 1
ATOM 3283 C CA . GLY A 1 421 ? -8.489 -11.733 8.095 1.00 95.25 421 GLY A CA 1
ATOM 3284 C C . GLY A 1 421 ? -9.938 -11.699 7.610 1.00 95.25 421 GLY A C 1
ATOM 3285 O O . GLY A 1 421 ? -10.223 -11.610 6.417 1.00 95.25 421 GLY A O 1
ATOM 3286 N N . LYS A 1 422 ? -10.872 -11.822 8.555 1.00 92.19 422 LYS A N 1
ATOM 3287 C CA . LYS A 1 422 ? -12.323 -11.786 8.292 1.00 92.19 422 LYS A CA 1
ATOM 3288 C C . LYS A 1 422 ? -12.845 -10.350 8.380 1.00 92.19 422 LYS A C 1
ATOM 3290 O O . LYS A 1 422 ? -12.111 -9.469 8.802 1.00 92.19 422 LYS A O 1
ATOM 3295 N N . GLY A 1 423 ? -14.100 -10.104 7.997 1.00 94.50 423 GLY A N 1
ATOM 3296 C CA . GLY A 1 423 ? -14.751 -8.797 8.188 1.00 94.50 423 GLY A CA 1
ATOM 3297 C C . GLY A 1 423 ? -14.098 -7.644 7.414 1.00 94.50 423 GLY A C 1
ATOM 3298 O O . GLY A 1 423 ? -14.165 -6.496 7.851 1.00 94.50 423 GLY A O 1
ATOM 3299 N N . VAL A 1 424 ? -13.434 -7.950 6.295 1.00 96.69 424 VAL A N 1
ATOM 3300 C CA . VAL A 1 424 ? -12.882 -6.983 5.338 1.00 96.69 424 VAL A CA 1
ATOM 3301 C C . VAL A 1 424 ? -13.496 -7.260 3.975 1.00 96.69 424 VAL A C 1
ATOM 3303 O O . VAL A 1 424 ? -13.467 -8.392 3.495 1.00 96.69 424 VAL A O 1
ATOM 3306 N N . ARG A 1 425 ? -14.019 -6.220 3.329 1.00 97.31 425 ARG A N 1
ATOM 3307 C CA . ARG A 1 425 ? -14.585 -6.291 1.982 1.00 97.31 425 ARG A CA 1
ATOM 3308 C C . ARG A 1 425 ? -13.992 -5.194 1.113 1.00 97.31 425 ARG A C 1
ATOM 3310 O O . ARG A 1 425 ? -14.078 -4.015 1.448 1.00 97.31 425 ARG A O 1
ATOM 3317 N N . LEU A 1 426 ? -13.381 -5.581 -0.002 1.00 97.94 426 LEU A N 1
ATOM 3318 C CA . LEU A 1 426 ? -12.836 -4.643 -0.979 1.00 97.94 426 LEU A CA 1
ATOM 3319 C C . LEU A 1 426 ? -13.983 -3.913 -1.695 1.00 97.94 426 LEU A C 1
ATOM 3321 O O . LEU A 1 426 ? -14.915 -4.546 -2.184 1.00 97.94 426 LEU A O 1
ATOM 3325 N N . LEU A 1 427 ? -13.912 -2.585 -1.739 1.00 96.81 427 LEU A N 1
ATOM 3326 C CA . LEU A 1 427 ? -14.888 -1.704 -2.391 1.00 96.81 427 LEU A CA 1
ATOM 3327 C C . LEU A 1 427 ? -14.378 -1.150 -3.722 1.00 96.81 427 LEU A C 1
ATOM 3329 O O . LEU A 1 427 ? -15.175 -0.837 -4.598 1.00 96.81 427 LEU A O 1
ATOM 3333 N N . GLY A 1 428 ? -13.063 -1.006 -3.866 1.00 96.56 428 GLY A N 1
ATOM 3334 C CA . GLY A 1 428 ? -12.436 -0.543 -5.098 1.00 96.56 428 GLY A CA 1
ATOM 3335 C C . GLY A 1 428 ? -10.928 -0.726 -5.046 1.00 96.56 428 GLY A C 1
ATOM 3336 O O . GLY A 1 428 ? -10.338 -0.643 -3.969 1.00 96.56 428 GLY A O 1
ATOM 3337 N N . TYR A 1 429 ? -10.316 -0.985 -6.199 1.00 98.25 429 TYR A N 1
ATOM 3338 C CA . TYR A 1 429 ? -8.875 -1.163 -6.343 1.00 98.25 429 TYR A CA 1
ATOM 3339 C C . TYR A 1 429 ? -8.427 -0.602 -7.688 1.00 98.25 429 TYR A C 1
ATOM 3341 O O . TYR A 1 429 ? -8.938 -1.006 -8.729 1.00 98.25 429 TYR A O 1
ATOM 3349 N N . GLY A 1 430 ? -7.508 0.356 -7.670 1.00 97.44 430 GLY A N 1
ATOM 3350 C CA . GLY A 1 430 ? -7.118 1.083 -8.871 1.00 97.44 430 GLY A CA 1
ATOM 3351 C C . GLY A 1 430 ? -5.805 1.829 -8.709 1.00 97.44 430 GLY A C 1
ATOM 3352 O O . GLY A 1 430 ? -5.180 1.802 -7.647 1.00 97.44 430 GLY A O 1
ATOM 3353 N N . ARG A 1 431 ? -5.406 2.525 -9.774 1.00 96.69 431 ARG A N 1
ATOM 3354 C CA . ARG A 1 431 ? -4.250 3.427 -9.780 1.00 96.69 431 ARG A CA 1
ATOM 3355 C C . ARG A 1 431 ? -4.665 4.853 -10.125 1.00 96.69 431 ARG A C 1
ATOM 3357 O O . ARG A 1 431 ? -5.687 5.052 -10.771 1.00 96.69 431 ARG A O 1
ATOM 3364 N N . SER A 1 432 ? -3.847 5.818 -9.723 1.00 96.12 432 SER A N 1
ATOM 3365 C CA . SER A 1 432 ? -3.936 7.219 -10.142 1.00 96.12 432 SER A CA 1
ATOM 3366 C C . SER A 1 432 ? -2.953 7.503 -11.283 1.00 96.12 432 SER A C 1
ATOM 3368 O O . SER A 1 432 ? -1.948 6.804 -11.451 1.00 96.12 432 SER A O 1
ATOM 3370 N N . GLU A 1 433 ? -3.223 8.545 -12.069 1.00 96.00 433 GLU A N 1
ATOM 3371 C CA . GLU A 1 433 ? -2.417 8.918 -13.234 1.00 96.00 433 GLU A CA 1
ATOM 3372 C C . GLU A 1 433 ? -1.274 9.905 -12.945 1.00 96.00 433 GLU A C 1
ATOM 3374 O O . GLU A 1 433 ? -0.628 10.360 -13.893 1.00 96.00 433 GLU A O 1
ATOM 3379 N N . LEU A 1 434 ? -0.948 10.186 -11.672 1.00 95.88 434 LEU A N 1
ATOM 3380 C CA . LEU A 1 434 ? 0.175 11.068 -11.305 1.00 95.88 434 LEU A CA 1
ATOM 3381 C C . LEU A 1 434 ? 1.469 10.695 -12.053 1.00 95.88 434 LEU A C 1
ATOM 3383 O O . LEU A 1 434 ? 1.811 9.522 -12.200 1.00 95.88 434 LEU A O 1
ATOM 3387 N N . THR A 1 435 ? 2.188 11.696 -12.558 1.00 95.94 435 THR A N 1
ATOM 3388 C CA . THR A 1 435 ? 3.383 11.520 -13.410 1.00 95.94 435 THR A CA 1
ATOM 3389 C C . THR A 1 435 ? 4.687 11.920 -12.722 1.00 95.94 435 THR A C 1
ATOM 3391 O O . THR A 1 435 ? 5.727 11.978 -13.372 1.00 95.94 435 THR A O 1
ATOM 3394 N N . LEU A 1 436 ? 4.644 12.214 -11.418 1.00 95.62 436 LEU A N 1
ATOM 3395 C CA . LEU A 1 436 ? 5.801 12.712 -10.671 1.00 95.62 436 LEU A CA 1
ATOM 3396 C C . LEU A 1 436 ? 6.930 11.671 -10.575 1.00 95.62 436 LEU A C 1
ATOM 3398 O O . LEU A 1 436 ? 8.093 12.049 -10.584 1.00 95.62 436 LEU A O 1
ATOM 3402 N N . SER A 1 437 ? 6.585 10.386 -10.509 1.00 96.69 437 SER A N 1
ATOM 3403 C CA . SER A 1 437 ? 7.507 9.252 -10.391 1.00 96.69 437 SER A CA 1
ATOM 3404 C C . SER A 1 437 ? 7.474 8.374 -11.648 1.00 96.69 437 SER A C 1
ATOM 3406 O O . SER A 1 437 ? 6.587 8.498 -12.496 1.00 96.69 437 SER A O 1
ATOM 3408 N N . ASP A 1 438 ? 8.432 7.454 -11.760 1.00 96.00 438 ASP A N 1
ATOM 3409 C CA . ASP A 1 438 ? 8.392 6.331 -12.704 1.00 96.00 438 ASP A CA 1
ATOM 3410 C C . ASP A 1 438 ? 7.416 5.217 -12.269 1.00 96.00 438 ASP A C 1
ATOM 3412 O O . ASP A 1 438 ? 7.220 4.241 -13.004 1.00 96.00 438 ASP A O 1
ATOM 3416 N N . HIS A 1 439 ? 6.773 5.392 -11.111 1.00 98.06 439 HIS A N 1
ATOM 3417 C CA . HIS A 1 439 ? 5.646 4.605 -10.625 1.00 98.06 439 HIS A CA 1
ATOM 3418 C C . HIS A 1 439 ? 4.320 5.378 -10.667 1.00 98.06 439 HIS A C 1
ATOM 3420 O O . HIS A 1 439 ? 4.280 6.608 -10.640 1.00 98.06 439 HIS A O 1
ATOM 3426 N N . LYS A 1 440 ? 3.210 4.635 -10.671 1.00 98.19 440 LYS A N 1
ATOM 3427 C CA . LYS A 1 440 ? 1.846 5.165 -10.530 1.00 98.19 440 LYS A CA 1
ATOM 3428 C C . LYS A 1 440 ? 1.291 4.835 -9.139 1.00 98.19 440 LYS A C 1
ATOM 3430 O O . LYS A 1 440 ? 1.369 3.669 -8.750 1.00 98.19 440 LYS A O 1
ATOM 3435 N N . PRO A 1 441 ? 0.715 5.802 -8.397 1.00 98.31 441 PRO A N 1
ATOM 3436 C CA . PRO A 1 441 ? 0.118 5.527 -7.093 1.00 98.31 441 PRO A CA 1
ATOM 3437 C C . PRO A 1 441 ? -1.027 4.521 -7.204 1.00 98.31 441 PRO A C 1
ATOM 3439 O O . PRO A 1 441 ? -1.834 4.605 -8.130 1.00 98.31 441 PRO A O 1
ATOM 3442 N N . VAL A 1 442 ? -1.132 3.614 -6.237 1.00 98.69 442 VAL A N 1
ATOM 3443 C CA . VAL A 1 442 ? -2.203 2.612 -6.144 1.00 98.69 442 VAL A CA 1
ATOM 3444 C C . VAL A 1 442 ? -3.066 2.898 -4.926 1.00 98.69 442 VAL A C 1
ATOM 3446 O O . VAL A 1 442 ? -2.546 3.296 -3.884 1.00 98.69 442 VAL A O 1
ATOM 3449 N N . THR A 1 443 ? -4.373 2.670 -5.053 1.00 98.19 443 THR A N 1
ATOM 3450 C CA . THR A 1 443 ? -5.352 2.816 -3.972 1.00 98.19 443 THR A CA 1
ATOM 3451 C C . THR A 1 443 ? -6.284 1.615 -3.927 1.00 98.19 443 THR A C 1
ATOM 3453 O O . THR A 1 443 ? -6.855 1.213 -4.940 1.00 98.19 443 THR A O 1
ATOM 3456 N N . ALA A 1 444 ? -6.489 1.075 -2.729 1.00 98.44 444 ALA A N 1
ATOM 3457 C CA . ALA A 1 444 ? -7.526 0.109 -2.410 1.00 98.44 444 ALA A CA 1
ATOM 3458 C C . ALA A 1 444 ? -8.429 0.674 -1.307 1.00 98.44 444 ALA A C 1
ATOM 3460 O O . ALA A 1 444 ? -7.954 1.097 -0.254 1.00 98.44 444 ALA A O 1
ATOM 3461 N N . THR A 1 445 ? -9.739 0.676 -1.534 1.00 97.94 445 THR A N 1
ATOM 3462 C CA . THR A 1 445 ? -10.727 1.085 -0.529 1.00 97.94 445 THR A CA 1
ATOM 3463 C C . THR A 1 445 ? -11.425 -0.144 0.024 1.00 97.94 445 THR A C 1
ATOM 3465 O O . THR A 1 445 ? -11.903 -0.976 -0.744 1.00 97.94 445 THR A O 1
ATOM 3468 N N . TYR A 1 446 ? -11.530 -0.237 1.344 1.00 98.31 446 TYR A N 1
ATOM 3469 C CA . TYR A 1 446 ? -12.146 -1.350 2.052 1.00 98.31 446 TYR A CA 1
ATOM 3470 C C . TYR A 1 446 ? -13.276 -0.877 2.964 1.00 98.31 446 TYR A C 1
ATOM 3472 O O . TYR A 1 446 ? -13.208 0.193 3.567 1.00 98.31 446 TYR A O 1
ATOM 3480 N N . ALA A 1 447 ? -14.291 -1.719 3.092 1.00 98.00 447 ALA A N 1
ATOM 3481 C CA . ALA A 1 447 ? -15.215 -1.747 4.211 1.00 98.00 447 ALA A CA 1
ATOM 3482 C C . ALA A 1 447 ? -14.661 -2.729 5.251 1.00 98.00 447 ALA A C 1
ATOM 3484 O O . ALA A 1 447 ? -14.444 -3.900 4.931 1.00 98.00 447 ALA A O 1
ATOM 3485 N N . ALA A 1 448 ? -14.399 -2.258 6.468 1.00 97.94 448 ALA A N 1
ATOM 3486 C CA . ALA A 1 448 ? -13.877 -3.076 7.556 1.00 97.94 448 ALA A CA 1
ATOM 3487 C C . ALA A 1 448 ? -14.824 -3.051 8.758 1.00 97.94 448 ALA A C 1
ATOM 3489 O O . ALA A 1 448 ? -15.124 -1.992 9.311 1.00 97.94 448 ALA A O 1
ATOM 3490 N N . GLU A 1 449 ? -15.274 -4.226 9.177 1.00 97.44 449 GLU A N 1
ATOM 3491 C CA . GLU A 1 449 ? -16.108 -4.403 10.360 1.00 97.44 449 GLU A CA 1
ATOM 3492 C C . GLU A 1 449 ? -15.279 -4.271 11.639 1.00 97.44 449 GLU A C 1
ATOM 3494 O O . GLU A 1 449 ? -14.260 -4.953 11.791 1.00 97.44 449 GLU A O 1
ATOM 3499 N N . VAL A 1 450 ? -15.755 -3.441 12.567 1.00 96.31 450 VAL A N 1
ATOM 3500 C CA . VAL A 1 450 ? -15.195 -3.245 13.907 1.00 96.31 450 VAL A CA 1
ATOM 3501 C C . VAL A 1 450 ? -16.225 -3.530 14.992 1.00 96.31 450 VAL A C 1
ATOM 3503 O O . VAL A 1 450 ? -17.402 -3.178 14.877 1.00 96.31 450 VAL A O 1
ATOM 3506 N N . GLU A 1 451 ? -15.760 -4.132 16.080 1.00 94.25 451 GLU A N 1
ATOM 3507 C CA . GLU A 1 451 ? -16.560 -4.426 17.260 1.00 94.25 451 GLU A CA 1
ATOM 3508 C C . GLU A 1 451 ? -16.611 -3.216 18.198 1.00 94.25 451 GLU A C 1
ATOM 3510 O O . GLU A 1 451 ? -15.592 -2.724 18.685 1.00 94.25 451 GLU A O 1
ATOM 3515 N N . VAL A 1 452 ? -17.820 -2.745 18.493 1.00 91.81 452 VAL A N 1
ATOM 3516 C CA . VAL A 1 452 ? -18.088 -1.633 19.406 1.00 91.81 452 VAL A CA 1
ATOM 3517 C C . VAL A 1 452 ? -18.791 -2.165 20.648 1.00 91.81 452 VAL A C 1
ATOM 3519 O O . VAL A 1 452 ? -19.849 -2.790 20.563 1.00 91.81 452 VAL A O 1
ATOM 3522 N N . PHE A 1 453 ? -18.225 -1.877 21.817 1.00 87.25 453 PHE A N 1
ATOM 3523 C CA . PHE A 1 453 ? -18.850 -2.198 23.095 1.00 87.25 453 PHE A CA 1
ATOM 3524 C C . PHE A 1 453 ? -20.074 -1.308 23.353 1.00 87.25 453 PHE A C 1
ATOM 3526 O O . PHE A 1 453 ? -19.989 -0.079 23.283 1.00 87.25 453 PHE A O 1
ATOM 3533 N N . CYS A 1 454 ? -21.212 -1.916 23.697 1.00 82.25 454 CYS A N 1
ATOM 3534 C CA . CYS A 1 454 ? -22.445 -1.204 24.009 1.00 82.25 454 CYS A CA 1
ATOM 3535 C C . CYS A 1 454 ? -22.852 -1.421 25.473 1.00 82.25 454 CYS A C 1
ATOM 3537 O O . CYS A 1 454 ? -23.517 -2.400 25.810 1.00 82.25 454 CYS A O 1
ATOM 3539 N N . GLY A 1 455 ? -22.533 -0.452 26.338 1.00 78.88 455 GLY A N 1
ATOM 3540 C CA . GLY A 1 455 ? -22.853 -0.526 27.771 1.00 78.88 455 GLY A CA 1
ATOM 3541 C C . GLY A 1 455 ? -24.345 -0.712 28.071 1.00 78.88 455 GLY A C 1
ATOM 3542 O O . GLY A 1 455 ? -24.696 -1.446 28.985 1.00 78.88 455 GLY A O 1
ATOM 3543 N N . ARG A 1 456 ? -25.242 -0.143 27.252 1.00 77.62 456 ARG A N 1
ATOM 3544 C CA . ARG A 1 456 ? -26.697 -0.352 27.393 1.00 77.62 456 ARG A CA 1
ATOM 3545 C C . ARG A 1 456 ? -27.112 -1.792 27.107 1.00 77.62 456 ARG A C 1
ATOM 3547 O O . ARG A 1 456 ? -28.002 -2.312 27.769 1.00 77.62 456 ARG A O 1
ATOM 3554 N N . LYS A 1 457 ? -26.499 -2.422 26.101 1.00 79.31 457 LYS A N 1
ATOM 3555 C CA . LYS A 1 457 ? -26.755 -3.830 25.802 1.00 79.31 457 LYS A CA 1
ATOM 3556 C C . LYS A 1 457 ? -26.185 -4.731 26.898 1.00 79.31 457 LYS A C 1
ATOM 3558 O O . LYS A 1 457 ? -26.860 -5.678 27.271 1.00 79.31 457 LYS A O 1
ATOM 3563 N N . LEU A 1 458 ? -25.010 -4.400 27.449 1.00 81.00 458 LEU A N 1
ATOM 3564 C CA . LEU A 1 458 ? -24.469 -5.113 28.610 1.00 81.00 458 LEU A CA 1
ATOM 3565 C C . LEU A 1 458 ? -25.412 -5.011 29.806 1.00 81.00 458 LEU A C 1
ATOM 3567 O O . LEU A 1 458 ? -25.760 -6.033 30.371 1.00 81.00 458 LEU A O 1
ATOM 3571 N N . GLN A 1 459 ? -25.873 -3.805 30.149 1.00 77.12 459 GLN A N 1
ATOM 3572 C CA . GLN A 1 459 ? -26.824 -3.614 31.246 1.00 77.12 459 GLN A CA 1
ATOM 3573 C C . GLN A 1 459 ? -28.098 -4.434 31.039 1.00 77.12 459 GLN A C 1
ATOM 3575 O O . GLN A 1 459 ? -28.513 -5.129 31.950 1.00 77.12 459 GLN A O 1
ATOM 3580 N N . ARG A 1 460 ? -28.673 -4.429 29.830 1.00 77.69 460 ARG A N 1
ATOM 3581 C CA . ARG A 1 460 ? -29.838 -5.269 29.511 1.00 77.69 460 ARG A CA 1
ATOM 3582 C C . ARG A 1 460 ? -29.549 -6.763 29.636 1.00 77.69 460 ARG A C 1
ATOM 3584 O O . ARG A 1 460 ? -30.393 -7.480 30.151 1.00 77.69 460 ARG A O 1
ATOM 3591 N N . ALA A 1 461 ? -28.394 -7.219 29.152 1.00 75.69 461 ALA A N 1
ATOM 3592 C CA . ALA A 1 461 ? -27.997 -8.619 29.251 1.00 75.69 461 ALA A CA 1
ATOM 3593 C C . ALA A 1 461 ? -27.830 -9.044 30.715 1.00 75.69 461 ALA A C 1
ATOM 3595 O O . ALA A 1 461 ? -28.346 -10.088 31.082 1.00 75.69 461 ALA A O 1
ATOM 3596 N N . LEU A 1 462 ? -27.199 -8.199 31.540 1.00 80.38 462 LEU A N 1
ATOM 3597 C CA . LEU A 1 462 ? -27.050 -8.425 32.978 1.00 80.38 462 LEU A CA 1
ATOM 3598 C C . LEU A 1 462 ? -28.409 -8.464 33.687 1.00 80.38 462 LEU A C 1
ATOM 3600 O O . LEU A 1 462 ? -28.678 -9.412 34.407 1.00 80.38 462 LEU A O 1
ATOM 3604 N N . THR A 1 463 ? -29.303 -7.507 33.412 1.00 75.44 463 THR A N 1
ATOM 3605 C CA . THR A 1 463 ? -30.655 -7.495 33.999 1.00 75.44 463 THR A CA 1
ATOM 3606 C C . THR A 1 463 ? -31.483 -8.719 33.598 1.00 75.44 463 THR A C 1
ATOM 3608 O O . THR A 1 463 ? -32.269 -9.198 34.405 1.00 75.44 463 THR A O 1
ATOM 3611 N N . LEU A 1 464 ? -31.323 -9.231 32.372 1.00 70.94 464 LEU A N 1
ATOM 3612 C CA . LEU A 1 464 ? -31.980 -10.469 31.939 1.00 70.94 464 LEU A CA 1
ATOM 3613 C C . LEU A 1 464 ? -31.435 -11.685 32.690 1.00 70.94 464 LEU A C 1
ATOM 3615 O O . LEU A 1 464 ? -32.227 -12.458 33.210 1.00 70.94 464 LEU A O 1
ATOM 3619 N N . THR A 1 465 ? -30.112 -11.822 32.810 1.00 71.06 465 THR A N 1
ATOM 3620 C C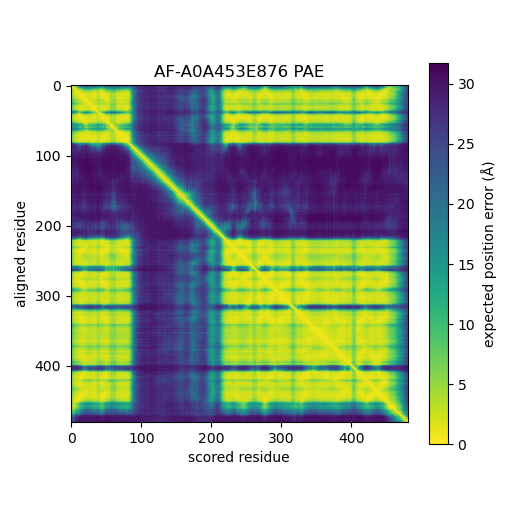A . THR A 1 465 ? -29.519 -12.922 33.585 1.00 71.06 465 THR A CA 1
ATOM 3621 C C . THR A 1 465 ? -29.865 -12.846 35.066 1.00 71.06 465 THR A C 1
ATOM 3623 O O . THR A 1 465 ? -30.137 -13.876 35.667 1.00 71.06 465 THR A O 1
ATOM 3626 N N . ASP A 1 466 ? -29.901 -11.650 35.656 1.00 68.38 466 ASP A N 1
ATOM 3627 C CA . ASP A 1 466 ? -30.291 -11.482 37.059 1.00 68.38 466 ASP A CA 1
ATOM 3628 C C . ASP A 1 466 ? -31.759 -11.894 37.258 1.00 68.38 466 ASP A C 1
ATOM 3630 O O . ASP A 1 466 ? -32.074 -12.610 38.204 1.00 68.38 466 ASP A O 1
ATOM 3634 N N . ALA A 1 467 ? -32.643 -11.537 36.317 1.00 65.50 467 ALA A N 1
ATOM 3635 C CA . ALA A 1 467 ? -34.044 -11.955 36.339 1.00 65.50 467 ALA A CA 1
ATOM 3636 C C . ALA A 1 467 ? -34.232 -13.471 36.126 1.00 65.50 467 ALA A C 1
ATOM 3638 O O . ALA A 1 467 ? -35.103 -14.053 36.761 1.00 65.50 467 ALA A O 1
ATOM 3639 N N . GLU A 1 468 ? -33.427 -14.116 35.273 1.00 64.44 468 GLU A N 1
ATOM 3640 C CA . GLU A 1 468 ? -33.437 -15.577 35.051 1.00 64.44 468 GLU A CA 1
ATOM 3641 C C . GLU A 1 468 ? -32.900 -16.356 36.268 1.00 64.44 468 GLU A C 1
ATOM 3643 O O . GLU A 1 468 ? -33.369 -17.449 36.590 1.00 64.44 468 GLU A O 1
ATOM 3648 N N . VAL A 1 469 ? -31.922 -15.784 36.977 1.00 64.00 469 VAL A N 1
ATOM 3649 C CA . VAL A 1 469 ? -31.408 -16.334 38.239 1.00 64.00 469 VAL A CA 1
ATOM 3650 C C . VAL A 1 469 ? -32.439 -16.166 39.359 1.00 64.00 469 VAL A C 1
ATOM 3652 O O . VAL A 1 469 ? -32.632 -17.089 40.149 1.00 64.00 469 VAL A O 1
ATOM 3655 N N . GLU A 1 470 ? -33.138 -15.028 39.413 1.00 62.03 470 GLU A N 1
ATOM 3656 C CA . GLU A 1 470 ? -34.225 -14.786 40.371 1.00 62.03 470 GLU A CA 1
ATOM 3657 C C . GLU A 1 470 ? -35.496 -15.599 40.062 1.00 62.03 470 GLU A C 1
ATOM 3659 O O . GLU A 1 470 ? -36.211 -15.967 40.997 1.00 62.03 470 GLU A O 1
ATOM 3664 N N . SER A 1 471 ? -35.776 -15.930 38.793 1.00 64.25 471 SER A N 1
ATOM 3665 C CA . SER A 1 471 ? -36.920 -16.774 38.402 1.00 64.25 471 SER A CA 1
ATOM 3666 C C . SER A 1 471 ? -36.704 -18.269 38.656 1.00 64.25 471 SER A C 1
ATOM 3668 O O . SER A 1 471 ? -37.668 -19.031 38.606 1.00 64.25 471 SER A O 1
ATOM 3670 N N . GLY A 1 472 ? -35.480 -18.690 39.001 1.00 48.12 472 GLY A N 1
ATOM 3671 C CA . GLY A 1 472 ? -35.171 -20.063 39.408 1.00 48.12 472 GLY A CA 1
ATOM 3672 C C . GLY A 1 472 ? -34.977 -21.061 38.261 1.00 48.12 472 GLY A C 1
ATOM 3673 O O . GLY A 1 472 ? -34.952 -22.262 38.515 1.00 48.12 472 GLY A O 1
ATOM 3674 N N . ASP A 1 473 ? -34.785 -20.605 37.021 1.00 52.62 473 ASP A N 1
ATOM 3675 C CA . ASP A 1 473 ? -34.678 -21.475 35.834 1.00 52.62 473 ASP A CA 1
ATOM 3676 C C . ASP A 1 473 ? -33.275 -22.095 35.616 1.00 52.62 473 ASP A C 1
ATOM 3678 O O . ASP A 1 473 ? -32.953 -22.597 34.536 1.00 52.62 473 ASP A O 1
ATOM 3682 N N . VAL A 1 474 ? -32.417 -22.120 36.643 1.00 48.50 474 VAL A N 1
ATOM 3683 C CA . VAL A 1 474 ? -31.115 -22.804 36.579 1.00 48.50 474 VAL A CA 1
ATOM 3684 C C . VAL A 1 474 ? -31.284 -24.273 36.971 1.00 48.50 474 VAL A C 1
ATOM 3686 O O . VAL A 1 474 ? -31.206 -24.638 38.143 1.00 48.50 474 VAL A O 1
ATOM 3689 N N . VAL A 1 475 ? -31.464 -25.142 35.973 1.00 49.16 475 VAL A N 1
ATOM 3690 C CA . VAL A 1 475 ? -31.287 -26.592 36.147 1.00 49.16 475 VAL A CA 1
ATOM 3691 C C . VAL A 1 475 ? -29.794 -26.865 36.323 1.00 49.16 475 VAL A C 1
ATOM 3693 O O . VAL A 1 475 ? -29.025 -26.867 35.360 1.00 49.16 475 VAL A O 1
ATOM 3696 N N . VAL A 1 476 ? -29.370 -27.070 37.568 1.00 44.34 476 VAL A N 1
ATOM 3697 C CA . VAL A 1 476 ? -28.059 -27.645 37.881 1.00 44.34 476 VAL A CA 1
ATOM 3698 C C . VAL A 1 476 ? -28.081 -29.091 37.370 1.00 44.34 476 VAL A C 1
ATOM 3700 O O . VAL A 1 476 ? -28.964 -29.840 37.786 1.00 44.34 476 VAL A O 1
ATOM 3703 N N . PRO A 1 477 ? -27.184 -29.515 36.459 1.00 45.97 477 PRO A N 1
ATOM 3704 C CA . PRO A 1 477 ? -27.097 -30.921 36.101 1.00 45.97 477 PRO A CA 1
ATOM 3705 C C . PRO A 1 477 ? -26.623 -31.677 37.339 1.00 45.97 477 PRO A C 1
ATOM 3707 O O . PRO A 1 477 ? -25.559 -31.356 37.876 1.00 45.97 477 PRO A O 1
ATOM 3710 N N . ASP A 1 478 ? -27.417 -32.644 37.790 1.00 40.19 478 ASP A N 1
ATOM 3711 C CA . ASP A 1 478 ? -27.043 -33.549 38.869 1.00 40.19 478 ASP A CA 1
ATOM 3712 C C . ASP A 1 478 ? -25.685 -34.186 38.545 1.00 40.19 478 ASP A C 1
ATOM 3714 O O . ASP A 1 478 ? -25.531 -34.957 37.595 1.00 40.19 478 ASP A O 1
ATOM 3718 N N . LEU A 1 479 ? -24.675 -33.826 39.335 1.00 47.81 479 LEU A N 1
ATOM 3719 C CA . LEU A 1 479 ? -23.455 -34.607 39.452 1.00 47.81 479 LEU A CA 1
ATOM 3720 C C . LEU A 1 479 ? -23.810 -35.819 40.312 1.00 47.81 479 LEU A C 1
ATOM 3722 O O . LEU A 1 479 ? -23.837 -35.729 41.540 1.00 47.81 479 LEU A O 1
ATOM 3726 N N . GLU A 1 480 ? -24.126 -36.936 39.658 1.00 44.81 480 GLU A N 1
ATOM 3727 C CA . GLU A 1 480 ? -24.160 -38.237 40.323 1.00 44.81 480 GLU A CA 1
ATOM 3728 C C . GLU A 1 480 ? -22.755 -38.561 40.860 1.00 44.81 480 GLU A C 1
ATOM 3730 O O . GLU A 1 480 ? -21.757 -38.464 40.140 1.00 44.81 480 GLU A O 1
ATOM 3735 N N . PHE A 1 481 ? -22.715 -38.865 42.159 1.00 45.31 481 PHE A N 1
ATOM 3736 C CA . PHE A 1 481 ? -21.532 -39.175 42.966 1.00 45.31 481 PHE A CA 1
ATOM 3737 C C . PHE A 1 481 ? -20.871 -40.506 42.606 1.00 45.31 481 PHE A C 1
ATOM 3739 O O . PHE A 1 481 ? -21.611 -41.488 42.360 1.00 45.31 481 PHE A O 1
#

Sequence (481 aa):
MRAQYISTKELRICIGTYNAAGIEPPEGLDIAEWLGTTGGEQADMYVLGFQEVVPLNAGNVLGAEDVRPALAWEALIRDTLTRTQPSCSRPKYRYRSHPATPTRDGSDELFPGGTDTETDDDAPFSFPVYPEEYVAATPRMLGAMVDIEDEQPRAQQRALLKTMSKTDRIGLAWPEQPLDLMATASLAAADDCPAMVPDLDLDLDGEAARGHGKKKGGVRSPFVRIVSKQMVGVFLTIWVRRGLRRCVQNIKVSTVGVGAMGYIGNKGSVSASMSIYQTMFCFVCTHLSAGERPGNLLKRNADVQEIHRRTRFAGPGGLELPRDIYDHERIFWLGDLNYRIDVPYDRTHGLIAAMDWPQLAEKDQLKRELRKGRAFEGWSEGVLEFAPTYKYEIGTGKYIGDDQKGGRRTPAWCDRVLSFGKGVRLLGYGRSELTLSDHKPVTATYAAEVEVFCGRKLQRALTLTDAEVESGDVVVPDLEF

Foldseek 3Di:
DVVLFKDKDKFKEKEWEEALQQDADDPPDDCLVVQVLPPDDHGQKYKYKYAQLHHFDPCLFPHDHDCVSVVSVVVNVLVSLQPSDPPPPPPPPPPPPDDDDDDDDDDDDDDDDDDDDDDDDDDDDDDDDDDDDDDDDDDDDDDDDDDDDDPPPVVVVVVVVVPDDPVVPPVPDDDDDDPDPDPDDDDDDDDDDDDDDPPPPPPVPDPDDPDDDDDDPDDPRQKDWDDWDDDSRMIITMIGGPVQVVQKADKFWFWADCPPPGGGGSWTWIKIWIGRANFIEIEIETDFQADDDPPSLVRLLVRQVRNQVRGFGDDPDDDPDDGGQVSGQKYKYWYQSRWFFPDDQVVLVVCVVVLVQVVRLVRTSVSVCQVVVSHPDQKDFDRDSEFAFDAADAPDPHHDDPDPPPHDDHGHNRTGMIIHHPQKDWPDWYWDRDRHHSGTMIMIMITGMDMHGHVVSVVVVVVVVVVCVVVVVDDDPDPDD

Radius of gyration: 30.43 Å; Cα contacts (8 Å, |Δi|>4): 762; chains: 1; bounding box: 110×88×77 Å

Organism: Aegilops tauschii subsp. strangulata (NCBI:txid200361)

Mean predicted aligned error: 16.1 Å

pLDDT: mean 73.28, std 27.96, range [23.98, 98.88]

InterPro domains:
  IPR000300 Inositol polyphosphate-related phosphatase [PF22669] (221-444)
  IPR000300 Inositol polyphosphate-related phosphatase [SM00128] (144-454)
  IPR036691 Endonuclease/exonuclease/phosphatase superfamily [G3DSA:3.60.10.10] (1-99)
  IPR036691 Endonuclease/exonuclease/phosphatase superfamily [G3DSA:3.60.10.10] (141-474)
  IPR036691 Endonuclease/exonuclease/phosphatase superfamily [SSF56219] (4-452)
  IPR045849 Inositol polyphosphate 5-phosphatase, plant [PTHR45666] (5-467)

Nearest PDB structures (foldseek):
  7a0v-assembly1_E  TM=8.364E-01  e=1.443E-30  Homo sapiens
  3nr8-assembly2_A  TM=8.616E-01  e=2.053E-24  Homo sapiens
  2xsw-assembly1_A  TM=8.608E-01  e=2.922E-24  Homo sapiens
  6ibd-assembly1_A  TM=8.437E-01  e=8.418E-24  Homo sapiens
  5rw3-assembly1_A  TM=8.415E-01  e=7.057E-24  Homo sapiens

Solvent-accessible surface area (backbone atoms only — not comparable to full-atom values): 29519 Å² total; per-residue (Å²): 116,70,75,65,24,46,43,81,44,78,42,41,37,36,39,33,26,34,50,32,74,27,51,58,75,60,90,87,69,82,56,41,71,60,71,45,49,63,97,52,80,67,57,48,28,40,40,41,24,33,20,34,37,36,56,95,42,70,56,39,60,74,48,75,72,72,56,63,38,55,51,51,46,50,50,55,51,53,52,49,65,46,67,61,60,77,82,79,74,67,79,83,76,74,80,72,85,75,81,84,86,85,82,90,80,86,85,89,86,82,86,84,87,82,84,87,82,89,82,88,85,84,89,85,89,82,82,89,84,85,82,88,84,86,83,88,81,85,89,84,85,86,83,84,87,81,92,78,85,83,79,65,74,62,58,61,59,57,58,60,68,74,76,63,58,84,76,75,60,75,82,76,78,84,73,85,75,77,96,76,87,90,84,88,84,83,91,79,87,84,86,80,90,87,79,82,81,75,85,81,76,78,72,91,76,84,87,86,73,99,64,99,66,86,82,71,85,73,81,75,60,56,52,40,80,78,44,80,47,74,56,63,14,32,31,33,37,29,35,32,30,50,87,52,53,85,40,50,44,76,74,39,73,29,75,40,43,46,26,58,97,60,53,43,46,72,20,30,37,39,30,39,38,32,26,46,60,74,31,39,34,29,42,36,25,31,23,41,51,66,68,84,59,92,62,30,68,60,47,28,38,48,42,52,53,49,46,63,74,63,43,51,39,91,73,82,75,95,65,95,62,57,45,45,69,84,63,32,48,37,31,36,41,34,15,39,53,34,36,47,44,80,55,60,52,72,60,47,52,53,33,58,75,68,64,42,38,69,71,51,48,71,36,23,45,54,60,48,31,38,77,67,53,71,36,63,61,88,52,45,66,73,74,67,86,62,79,59,32,27,45,33,37,63,76,46,95,45,66,46,58,90,57,89,89,77,57,76,55,61,60,15,60,24,58,48,63,38,38,38,66,64,63,65,44,83,74,48,63,48,67,36,86,62,28,87,21,38,34,34,36,30,32,37,32,29,42,35,59,31,42,37,83,35,69,69,37,39,51,51,51,50,55,50,52,53,49,44,61,72,70,60,75,72,81,75,79,82,78,82,128

Secondary structure (DSSP, 8-state):
-GGGTEEEEEEEEEEEEEE-TTPPPPTT---TTTTT-SSSPPPSEEEEEEES-S---HHHHHSS---HHHHHHHHHHHHHHHHT-------------PPPP------------------------PPPP-----------------------HHHHHHHHTTS--TTTTTT----PPPS--S--S---------------------SS---------PPPPSEEEEEEEEETTEEEEEEEETTTGGGEEEEEEEEEE-SBTTTBSS-EEEEEEEEETTEEEEEEEEEPPP--STTHHHHHHHHHHHHHHH-----STT-----SGGGSSEEEEEEE----B-S-HHHHHHHHHTT-HHHHHTTBHHHHHHHTTSSSTT-EE----S---B-BPTTSSPBS-S-TTT-----B--EEEEEEESSEEEEEEEE----SSSS--EEEEEEEEEEEE-HHHHHHHHHHHHHHHHTT---------